Protein AF-0000000080279858 (afdb_homodimer)

Solvent-accessible surface area (backbone atoms only — not comparable to full-atom values): 20993 Å² total; per-residue (Å²): 129,67,36,33,36,35,30,11,32,47,47,53,96,85,42,90,61,29,52,22,29,54,13,39,49,57,41,34,73,74,34,90,43,37,45,67,48,78,31,58,52,27,81,92,45,26,54,57,52,50,52,51,50,46,70,70,64,62,38,53,35,37,45,38,30,30,64,27,77,61,36,68,33,39,23,38,36,46,36,22,44,45,38,26,16,20,66,58,59,33,78,78,61,55,50,58,57,78,39,53,66,50,84,92,52,68,51,32,42,66,44,63,50,24,44,57,46,25,29,51,50,25,40,74,73,75,40,63,45,42,66,28,69,48,35,40,14,24,61,55,7,38,45,40,28,47,47,47,51,41,28,71,72,75,37,70,84,38,40,32,37,32,31,32,32,26,23,31,55,78,61,19,71,79,50,92,38,38,46,41,52,48,70,56,50,19,50,41,50,49,40,34,52,55,38,46,76,72,35,84,71,54,59,94,60,63,62,35,37,67,72,128,68,36,32,38,33,30,12,32,48,48,54,95,85,42,91,62,30,50,22,28,53,13,39,48,56,40,34,72,75,34,90,44,36,46,68,47,78,31,56,51,27,78,92,46,25,54,57,52,50,51,50,50,46,69,70,63,62,39,52,34,38,43,38,31,29,62,27,75,62,36,66,33,39,23,39,36,46,36,21,45,44,38,27,17,22,65,57,58,34,78,78,63,55,53,59,58,78,37,52,66,50,84,94,51,68,51,32,42,65,44,62,49,25,44,59,45,24,29,52,51,26,41,75,71,75,40,63,45,42,66,30,69,47,35,40,13,25,60,55,7,39,44,39,30,47,48,46,49,41,27,69,71,74,36,71,86,38,40,33,39,33,33,32,32,25,24,31,55,78,61,18,71,80,52,91,39,37,45,41,52,47,71,58,52,17,51,41,49,48,42,35,52,55,38,44,77,73,36,85,72,52,60,94,60,61,62,34,37,68,71

InterPro domains:
  IPR000816 Peptidase C15, pyroglutamyl peptidase I [PIRSF015592] (1-202)
  IPR000816 Peptidase C15, pyroglutamyl peptidase I [PR00706] (4-27)
  IPR000816 Peptidase C15, pyroglutamyl peptidase I [PR00706] (59-71)
  IPR000816 Peptidase C15, pyroglutamyl peptidase I [PR00706] (77-97)
  IPR000816 Peptidase C15, pyroglutamyl peptidase I [PR00706] (129-145)
  IPR000816 Peptidase C15, pyroglutamyl peptidase I [PR00706] (159-171)
  IPR000816 Peptidase C15, pyroglutamyl peptidase I [cd00501] (4-191)
  IPR016125 Peptidase C15, pyroglutamyl peptidase I-like [PF01470] (3-197)
  IPR016125 Peptidase C15, pyroglutamyl peptidase I-like [PTHR23402] (3-172)
  IPR029762 Pyroglutamyl peptidase I, bacterial-type [MF_00417] (2-197)
  IPR029762 Pyroglutamyl peptidase I, bacterial-type [TIGR00504] (4-211)
  IPR033693 Pyroglutamyl peptidase I, Glu active site [PS01333] (66-82)
  IPR033694 Pyroglutamyl peptidase I, Cys active site [PS01334] (127-141)
  IPR036440 Peptidase C15, pyroglutamyl peptidase I-like superfamily [G3DSA:3.40.630.20] (2-211)
  IPR036440 Peptidase C15, pyroglutamyl peptidase I-like superfamily [SSF53182] (1-209)

Foldseek 3Di:
DQAEEEEEEADWPPDNGWLSQLLLVVLCVVPPRYDYDYAYQALVGRLVSVVVVCVVRVHQEYEYEGADEQDQAKEFEFKFFQFAQAPAAGPVRDGDHGHGLDPPDDGMDTAQFLRQLLQVLLVVVVGGYAYHHYLDRGVQSSNQRSVRVCCVPPNDNRGYGYIYAYADPVVCVVDVGHHDHSNSVSVSVVSSVVRRVVDRDHDPDDRDDPD/DQAEEEEEEADWPPDNGWLSQLLLVVLCVVPPRYDYDYAYQALVGRLVSVVVVCVVRVHQEYEYEGADEQDQAKEFEFKFFQFAQAPAAGPVRDGDHGHGLDPPDDGMDTAQFLRQQLQVLLVVVVGHYAYHHYLDRGVQSSNQRSVRVCQVPPNDNRGYGYMYAYADPVVCVVDVGHHDHSNSVSVSVVSSVVRRVVDRDHDPDDRDDPD

Organism: Amycolatopsis orientalis (NCBI:txid31958)

Radius of gyration: 21.37 Å; Cα contacts (8 Å, |Δi|>4): 1012; chains: 2; bounding box: 42×67×50 Å

Sequence (422 aa):
MTSVLLTGFEPFGGERVNPSWQAVSLLTGRRRDAVAVELPCVFSRSLITLRDAIDEYRPELVVCVGQAGGRPDVTPERVAINLIDARIPDNAGSQPVDVPVIPGGPNAYFTTLPVKACVEGIKAAGLPASVSHTAGTYVCNQVFYGLMHLLDNDFPGVRGGFVHVPYTPEQAARTTAPSLAVHRAAEALEIIVDTALSVTEDLSTPAGTLHMTSVLLTGFEPFGGERVNPSWQAVSLLTGRRRDAVAVELPCVFSRSLITLRDAIDEYRPELVVCVGQAGGRPDVTPERVAINLIDARIPDNAGSQPVDVPVIPGGPNAYFTTLPVKACVEGIKAAGLPASVSHTAGTYVCNQVFYGLMHLLDNDFPGVRGGFVHVPYTPEQAARTTAPSLAVHRAAEALEIIVDTALSVTEDLSTPAGTLH

Nearest PDB structures (foldseek):
  3rnz-assembly1_C  TM=9.800E-01  e=1.733E-31  Bacillus amyloliquefaciens
  1aug-assembly1_D  TM=9.690E-01  e=5.089E-31  Bacillus amyloliquefaciens
  3lac-assembly1_A  TM=9.719E-01  e=2.587E-29  Bacillus anthracis
  1iu8-assembly1_A  TM=9.756E-01  e=1.371E-26  Pyrococcus horikoshii
  3giu-assembly1_A  TM=9.455E-01  e=3.402E-27  Staphylococcus aureus subsp. aureus COL

Secondary structure (DSSP, 8-state):
---EEEEEE---TT-S--HHHHHHHHHHTT-TTEEEEEEPS-HHHHHHHHHHHHHHH--SEEEEEEE-TT--SBEEB-EEES-EE-SS--TTS---EEE-SSTT--SEEE--S-HHHHHHHHHHTT--B--BS---SSHHHHHHHHHHHHHHHTSTT-EEEEEEEPBPHHHHTTSS--B--HHHHHHHHHHHHHHHHH-SS---S------/---EEEEEE---TT-S--HHHHHHHHHHTT-TTEEEEEEPS-HHHHHHHHHHHHHHH--SEEEEEEE-TT--SBEEB-EEES-EE-SS--TTS---EEE-SSTT--SEEE--S-HHHHHHHHHHTT--B--BS---SSHHHHHHHHHHHHHHHTSTT-EEEEEEEPBPHHHHTTSS--B--HHHHHHHHHHHHHHHHH-SS---S------

Structure (mmCIF, N/CA/C/O backbone):
data_AF-0000000080279858-model_v1
#
loop_
_entity.id
_entity.type
_entity.pdbx_description
1 polymer 'Pyrrolidone-carboxylate peptidase'
#
loop_
_atom_site.group_PDB
_atom_site.id
_atom_site.type_symbol
_atom_site.label_atom_id
_atom_site.label_alt_id
_atom_site.label_comp_id
_atom_site.label_asym_id
_atom_site.label_entity_id
_atom_site.label_seq_id
_atom_site.pdbx_PDB_ins_code
_atom_site.Cartn_x
_atom_site.Cartn_y
_atom_site.Cartn_z
_atom_site.occupancy
_atom_site.B_iso_or_equiv
_atom_site.auth_seq_id
_atom_site.auth_comp_id
_atom_site.auth_asym_id
_atom_site.auth_atom_id
_atom_site.pdbx_PDB_model_num
ATOM 1 N N . MET A 1 1 ? -0.749 35.75 3.254 1 51.41 1 MET A N 1
ATOM 2 C CA . MET A 1 1 ? -2.115 35.344 2.926 1 51.41 1 MET A CA 1
ATOM 3 C C . MET A 1 1 ? -2.162 33.906 2.463 1 51.41 1 MET A C 1
ATOM 5 O O . MET A 1 1 ? -3.16 33.438 1.892 1 51.41 1 MET A O 1
ATOM 9 N N . THR A 1 2 ? -1.181 33.062 2.16 1 63.69 2 THR A N 1
ATOM 10 C CA . THR A 1 2 ? -1.401 31.734 1.587 1 63.69 2 THR A CA 1
ATOM 11 C C . THR A 1 2 ? -1.872 30.75 2.656 1 63.69 2 THR A C 1
ATOM 13 O O . THR A 1 2 ? -1.325 30.719 3.762 1 63.69 2 THR A O 1
ATOM 16 N N . SER A 1 3 ? -3.242 30.344 2.57 1 89.62 3 SER A N 1
ATOM 17 C CA . SER A 1 3 ? -3.854 29.625 3.682 1 89.62 3 SER A CA 1
ATOM 18 C C . SER A 1 3 ? -3.609 28.125 3.568 1 89.62 3 SER A C 1
ATOM 20 O O . SER A 1 3 ? -3.832 27.531 2.51 1 89.62 3 SER A O 1
ATOM 22 N N . VAL A 1 4 ? -2.816 27.641 4.5 1 97.62 4 VAL A N 1
ATOM 23 C CA . VAL A 1 4 ? -2.559 26.219 4.648 1 97.62 4 VAL A CA 1
ATOM 24 C C . VAL A 1 4 ? -3.451 25.641 5.746 1 97.62 4 VAL A C 1
ATOM 26 O O . VAL A 1 4 ? -3.549 26.203 6.836 1 97.62 4 VAL A O 1
ATOM 29 N N . LEU A 1 5 ? -4.207 24.609 5.43 1 98.62 5 LEU A N 1
ATOM 30 C CA . LEU A 1 5 ? -4.953 23.844 6.422 1 98.62 5 LEU A CA 1
ATOM 31 C C . LEU A 1 5 ? -4.215 22.562 6.789 1 98.62 5 LEU A C 1
ATOM 33 O O . LEU A 1 5 ? -3.885 21.766 5.914 1 98.62 5 LEU A O 1
ATOM 37 N N . LEU A 1 6 ? -3.855 22.438 8.031 1 98.69 6 LEU A N 1
ATOM 38 C CA . LEU A 1 6 ? -3.314 21.188 8.547 1 98.69 6 LEU A CA 1
ATOM 39 C C . LEU A 1 6 ? -4.312 20.5 9.484 1 98.69 6 LEU A C 1
ATOM 41 O O . LEU A 1 6 ? -4.965 21.172 10.289 1 98.69 6 LEU A O 1
ATOM 45 N N . THR A 1 7 ? -4.414 19.188 9.359 1 98.81 7 THR A N 1
ATOM 46 C CA . THR A 1 7 ? -5.262 18.469 10.297 1 98.81 7 THR A CA 1
ATOM 47 C C . THR A 1 7 ? -4.465 17.375 11.016 1 98.81 7 THR A C 1
ATOM 49 O O . THR A 1 7 ? -3.471 16.875 10.484 1 98.81 7 THR A O 1
ATOM 52 N N . GLY A 1 8 ? -4.766 17.109 12.25 1 98.31 8 GLY A N 1
ATOM 53 C CA . GLY A 1 8 ? -4.383 15.945 13.031 1 98.31 8 GLY A CA 1
ATOM 54 C C . GLY A 1 8 ? -5.566 15.195 13.609 1 98.31 8 GLY A C 1
ATOM 55 O O . GLY A 1 8 ? -6.719 15.578 13.383 1 98.31 8 GLY A O 1
ATOM 56 N N . PHE A 1 9 ? -5.273 14.078 14.336 1 98.38 9 PHE A N 1
ATOM 57 C CA . PHE A 1 9 ? -6.371 13.266 14.859 1 98.38 9 PHE A CA 1
ATOM 58 C C . PHE A 1 9 ? -6.414 13.336 16.375 1 98.38 9 PHE A C 1
ATOM 60 O O . PHE A 1 9 ? -5.379 13.484 17.031 1 98.38 9 PHE A O 1
ATOM 67 N N . GLU A 1 10 ? -7.578 13.25 16.859 1 98.19 10 GLU A N 1
ATOM 68 C CA . GLU A 1 10 ? -7.738 12.977 18.297 1 98.19 10 GLU A CA 1
ATOM 69 C C . GLU A 1 10 ? -7.121 11.641 18.672 1 98.19 10 GLU A C 1
ATOM 71 O O . GLU A 1 10 ? -6.891 10.789 17.812 1 98.19 10 GLU A O 1
ATOM 76 N N . PRO A 1 11 ? -6.84 11.492 19.984 1 93.94 11 PRO A N 1
ATOM 77 C CA . PRO A 1 11 ? -6.312 10.203 20.422 1 93.94 11 PRO A CA 1
ATOM 78 C C . PRO A 1 11 ? -7.266 9.047 20.125 1 93.94 11 PRO A C 1
ATOM 80 O O . PRO A 1 11 ? -8.484 9.242 20.062 1 93.94 11 PRO A O 1
ATOM 83 N N . PHE A 1 12 ? -6.773 7.867 19.938 1 92.44 12 PHE A N 1
ATOM 84 C CA . PHE A 1 12 ? -7.562 6.668 19.688 1 92.44 12 PHE A CA 1
ATOM 85 C C . PHE A 1 12 ? -6.836 5.426 20.188 1 92.44 12 PHE A C 1
ATOM 87 O O . PHE A 1 12 ? -5.688 5.512 20.625 1 92.44 12 PHE A O 1
ATOM 94 N N . GLY A 1 13 ? -7.48 4.32 20.188 1 87.12 13 GLY A N 1
ATOM 95 C CA . GLY A 1 13 ? -6.867 3.049 20.531 1 87.12 13 GLY A CA 1
ATOM 96 C C . GLY A 1 13 ? -6.367 3.002 21.969 1 87.12 13 GLY A C 1
ATOM 97 O O . GLY A 1 13 ? -5.34 2.381 22.25 1 87.12 13 GLY A O 1
ATOM 98 N N . GLY A 1 14 ? -6.973 3.824 22.75 1 85.81 14 GLY A N 1
ATOM 99 C CA . GLY A 1 14 ? -6.598 3.797 24.156 1 85.81 14 GLY A CA 1
ATOM 100 C C . GLY A 1 14 ? -5.48 4.766 24.5 1 85.81 14 GLY A C 1
ATOM 101 O O . GLY A 1 14 ? -5.09 4.895 25.656 1 85.81 14 GLY A O 1
ATOM 102 N N . GLU A 1 15 ? -5 5.43 23.469 1 85.38 15 GLU A N 1
ATOM 103 C CA . GLU A 1 15 ? -3.939 6.398 23.719 1 85.38 15 GLU A CA 1
ATOM 104 C C . GLU A 1 15 ? -4.504 7.711 24.25 1 85.38 15 GLU A C 1
ATOM 106 O O . GLU A 1 15 ? -5.648 8.062 23.969 1 85.38 15 GLU A O 1
ATOM 111 N N . ARG A 1 16 ? -3.609 8.406 24.984 1 86.06 16 ARG A N 1
ATOM 112 C CA . ARG A 1 16 ? -4.02 9.68 25.578 1 86.06 16 ARG A CA 1
ATOM 113 C C . ARG A 1 16 ? -3.668 10.844 24.641 1 86.06 16 ARG A C 1
ATOM 115 O O . ARG A 1 16 ? -4.262 11.914 24.734 1 86.06 16 ARG A O 1
ATOM 122 N N . VAL A 1 17 ? -2.76 10.555 23.75 1 86.75 17 VAL A N 1
ATOM 123 C CA . VAL A 1 17 ? -2.301 11.602 22.859 1 86.75 17 VAL A CA 1
ATOM 124 C C . VAL A 1 17 ? -2.211 11.055 21.422 1 86.75 17 VAL A C 1
ATOM 126 O O . VAL A 1 17 ? -2.246 9.844 21.219 1 86.75 17 VAL A O 1
ATOM 129 N N . ASN A 1 18 ? -2.195 11.938 20.547 1 93 18 ASN A N 1
ATOM 130 C CA . ASN A 1 18 ? -1.919 11.641 19.141 1 93 18 ASN A CA 1
ATOM 131 C C . ASN A 1 18 ? -0.84 12.555 18.578 1 93 18 ASN A C 1
ATOM 133 O O . ASN A 1 18 ? -1.043 13.766 18.453 1 93 18 ASN A O 1
ATOM 137 N N . PRO A 1 19 ? 0.318 12 18.25 1 90.94 19 PRO A N 1
ATOM 138 C CA . PRO A 1 19 ? 1.432 12.836 17.797 1 90.94 19 PRO A CA 1
ATOM 139 C C . PRO A 1 19 ? 1.073 13.68 16.578 1 90.94 19 PRO A C 1
ATOM 141 O O . PRO A 1 19 ? 1.63 14.766 16.375 1 90.94 19 PRO A O 1
ATOM 144 N N . SER A 1 20 ? 0.119 13.18 15.734 1 95 20 SER A N 1
ATOM 145 C CA . SER A 1 20 ? -0.282 13.977 14.586 1 95 20 SER A CA 1
ATOM 146 C C . SER A 1 20 ? -0.856 15.328 15.016 1 95 20 SER A C 1
ATOM 148 O O . SER A 1 20 ? -0.441 16.375 14.516 1 95 20 SER A O 1
ATOM 150 N N . TRP A 1 21 ? -1.772 15.281 15.992 1 96.75 21 TRP A N 1
ATOM 151 C CA . TRP A 1 21 ? -2.371 16.516 16.484 1 96.75 21 TRP A CA 1
ATOM 152 C C . TRP A 1 21 ? -1.34 17.359 17.219 1 96.75 21 TRP A C 1
ATOM 154 O O . TRP A 1 21 ? -1.29 18.594 17.047 1 96.75 21 TRP A O 1
ATOM 164 N N . GLN A 1 22 ? -0.52 16.734 18.016 1 93.31 22 GLN A N 1
ATOM 165 C CA . GLN A 1 22 ? 0.499 17.453 18.766 1 93.31 22 GLN A CA 1
ATOM 166 C C . GLN A 1 22 ? 1.436 18.219 17.828 1 93.31 22 GLN A C 1
ATOM 168 O O . GLN A 1 22 ? 1.733 19.391 18.047 1 93.31 22 GLN A O 1
ATOM 173 N N . ALA A 1 23 ? 1.873 17.547 16.766 1 94.25 23 ALA A N 1
ATOM 174 C CA . ALA A 1 23 ? 2.812 18.141 15.828 1 94.25 23 ALA A CA 1
ATOM 175 C C . ALA A 1 23 ? 2.156 19.281 15.047 1 94.25 23 ALA A C 1
ATOM 177 O O . ALA A 1 23 ? 2.748 20.344 14.883 1 94.25 23 ALA A O 1
ATOM 178 N N . VAL A 1 24 ? 0.929 19.062 14.586 1 97.62 24 VAL A N 1
ATOM 179 C CA . VAL A 1 24 ? 0.191 20.031 13.797 1 97.62 24 VAL A CA 1
ATOM 180 C C . VAL A 1 24 ? -0.072 21.281 14.633 1 97.62 24 VAL A C 1
ATOM 182 O O . VAL A 1 24 ? 0.102 22.406 14.164 1 97.62 24 VAL A O 1
ATOM 185 N N . SER A 1 25 ? -0.47 21.031 15.875 1 95.62 25 SER A N 1
ATOM 186 C CA . SER A 1 25 ? -0.749 22.156 16.766 1 95.62 25 SER A CA 1
ATOM 187 C C . SER A 1 25 ? 0.508 22.969 17.031 1 95.62 25 SER A C 1
ATOM 189 O O . SER A 1 25 ? 0.463 24.203 17.047 1 95.62 25 SER A O 1
ATOM 191 N N . LEU A 1 26 ? 1.552 22.266 17.281 1 91.5 26 LEU A N 1
ATOM 192 C CA . LEU A 1 26 ? 2.82 22.938 17.531 1 91.5 26 LEU A CA 1
ATOM 193 C C . LEU A 1 26 ? 3.229 23.781 16.328 1 91.5 26 LEU A C 1
ATOM 195 O O . LEU A 1 26 ? 3.631 24.938 16.484 1 91.5 26 LEU A O 1
ATOM 199 N N . LEU A 1 27 ? 3.162 23.25 15.117 1 93.69 27 LEU A N 1
ATOM 200 C CA . LEU A 1 27 ? 3.553 23.906 13.883 1 93.69 27 LEU A CA 1
ATOM 201 C C . LEU A 1 27 ? 2.695 25.156 13.641 1 93.69 27 LEU A C 1
ATOM 203 O O . LEU A 1 27 ? 3.221 26.234 13.352 1 93.69 27 LEU A O 1
ATOM 207 N N . THR A 1 28 ? 1.378 25.031 13.781 1 94.5 28 THR A N 1
ATOM 208 C CA . THR A 1 28 ? 0.478 26.125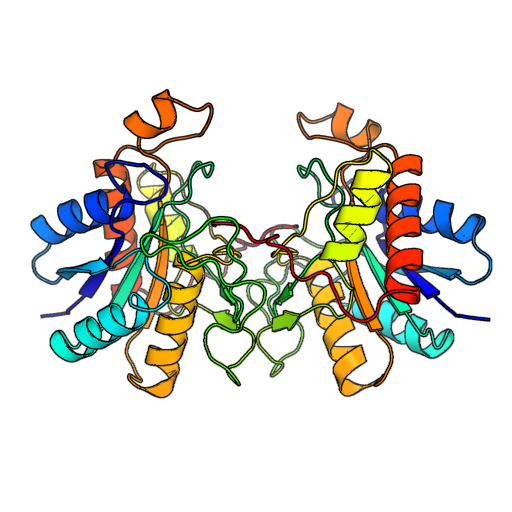 13.414 1 94.5 28 THR A CA 1
ATOM 209 C C . THR A 1 28 ? 0.499 27.219 14.477 1 94.5 28 THR A C 1
ATOM 211 O O . THR A 1 28 ? 0.068 28.344 14.219 1 94.5 28 THR A O 1
ATOM 214 N N . GLY A 1 29 ? 0.969 26.844 15.656 1 91.31 29 GLY A N 1
ATOM 215 C CA . GLY A 1 29 ? 1.164 27.875 16.672 1 91.31 29 GLY A CA 1
ATOM 216 C C . GLY A 1 29 ? 2.236 28.875 16.312 1 91.31 29 GLY A C 1
ATOM 217 O O . GLY A 1 29 ? 2.244 30 16.828 1 91.31 29 GLY A O 1
ATOM 218 N N . ARG A 1 30 ? 3.111 28.484 15.391 1 89.88 30 ARG A N 1
ATOM 219 C CA . ARG A 1 30 ? 4.23 29.375 15.07 1 89.88 30 ARG A CA 1
ATOM 220 C C . ARG A 1 30 ? 4.152 29.859 13.625 1 89.88 30 ARG A C 1
ATOM 222 O O . ARG A 1 30 ? 4.969 30.672 13.195 1 89.88 30 ARG A O 1
ATOM 229 N N . ARG A 1 31 ? 3.264 29.312 12.875 1 91.69 31 ARG A N 1
ATOM 230 C CA . ARG A 1 31 ? 3.117 29.672 11.469 1 91.69 31 ARG A CA 1
ATOM 231 C C . ARG A 1 31 ? 1.852 30.484 11.242 1 91.69 31 ARG A C 1
ATOM 233 O O . ARG A 1 31 ? 0.742 30 11.469 1 91.69 31 ARG A O 1
ATOM 240 N N . ARG A 1 32 ? 1.905 31.672 10.68 1 91.06 32 ARG A N 1
ATOM 241 C CA . ARG A 1 32 ? 0.804 32.625 10.617 1 91.06 32 ARG A CA 1
ATOM 242 C C . ARG A 1 32 ? -0.125 32.312 9.453 1 91.06 32 ARG A C 1
ATOM 244 O O . ARG A 1 32 ? -1.292 32.719 9.461 1 91.06 32 ARG A O 1
ATOM 251 N N . ASP A 1 33 ? 0.344 31.641 8.477 1 95.12 33 ASP A N 1
ATOM 252 C CA . ASP A 1 33 ? -0.479 31.406 7.297 1 95.12 33 ASP A CA 1
ATOM 253 C C . ASP A 1 33 ? -1.124 30.031 7.34 1 95.12 33 ASP A C 1
ATOM 255 O O . ASP A 1 33 ? -1.572 29.516 6.312 1 95.12 33 ASP A O 1
ATOM 259 N N . ALA A 1 34 ? -1.083 29.391 8.531 1 96.62 34 ALA A N 1
ATOM 260 C CA . ALA A 1 34 ? -1.614 28.031 8.633 1 96.62 34 ALA A CA 1
ATOM 261 C C . ALA A 1 34 ? -2.629 27.922 9.773 1 96.62 34 ALA A C 1
ATOM 263 O O . ALA A 1 34 ? -2.49 28.594 10.797 1 96.62 34 ALA A O 1
ATOM 264 N N . VAL A 1 35 ? -3.625 27.109 9.562 1 97.31 35 VAL A N 1
ATOM 265 C CA . VAL A 1 35 ? -4.613 26.812 10.594 1 97.31 35 VAL A CA 1
ATOM 266 C C . VAL A 1 35 ? -4.656 25.312 10.844 1 97.31 35 VAL A C 1
ATOM 268 O O . VAL A 1 35 ? -4.363 24.516 9.945 1 97.31 35 VAL A O 1
ATOM 271 N N . ALA A 1 36 ? -4.965 24.938 12.102 1 97.44 36 ALA A N 1
ATOM 272 C CA . ALA A 1 36 ? -5.039 23.531 12.492 1 97.44 36 ALA A CA 1
ATOM 273 C C . ALA A 1 36 ? -6.469 23.141 12.859 1 97.44 36 ALA A C 1
ATOM 275 O O . ALA A 1 36 ? -7.188 23.906 13.5 1 97.44 36 ALA A O 1
ATOM 276 N N . VAL A 1 37 ? -6.906 21.969 12.414 1 98.5 37 VAL A N 1
ATOM 277 C CA . VAL A 1 37 ? -8.188 21.391 12.812 1 98.5 37 VAL A CA 1
ATOM 278 C C . VAL A 1 37 ? -7.973 19.953 13.281 1 98.5 37 VAL A C 1
ATOM 280 O O . VAL A 1 37 ? -7.324 19.156 12.594 1 98.5 37 VAL A O 1
ATOM 283 N N . GLU A 1 38 ? -8.461 19.625 14.484 1 98.75 38 GLU A N 1
ATOM 284 C CA . GLU A 1 38 ? -8.414 18.25 15 1 98.75 38 GLU A CA 1
ATOM 285 C C . GLU A 1 38 ? -9.578 17.422 14.461 1 98.75 38 GLU A C 1
ATOM 287 O O . GLU A 1 38 ? -10.734 17.797 14.602 1 98.75 38 GLU A O 1
ATOM 292 N N . LEU A 1 39 ? -9.281 16.344 13.789 1 98.81 39 LEU A N 1
ATOM 293 C CA . LEU A 1 39 ? -10.305 15.461 13.25 1 98.81 39 LEU A CA 1
ATOM 294 C C . LEU A 1 39 ? -10.664 14.375 14.258 1 98.81 39 LEU A C 1
ATOM 296 O O . LEU A 1 39 ? -9.789 13.852 14.961 1 98.81 39 LEU A O 1
ATOM 300 N N . PRO A 1 40 ? -11.961 14.016 14.32 1 98.62 40 PRO A N 1
ATOM 301 C CA . PRO A 1 40 ? -12.312 12.812 15.086 1 98.62 40 PRO A CA 1
ATOM 302 C C . PRO A 1 40 ? -11.805 11.531 14.43 1 98.62 40 PRO A C 1
ATOM 304 O O . PRO A 1 40 ? -11.773 11.43 13.195 1 98.62 40 PRO A O 1
ATOM 307 N N . CYS A 1 41 ? -11.344 10.648 15.289 1 98.12 41 CYS A N 1
ATOM 308 C CA . CYS A 1 41 ? -11.031 9.312 14.781 1 98.12 41 CYS A CA 1
ATOM 309 C C . CYS A 1 41 ? -12.289 8.453 14.711 1 98.12 41 CYS A C 1
ATOM 311 O O . CYS A 1 41 ? -12.414 7.48 15.453 1 98.12 41 CYS A O 1
ATOM 313 N N . VAL A 1 42 ? -13.203 8.906 13.914 1 98.31 42 VAL A N 1
ATOM 314 C CA . VAL A 1 42 ? -14.539 8.344 13.75 1 98.31 42 VAL A CA 1
ATOM 315 C C . VAL A 1 42 ? -14.898 8.312 12.266 1 98.31 42 VAL A C 1
ATOM 317 O O . VAL A 1 42 ? -14.93 9.359 11.609 1 98.31 42 VAL A O 1
ATOM 320 N N . PHE A 1 43 ? -15.18 7.094 11.719 1 97.88 43 PHE A N 1
ATOM 321 C CA . PHE A 1 43 ? -15.438 6.918 10.297 1 97.88 43 PHE A CA 1
ATOM 322 C C . PHE A 1 43 ? -16.562 7.832 9.828 1 97.88 43 PHE A C 1
ATOM 324 O O . PHE A 1 43 ? -16.438 8.5 8.797 1 97.88 43 PHE A O 1
ATOM 331 N N . SER A 1 44 ? -17.609 7.977 10.586 1 97.5 44 SER A N 1
ATOM 332 C CA . SER A 1 44 ? -18.812 8.672 10.141 1 97.5 44 SER A CA 1
ATOM 333 C C . SER A 1 44 ? -18.641 10.188 10.242 1 97.5 44 SER A C 1
ATOM 335 O O . SER A 1 44 ? -19.438 10.945 9.695 1 97.5 44 SER A O 1
ATOM 337 N N . ARG A 1 45 ? -17.531 10.664 10.875 1 98.31 45 ARG A N 1
ATOM 338 C CA . ARG A 1 45 ? -17.484 12.094 11.188 1 98.31 45 ARG A CA 1
ATOM 339 C C . ARG A 1 45 ? -16.234 12.734 10.617 1 98.31 45 ARG A C 1
ATOM 341 O O . ARG A 1 45 ? -16.188 13.953 10.398 1 98.31 45 ARG A O 1
ATOM 348 N N . SER A 1 46 ? -15.219 12.008 10.422 1 98.44 46 SER A N 1
ATOM 349 C CA . SER A 1 46 ? -13.914 12.562 10.047 1 98.44 46 SER A CA 1
ATOM 350 C C . SER A 1 46 ? -14.008 13.359 8.75 1 98.44 46 SER A C 1
ATOM 352 O O . SER A 1 46 ? -13.539 14.492 8.68 1 98.44 46 SER A O 1
ATOM 354 N N . LEU A 1 47 ? -14.703 12.805 7.719 1 98.31 47 LEU A N 1
ATOM 355 C CA . LEU A 1 47 ? -14.758 13.461 6.418 1 98.31 47 LEU A CA 1
ATOM 356 C C . LEU A 1 47 ? -15.672 14.68 6.461 1 98.31 47 LEU A C 1
ATOM 358 O O . LEU A 1 47 ? -15.422 15.68 5.781 1 98.31 47 LEU A O 1
ATOM 362 N N . ILE A 1 48 ? -16.703 14.625 7.238 1 98.5 48 ILE A N 1
ATOM 363 C CA . ILE A 1 48 ? -17.594 15.766 7.406 1 98.5 48 ILE A CA 1
ATOM 364 C C . ILE A 1 48 ? -16.828 16.938 8.023 1 98.5 48 ILE A C 1
ATOM 366 O O . ILE A 1 48 ? -16.906 18.062 7.543 1 98.5 48 ILE A O 1
ATOM 370 N N . THR A 1 49 ? -16.078 16.609 9.062 1 98.75 49 THR A N 1
ATOM 371 C CA . THR A 1 49 ? -15.281 17.625 9.742 1 98.75 49 THR A CA 1
ATOM 372 C C . THR A 1 49 ? -14.25 18.234 8.789 1 98.75 49 THR A C 1
ATOM 374 O O . THR A 1 49 ? -14.047 19.453 8.773 1 98.75 49 THR A O 1
ATOM 377 N N . LEU A 1 50 ? -13.617 17.391 8 1 98.75 50 LEU A N 1
ATOM 378 C CA . LEU A 1 50 ? -12.633 17.859 7.035 1 98.75 50 LEU A CA 1
ATOM 379 C C . LEU A 1 50 ? -13.273 18.781 6.008 1 98.75 50 LEU A C 1
ATOM 381 O O . LEU A 1 50 ? -12.742 19.859 5.723 1 98.75 50 LEU A O 1
ATOM 385 N N . ARG A 1 51 ? -14.406 18.359 5.43 1 98.62 51 ARG A N 1
ATOM 386 C CA . ARG A 1 51 ? -15.094 19.188 4.441 1 98.62 51 ARG A CA 1
ATOM 387 C C . ARG A 1 51 ? -15.469 20.547 5.023 1 98.62 51 ARG A C 1
ATOM 389 O O . ARG A 1 51 ? -15.281 21.578 4.379 1 98.62 51 ARG A O 1
ATOM 396 N N . ASP A 1 52 ? -16.016 20.5 6.234 1 98.62 52 ASP A N 1
ATOM 397 C CA . ASP A 1 52 ? -16.406 21.75 6.898 1 98.62 52 ASP A CA 1
ATOM 398 C C . ASP A 1 52 ? -15.211 22.688 7.043 1 98.62 52 ASP A C 1
ATOM 400 O O . ASP A 1 52 ? -15.344 23.906 6.852 1 98.62 52 ASP A O 1
ATOM 404 N N . ALA A 1 53 ? -14.07 22.125 7.449 1 98.38 53 ALA A N 1
ATOM 405 C CA . ALA A 1 53 ? -12.859 22.922 7.617 1 98.38 53 ALA A CA 1
ATOM 406 C C . ALA A 1 53 ? -12.43 23.547 6.293 1 98.38 53 ALA A C 1
ATOM 408 O O . ALA A 1 53 ? -12.07 24.734 6.25 1 98.38 53 ALA A O 1
ATOM 409 N N . ILE A 1 54 ? -12.461 22.781 5.176 1 98.06 54 ILE A N 1
ATOM 410 C CA . ILE A 1 54 ? -12.062 23.297 3.867 1 98.06 54 ILE A CA 1
ATOM 411 C C . ILE A 1 54 ? -13.023 24.406 3.432 1 98.06 54 ILE A C 1
ATOM 413 O O . ILE A 1 54 ? -12.602 25.438 2.9 1 98.06 54 ILE A O 1
ATOM 417 N N . ASP A 1 55 ? -14.344 24.203 3.713 1 97.44 55 ASP A N 1
ATOM 418 C CA . ASP A 1 55 ? -15.352 25.203 3.371 1 97.44 55 ASP A CA 1
ATOM 419 C C . ASP A 1 55 ? -15.133 26.5 4.152 1 97.44 55 ASP A C 1
ATOM 421 O O . ASP A 1 55 ? -15.312 27.594 3.619 1 97.44 55 ASP A O 1
ATOM 425 N N . GLU A 1 56 ? -14.789 26.281 5.355 1 97.06 56 GLU A N 1
ATOM 426 C CA . GLU A 1 56 ? -14.641 27.422 6.254 1 97.06 56 GLU A CA 1
ATOM 427 C C . GLU A 1 56 ? -13.398 28.234 5.914 1 97.06 56 GLU A C 1
ATOM 429 O O . GLU A 1 56 ? -13.453 29.469 5.805 1 97.06 56 GLU A O 1
ATOM 434 N N . TYR A 1 57 ? -12.25 27.594 5.715 1 96.94 57 TYR A N 1
ATOM 435 C CA . TYR A 1 57 ? -10.977 28.297 5.676 1 96.94 57 TYR A CA 1
ATOM 436 C C . TYR A 1 57 ? -10.523 28.531 4.238 1 96.94 57 TYR A C 1
ATOM 438 O O . TYR A 1 57 ? -9.625 29.344 3.984 1 96.94 57 TYR A O 1
ATOM 446 N N . ARG A 1 58 ? -11.07 27.812 3.281 1 95.81 58 ARG A N 1
ATOM 447 C CA . ARG A 1 58 ? -10.789 27.969 1.856 1 95.81 58 ARG A CA 1
ATOM 448 C C . ARG A 1 58 ? -9.289 27.984 1.596 1 95.81 58 ARG A C 1
ATOM 450 O O . ARG A 1 58 ? -8.766 28.891 0.959 1 95.81 58 ARG A O 1
ATOM 457 N N . PRO A 1 59 ? -8.586 26.922 2.049 1 97.69 59 PRO A N 1
ATOM 458 C CA . PRO A 1 59 ? -7.129 26.859 1.914 1 97.69 59 PRO A CA 1
ATOM 459 C C . PRO A 1 59 ? -6.68 26.625 0.476 1 97.69 59 PRO A C 1
ATOM 461 O O . PRO A 1 59 ? -7.473 26.172 -0.356 1 97.69 59 PRO A O 1
ATOM 464 N N . GLU A 1 60 ? -5.449 26.953 0.167 1 96.19 60 GLU A N 1
ATOM 465 C CA . GLU A 1 60 ? -4.832 26.578 -1.102 1 96.19 60 GLU A CA 1
ATOM 466 C C . GLU A 1 60 ? -4.164 25.219 -1.007 1 96.19 60 GLU A C 1
ATOM 468 O O . GLU A 1 60 ? -3.984 24.531 -2.02 1 96.19 60 GLU A O 1
ATOM 473 N N . LEU A 1 61 ? -3.746 24.844 0.198 1 97.75 61 LEU A N 1
ATOM 474 C CA . LEU A 1 61 ? -3.059 23.578 0.472 1 97.75 61 LEU A CA 1
ATOM 475 C C . LEU A 1 61 ? -3.623 22.906 1.722 1 97.75 61 LEU A C 1
ATOM 477 O O . LEU A 1 61 ? -3.834 23.578 2.742 1 97.75 61 LEU A O 1
ATOM 481 N N . VAL A 1 62 ? -3.967 21.656 1.609 1 98.75 62 VAL A N 1
ATOM 482 C CA . VAL A 1 62 ? -4.434 20.875 2.748 1 98.75 62 VAL A CA 1
ATOM 483 C C . VAL A 1 62 ? -3.475 19.719 3.004 1 98.75 62 VAL A C 1
ATOM 485 O O . VAL A 1 62 ? -3.201 18.922 2.104 1 98.75 62 VAL A O 1
ATOM 488 N N . VAL A 1 63 ? -2.898 19.641 4.172 1 98.75 63 VAL A N 1
ATOM 489 C CA . VAL A 1 63 ? -2.062 18.516 4.59 1 98.75 63 VAL A CA 1
ATOM 490 C C . VAL A 1 63 ? -2.686 17.828 5.801 1 98.75 63 VAL A C 1
ATOM 492 O O . VAL A 1 63 ? -2.678 18.375 6.906 1 98.75 63 VAL A O 1
ATOM 495 N N . CYS A 1 64 ? -3.244 16.656 5.594 1 98.88 64 CYS A N 1
ATOM 496 C CA . CYS A 1 64 ? -3.746 15.844 6.703 1 98.88 64 CYS A CA 1
ATOM 497 C C . CYS A 1 64 ? -2.643 14.961 7.281 1 98.88 64 CYS A C 1
ATOM 499 O O . CYS A 1 64 ? -1.818 14.43 6.539 1 98.88 64 CYS A O 1
ATOM 501 N N . VAL A 1 65 ? -2.637 14.898 8.578 1 98.56 65 VAL A N 1
ATOM 502 C CA . VAL A 1 65 ? -1.555 14.188 9.258 1 98.56 65 VAL A CA 1
ATOM 503 C C . VAL A 1 65 ? -2.133 13.109 10.172 1 98.56 65 VAL A C 1
ATOM 505 O O . VAL A 1 65 ? -3.121 13.344 10.867 1 98.56 65 VAL A O 1
ATOM 508 N N . GLY A 1 66 ? -1.622 11.93 10.125 1 97.62 66 GLY A N 1
ATOM 509 C CA . GLY A 1 66 ? -1.984 10.82 10.992 1 97.62 66 GLY A CA 1
ATOM 510 C C . GLY A 1 66 ? -0.784 10.133 11.617 1 97.62 66 GLY A C 1
ATOM 511 O O . GLY A 1 66 ? 0.358 10.406 11.234 1 97.62 66 GLY A O 1
ATOM 512 N N . GLN A 1 67 ? -1.092 9.305 12.586 1 93.12 67 GLN A N 1
ATOM 513 C CA . GLN A 1 67 ? -0.059 8.547 13.281 1 93.12 67 GLN A CA 1
ATOM 514 C C . GLN A 1 67 ? 0.11 7.16 12.664 1 93.12 67 GLN A C 1
ATOM 516 O O . GLN A 1 67 ? -0.876 6.492 12.344 1 93.12 67 GLN A O 1
ATOM 521 N N . ALA A 1 68 ? 1.349 6.77 12.383 1 93.06 68 ALA A N 1
ATOM 522 C CA . ALA A 1 68 ? 1.675 5.398 12 1 93.06 68 ALA A CA 1
ATOM 523 C C . ALA A 1 68 ? 2.68 4.781 12.969 1 93.06 68 ALA A C 1
ATOM 525 O O . ALA A 1 68 ? 3.889 4.832 12.734 1 93.06 68 ALA A O 1
ATOM 526 N N . GLY A 1 69 ? 2.086 4.188 14.023 1 86.06 69 GLY A N 1
ATOM 527 C CA . GLY A 1 69 ? 2.945 3.451 14.938 1 86.06 69 GLY A CA 1
ATOM 528 C C . GLY A 1 69 ? 3.697 2.316 14.266 1 86.06 69 GLY A C 1
ATOM 529 O O . GLY A 1 69 ? 3.127 1.577 13.461 1 86.06 69 GLY A O 1
ATOM 530 N N . GLY A 1 70 ? 5.055 2.146 14.555 1 86.06 70 GLY A N 1
ATOM 531 C CA . GLY A 1 70 ? 5.875 1.107 13.953 1 86.06 70 GLY A CA 1
ATOM 532 C C . GLY A 1 70 ? 6.754 1.618 12.828 1 86.06 70 GLY A C 1
ATOM 533 O O . GLY A 1 70 ? 7.75 0.984 12.477 1 86.06 70 GLY A O 1
ATOM 534 N N . ARG A 1 71 ? 6.34 2.721 12.18 1 88.81 71 ARG A N 1
ATOM 535 C CA . ARG A 1 71 ? 7.199 3.328 11.164 1 88.81 71 ARG A CA 1
ATOM 536 C C . ARG A 1 71 ? 8.273 4.199 11.812 1 88.81 71 ARG A C 1
ATOM 538 O O . ARG A 1 71 ? 7.996 4.914 12.781 1 88.81 71 ARG A O 1
ATOM 545 N N . PRO A 1 72 ? 9.469 4.141 11.289 1 85.81 72 PRO A N 1
ATOM 546 C CA . PRO A 1 72 ? 10.562 4.914 11.883 1 85.81 72 PRO A CA 1
ATOM 547 C C . PRO A 1 72 ? 10.641 6.336 11.336 1 85.81 72 PRO A C 1
ATOM 549 O O . PRO A 1 72 ? 11.359 7.176 11.891 1 85.81 72 PRO A O 1
ATOM 552 N N . ASP A 1 73 ? 9.914 6.645 10.219 1 90.38 73 ASP A N 1
ATOM 553 C CA . ASP A 1 73 ? 10.125 7.895 9.492 1 90.38 73 ASP A CA 1
ATOM 554 C C . ASP A 1 73 ? 8.797 8.602 9.227 1 90.38 73 ASP A C 1
ATOM 556 O O . ASP A 1 73 ? 7.73 8.008 9.383 1 90.38 73 ASP A O 1
ATOM 560 N N . VAL A 1 74 ? 8.891 9.961 9.023 1 92.19 74 VAL A N 1
ATOM 561 C CA . VAL A 1 74 ? 7.793 10.734 8.453 1 92.19 74 VAL A CA 1
ATOM 562 C C . VAL A 1 74 ? 7.531 10.289 7.016 1 92.19 74 VAL A C 1
ATOM 564 O O . VAL A 1 74 ? 8.453 10.227 6.203 1 92.19 74 VAL A O 1
ATOM 567 N N . THR A 1 75 ? 6.293 9.961 6.766 1 96.62 75 THR A N 1
ATOM 568 C CA . THR A 1 75 ? 6.043 9.359 5.461 1 96.62 75 THR A CA 1
ATOM 569 C C . THR A 1 75 ? 4.914 10.086 4.734 1 96.62 75 THR A C 1
ATOM 571 O O . THR A 1 75 ? 3.736 9.836 4.996 1 96.62 75 THR A O 1
ATOM 574 N N . PRO A 1 76 ? 5.277 11 3.777 1 96.75 76 PRO A N 1
ATOM 575 C CA . PRO A 1 76 ? 4.246 11.445 2.838 1 96.75 76 PRO A CA 1
ATOM 576 C C . PRO A 1 76 ? 3.654 10.305 2.021 1 96.75 76 PRO A C 1
ATOM 578 O O . PRO A 1 76 ? 4.395 9.469 1.495 1 96.75 76 PRO A O 1
ATOM 581 N N . GLU A 1 77 ? 2.328 10.203 2.02 1 98.06 77 GLU A N 1
ATOM 582 C CA . GLU A 1 77 ? 1.625 9.102 1.362 1 98.06 77 GLU A CA 1
ATOM 583 C C . GLU A 1 77 ? 1.396 9.398 -0.117 1 98.06 77 GLU A C 1
ATOM 585 O O . GLU A 1 77 ? 0.988 10.508 -0.477 1 98.06 77 GLU A O 1
ATOM 590 N N . ARG A 1 78 ? 1.608 8.445 -0.948 1 97.06 78 ARG A N 1
ATOM 591 C CA . ARG A 1 78 ? 1.516 8.609 -2.395 1 97.06 78 ARG A CA 1
ATOM 592 C C . ARG A 1 78 ? 0.104 8.312 -2.891 1 97.06 78 ARG A C 1
ATOM 594 O O . ARG A 1 78 ? -0.347 8.898 -3.881 1 97.06 78 ARG A O 1
ATOM 601 N N . VAL A 1 79 ? -0.584 7.359 -2.145 1 98.31 79 VAL A N 1
ATOM 602 C CA . VAL A 1 79 ? -1.819 6.852 -2.73 1 98.31 79 VAL A CA 1
ATOM 603 C C . VAL A 1 79 ? -2.805 6.48 -1.623 1 98.31 79 VAL A C 1
ATOM 605 O O . VAL A 1 79 ? -2.408 5.949 -0.583 1 98.31 79 VAL A O 1
ATOM 608 N N . ALA A 1 80 ? -4.02 6.809 -1.764 1 98.44 80 ALA A N 1
ATOM 609 C CA . ALA A 1 80 ? -5.145 6.359 -0.946 1 98.44 80 ALA A CA 1
ATOM 610 C C . ALA A 1 80 ? -6.059 5.43 -1.737 1 98.44 80 ALA A C 1
ATOM 612 O O . ALA A 1 80 ? -6.25 5.613 -2.941 1 98.44 80 ALA A O 1
ATOM 613 N N . ILE A 1 81 ? -6.672 4.473 -1.068 1 98.56 81 ILE A N 1
ATOM 614 C CA . ILE A 1 81 ? -7.512 3.51 -1.777 1 98.56 81 ILE A CA 1
ATOM 615 C C . ILE A 1 81 ? -8.953 3.611 -1.278 1 98.56 81 ILE A C 1
ATOM 617 O O . ILE A 1 81 ? -9.188 3.988 -0.128 1 98.56 81 ILE A O 1
ATOM 621 N N . ASN A 1 82 ? -9.883 3.236 -2.129 1 98.69 82 ASN A N 1
ATOM 622 C CA . ASN A 1 82 ? -11.312 3.275 -1.826 1 98.69 82 ASN A CA 1
ATOM 623 C C . ASN A 1 82 ? -11.758 2.025 -1.077 1 98.69 82 ASN A C 1
ATOM 625 O O . ASN A 1 82 ? -12.594 1.269 -1.569 1 98.69 82 ASN A O 1
ATOM 629 N N . LEU A 1 83 ? -11.188 1.944 0.134 1 98 83 LEU A N 1
ATOM 630 C CA . LEU A 1 83 ? -11.461 0.771 0.954 1 98 83 LEU A CA 1
ATOM 631 C C . LEU A 1 83 ? -11.344 1.104 2.438 1 98 83 LEU A C 1
ATOM 633 O O . LEU A 1 83 ? -10.398 1.773 2.854 1 98 83 LEU A O 1
ATOM 637 N N . ILE A 1 84 ? -12.398 0.717 3.15 1 97.5 84 ILE A N 1
ATOM 638 C CA . ILE A 1 84 ? -12.305 0.666 4.605 1 97.5 84 ILE A CA 1
ATOM 639 C C . ILE A 1 84 ? -12.344 -0.787 5.074 1 97.5 84 ILE A C 1
ATOM 641 O O . ILE A 1 84 ? -13.281 -1.522 4.762 1 97.5 84 ILE A O 1
ATOM 645 N N . ASP A 1 85 ? -11.375 -1.208 5.652 1 96.56 85 ASP A N 1
ATOM 646 C CA . ASP A 1 85 ? -11.273 -2.469 6.379 1 96.56 85 ASP A CA 1
ATOM 647 C C . ASP A 1 85 ? -10.602 -2.27 7.734 1 96.56 85 ASP A C 1
ATOM 649 O O . ASP A 1 85 ? -9.375 -2.311 7.84 1 96.56 85 ASP A O 1
ATOM 653 N N . ALA A 1 86 ? -11.438 -2.027 8.742 1 94.75 86 ALA A N 1
ATOM 654 C CA . ALA A 1 86 ? -10.953 -1.572 10.039 1 94.75 86 ALA A CA 1
ATOM 655 C C . ALA A 1 86 ? -10.555 -2.754 10.922 1 94.75 86 ALA A C 1
ATOM 657 O O . ALA A 1 86 ? -11.398 -3.586 11.273 1 94.75 86 ALA A O 1
ATOM 658 N N . ARG A 1 87 ? -9.305 -2.809 11.258 1 92.5 87 ARG A N 1
ATOM 659 C CA . ARG A 1 87 ? -8.797 -3.854 12.141 1 92.5 87 ARG A CA 1
ATOM 660 C C . ARG A 1 87 ? -9.391 -3.727 13.539 1 92.5 87 ARG A C 1
ATOM 662 O O . ARG A 1 87 ? -9.609 -4.73 14.219 1 92.5 87 ARG A O 1
ATOM 669 N N . ILE A 1 88 ? -9.617 -2.457 14.047 1 92.88 88 ILE A N 1
ATOM 670 C CA . ILE A 1 88 ? -10.172 -2.131 15.359 1 92.88 88 ILE A CA 1
ATOM 671 C C . ILE A 1 88 ? -11.352 -1.169 15.195 1 92.88 88 ILE A C 1
ATOM 673 O O . ILE A 1 88 ? -11.5 -0.541 14.141 1 92.88 88 ILE A O 1
ATOM 677 N N . PRO A 1 89 ? -12.156 -1.09 16.234 1 95.75 89 PRO A N 1
ATOM 678 C CA . PRO A 1 89 ? -13.219 -0.078 16.172 1 95.75 89 PRO A CA 1
ATOM 679 C C . PRO A 1 89 ? -12.672 1.348 16.234 1 95.75 89 PRO A C 1
ATOM 681 O O . PRO A 1 89 ? -11.602 1.578 16.812 1 95.75 89 PRO A O 1
ATOM 684 N N . ASP A 1 90 ? -13.445 2.248 15.617 1 96.69 90 ASP A N 1
ATOM 685 C CA . ASP A 1 90 ? -13.109 3.656 15.805 1 96.69 90 ASP A CA 1
ATOM 686 C C . ASP A 1 90 ? -13.594 4.152 17.172 1 96.69 90 ASP A C 1
ATOM 688 O O . ASP A 1 90 ? -14.07 3.367 17.984 1 96.69 90 ASP A O 1
ATOM 692 N N . ASN A 1 91 ? -13.383 5.457 17.453 1 97.62 91 ASN A N 1
ATOM 693 C CA . ASN A 1 91 ? -13.688 6.012 18.766 1 97.62 91 ASN A CA 1
ATOM 694 C C . ASN A 1 91 ? -15.188 5.984 19.047 1 97.62 91 ASN A C 1
ATOM 696 O O . ASN A 1 91 ? -15.609 6.125 20.203 1 97.62 91 ASN A O 1
ATOM 700 N N . ALA A 1 92 ? -15.992 5.777 18 1 97.75 92 ALA A N 1
ATOM 701 C CA . ALA A 1 92 ? -17.438 5.691 18.188 1 97.75 92 ALA A CA 1
ATOM 702 C C . ALA A 1 92 ? -17.906 4.238 18.172 1 97.75 92 ALA A C 1
ATOM 704 O O . ALA A 1 92 ? -19.109 3.971 18.188 1 97.75 92 ALA A O 1
ATOM 705 N N . GLY A 1 93 ? -16.969 3.336 18 1 97.06 93 GLY A N 1
ATOM 706 C CA . GLY A 1 93 ? -17.297 1.924 18.125 1 97.06 93 GLY A CA 1
ATOM 707 C C . GLY A 1 93 ? -17.562 1.258 16.797 1 97.06 93 GLY A C 1
ATOM 708 O O . GLY A 1 93 ? -17.812 0.052 16.734 1 97.06 93 GLY A O 1
ATOM 709 N N . SER A 1 94 ? -17.531 2.006 15.719 1 96.75 94 SER A N 1
ATOM 710 C CA . SER A 1 94 ? -17.766 1.441 14.391 1 96.75 94 SER A CA 1
ATOM 711 C C . SER A 1 94 ? -16.516 0.722 13.875 1 96.75 94 SER A C 1
ATOM 713 O O . SER A 1 94 ? -15.398 1.202 14.062 1 96.75 94 SER A O 1
ATOM 715 N N . GLN A 1 95 ? -16.703 -0.426 13.219 1 96.38 95 GLN A N 1
ATOM 716 C CA . GLN A 1 95 ? -15.609 -1.205 12.648 1 96.38 95 GLN A CA 1
ATOM 717 C C . GLN A 1 95 ? -15.984 -1.76 11.281 1 96.38 95 GLN A C 1
ATOM 719 O O . GLN A 1 95 ? -16.094 -2.975 11.102 1 96.38 95 GLN A O 1
ATOM 724 N N . PRO A 1 96 ? -16.203 -0.833 10.289 1 95.88 96 PRO A N 1
ATOM 725 C CA . PRO A 1 96 ? -16.594 -1.297 8.953 1 95.88 96 PRO A CA 1
ATOM 726 C C . PRO A 1 96 ? -15.562 -2.25 8.344 1 95.88 96 PRO A C 1
ATOM 728 O O . PRO A 1 96 ? -14.359 -2.084 8.547 1 95.88 96 PRO A O 1
ATOM 731 N N . VAL A 1 97 ? -16.031 -3.246 7.598 1 95.56 97 VAL A N 1
ATOM 732 C CA . VAL A 1 97 ? -15.211 -4.262 6.953 1 95.56 97 VAL A CA 1
ATOM 733 C C . VAL A 1 97 ? -15.523 -4.309 5.461 1 95.56 97 VAL A C 1
ATOM 735 O O . VAL A 1 97 ? -16.656 -4.602 5.066 1 95.56 97 VAL A O 1
ATOM 738 N N . ASP A 1 98 ? -14.531 -4 4.664 1 95.25 98 ASP A N 1
ATOM 739 C CA . ASP A 1 98 ? -14.617 -4.133 3.213 1 95.25 98 ASP A CA 1
ATOM 740 C C . ASP A 1 98 ? -15.727 -3.244 2.65 1 95.25 98 ASP A C 1
ATOM 742 O O . ASP A 1 98 ? -16.578 -3.709 1.891 1 95.25 98 ASP A O 1
ATOM 746 N N . VAL A 1 99 ? -15.711 -1.975 2.99 1 96.56 99 VAL A N 1
ATOM 747 C CA . VAL A 1 99 ? -16.656 -1.004 2.439 1 96.56 99 VAL A CA 1
ATOM 748 C C . VAL A 1 99 ? -15.891 0.13 1.762 1 96.56 99 VAL A C 1
ATOM 750 O O . VAL A 1 99 ? -14.805 0.518 2.217 1 96.56 99 VAL A O 1
ATOM 753 N N . PRO A 1 100 ? -16.422 0.582 0.617 1 98.19 100 PRO A N 1
ATOM 754 C CA . PRO A 1 100 ? -15.75 1.724 -0.01 1 98.19 100 PRO A CA 1
ATOM 755 C C . PRO A 1 100 ? -15.828 2.992 0.836 1 98.19 100 PRO A C 1
ATOM 757 O O . PRO A 1 100 ? -16.797 3.189 1.57 1 98.19 100 PRO A O 1
ATOM 760 N N . VAL A 1 101 ? -14.805 3.818 0.787 1 98.5 101 VAL A N 1
ATOM 761 C CA . VAL A 1 101 ? -14.867 5.148 1.382 1 98.5 101 VAL A CA 1
ATOM 762 C C . VAL A 1 101 ? -15.992 5.953 0.731 1 98.5 101 VAL A C 1
ATOM 764 O O . VAL A 1 101 ? -16.828 6.527 1.425 1 98.5 101 VAL A O 1
ATOM 767 N N . ILE A 1 102 ? -15.953 6.004 -0.582 1 98.25 102 ILE A N 1
ATOM 768 C CA . ILE A 1 102 ? -17 6.637 -1.389 1 98.25 102 ILE A CA 1
ATOM 769 C C . ILE A 1 102 ? -17.562 5.629 -2.385 1 98.25 102 ILE A C 1
ATOM 771 O O . ILE A 1 102 ? -16.875 5.234 -3.336 1 98.25 102 ILE A O 1
ATOM 775 N N . PRO A 1 103 ? -18.844 5.199 -2.133 1 97.69 103 PRO A N 1
ATOM 776 C CA . PRO A 1 103 ? -19.438 4.285 -3.102 1 97.69 103 PRO A CA 1
ATOM 777 C C . PRO A 1 103 ? -19.406 4.828 -4.531 1 97.69 103 PRO A C 1
ATOM 779 O O . PRO A 1 103 ? -19.766 5.984 -4.766 1 97.69 103 PRO A O 1
ATOM 782 N N . GLY A 1 104 ? -18.891 4.016 -5.48 1 96.56 104 GLY A N 1
ATOM 783 C CA . GLY A 1 104 ? -18.875 4.398 -6.887 1 96.56 104 GLY A CA 1
ATOM 784 C C . GLY A 1 104 ? -17.672 5.25 -7.254 1 96.56 104 GLY A C 1
ATOM 785 O O . GLY A 1 104 ? -17.484 5.602 -8.422 1 96.56 104 GLY A O 1
ATOM 786 N N . GLY A 1 105 ? -16.844 5.602 -6.258 1 97.81 105 GLY A N 1
ATOM 787 C CA . GLY A 1 105 ? -15.633 6.359 -6.547 1 97.81 105 GLY A CA 1
ATOM 788 C C . GLY A 1 105 ? -14.531 5.52 -7.156 1 97.81 105 GLY A C 1
ATOM 789 O O . GLY A 1 105 ? -14.609 4.289 -7.16 1 97.81 105 GLY A O 1
ATOM 790 N N . PRO A 1 106 ? -13.555 6.258 -7.773 1 98.25 106 PRO A N 1
ATOM 791 C CA . PRO A 1 106 ? -12.422 5.496 -8.297 1 98.25 106 PRO A CA 1
ATOM 792 C C . PRO A 1 106 ? -11.727 4.648 -7.234 1 98.25 106 PRO A C 1
ATOM 794 O O . PRO A 1 106 ? -11.836 4.945 -6.039 1 98.25 106 PRO A O 1
ATOM 797 N N . ASN A 1 107 ? -11.008 3.633 -7.613 1 98.56 107 ASN A N 1
ATOM 798 C CA . ASN A 1 107 ? -10.391 2.697 -6.676 1 98.56 107 ASN A CA 1
ATOM 799 C C . ASN A 1 107 ? -9.297 3.365 -5.855 1 98.56 107 ASN A C 1
ATOM 801 O O . ASN A 1 107 ? -8.938 2.883 -4.781 1 98.56 107 ASN A O 1
ATOM 805 N N . ALA A 1 108 ? -8.734 4.426 -6.391 1 98.81 108 ALA A N 1
ATOM 806 C CA . ALA A 1 108 ? -7.641 5.082 -5.68 1 98.81 108 ALA A CA 1
ATOM 807 C C . ALA A 1 108 ? -7.465 6.523 -6.156 1 98.81 108 ALA A C 1
ATOM 809 O O . ALA A 1 108 ? -7.914 6.883 -7.246 1 98.81 108 ALA A O 1
ATOM 810 N N . TYR A 1 109 ? -6.93 7.34 -5.324 1 98.69 109 TYR A N 1
ATOM 811 C CA . TYR A 1 109 ? -6.422 8.664 -5.676 1 98.69 109 TYR A CA 1
ATOM 812 C C . TYR A 1 109 ? -4.941 8.789 -5.34 1 98.69 109 TYR A C 1
ATOM 814 O O . TYR A 1 109 ? -4.484 8.281 -4.312 1 98.69 109 TYR A O 1
ATOM 822 N N . PHE A 1 110 ? -4.238 9.492 -6.215 1 98.25 110 PHE A N 1
ATOM 823 C CA . PHE A 1 110 ? -2.865 9.859 -5.887 1 98.25 110 PHE A CA 1
ATOM 824 C C . PHE A 1 110 ? -2.811 11.25 -5.266 1 98.25 110 PHE A C 1
ATOM 826 O O . PHE A 1 110 ? -3.635 12.109 -5.582 1 98.25 110 PHE A O 1
ATOM 833 N N . THR A 1 111 ? -1.853 11.484 -4.41 1 98 111 THR A N 1
ATOM 834 C CA . THR A 1 111 ? -1.623 12.766 -3.75 1 98 111 THR A CA 1
ATOM 835 C C . THR A 1 111 ? -1.26 13.844 -4.77 1 98 111 THR A C 1
ATOM 837 O O . THR A 1 111 ? -0.759 13.539 -5.852 1 98 111 THR A O 1
ATOM 840 N N . THR A 1 112 ? -1.525 15.07 -4.434 1 97.12 112 THR A N 1
ATOM 841 C CA . THR A 1 112 ? -1.027 16.172 -5.238 1 97.12 112 THR A CA 1
ATOM 842 C C . THR A 1 112 ? 0.169 16.844 -4.562 1 97.12 112 THR A C 1
ATOM 844 O O . THR A 1 112 ? 0.696 17.844 -5.062 1 97.12 112 THR A O 1
ATOM 847 N N . LEU A 1 113 ? 0.615 16.297 -3.391 1 96.56 113 LEU A N 1
ATOM 848 C CA . LEU A 1 113 ? 1.846 16.766 -2.764 1 96.56 113 LEU A CA 1
ATOM 849 C C . LEU A 1 113 ? 3.066 16.312 -3.561 1 96.56 113 LEU A C 1
ATOM 851 O O . LEU A 1 113 ? 3.102 15.195 -4.066 1 96.56 113 LEU A O 1
ATOM 855 N N . PRO A 1 114 ? 4.043 17.156 -3.682 1 96.88 114 PRO A N 1
ATOM 856 C CA . PRO A 1 114 ? 5.332 16.703 -4.203 1 96.88 114 PRO A CA 1
ATOM 857 C C . PRO A 1 114 ? 6.113 15.859 -3.195 1 96.88 114 PRO A C 1
ATOM 859 O O . PRO A 1 114 ? 7.082 16.344 -2.6 1 96.88 114 PRO A O 1
ATOM 862 N N . VAL A 1 115 ? 5.73 14.602 -3.057 1 96.56 115 VAL A N 1
ATOM 863 C CA . VAL A 1 115 ? 6.141 13.758 -1.937 1 96.56 115 VAL A CA 1
ATOM 864 C C . VAL A 1 115 ? 7.648 13.539 -1.982 1 96.56 115 VAL A C 1
ATOM 866 O O . VAL A 1 115 ? 8.305 13.477 -0.941 1 96.56 115 VAL A O 1
ATOM 869 N N . LYS A 1 116 ? 8.242 13.383 -3.127 1 95.75 116 LYS A N 1
ATOM 870 C CA . LYS A 1 116 ? 9.68 13.133 -3.213 1 95.75 116 LYS A CA 1
ATOM 871 C C . LYS A 1 116 ? 10.477 14.375 -2.83 1 95.75 116 LYS A C 1
ATOM 873 O O . LYS A 1 116 ? 11.484 14.281 -2.127 1 95.75 116 LYS A O 1
ATOM 878 N N . ALA A 1 117 ? 10.023 15.5 -3.289 1 95.44 117 ALA A N 1
ATOM 879 C CA . ALA A 1 117 ? 10.664 16.75 -2.885 1 95.44 117 ALA A CA 1
ATOM 880 C C . ALA A 1 117 ? 10.555 16.953 -1.377 1 95.44 117 ALA A C 1
ATOM 882 O O . ALA A 1 117 ? 11.5 17.406 -0.736 1 95.44 117 ALA A O 1
ATOM 883 N N . CYS A 1 118 ? 9.398 16.672 -0.834 1 95.44 118 CYS A N 1
ATOM 884 C CA . CYS A 1 118 ? 9.188 16.781 0.605 1 95.44 118 CYS A CA 1
ATOM 885 C C . CYS A 1 118 ? 10.156 15.883 1.367 1 95.44 118 CYS A C 1
ATOM 887 O O . CYS A 1 118 ? 10.805 16.328 2.318 1 95.44 118 CYS A O 1
ATOM 889 N N . VAL A 1 119 ? 10.281 14.602 0.935 1 94.62 119 VAL A N 1
ATOM 890 C CA . VAL A 1 119 ? 11.141 13.633 1.595 1 94.62 119 VAL A CA 1
ATOM 891 C C . VAL A 1 119 ? 12.594 14.102 1.538 1 94.62 119 VAL A C 1
ATOM 893 O O . VAL A 1 119 ? 13.305 14.062 2.543 1 94.62 119 VAL A O 1
ATOM 896 N N . GLU A 1 120 ? 13.008 14.562 0.398 1 92.62 120 GLU A N 1
ATOM 897 C CA . GLU A 1 120 ? 14.375 15.055 0.257 1 92.62 120 GLU A CA 1
ATOM 898 C C . GLU A 1 120 ? 14.625 16.25 1.169 1 92.62 120 GLU A C 1
ATOM 900 O O . GLU A 1 120 ? 15.703 16.375 1.756 1 92.62 120 GLU A O 1
ATOM 905 N N . GLY A 1 121 ? 13.641 17.156 1.247 1 91.75 121 GLY A N 1
ATOM 906 C CA . GLY A 1 121 ? 13.766 18.297 2.154 1 91.75 121 GLY A CA 1
ATOM 907 C C . GLY A 1 121 ? 13.891 17.875 3.609 1 91.75 121 GLY A C 1
ATOM 908 O O . GLY A 1 121 ? 14.719 18.422 4.344 1 91.75 121 GLY A O 1
ATOM 909 N N . ILE A 1 122 ? 13.086 16.906 4.031 1 92 122 ILE A N 1
ATOM 910 C CA . ILE A 1 122 ? 13.109 16.406 5.406 1 92 122 ILE A CA 1
ATOM 911 C C . ILE A 1 122 ? 14.469 15.766 5.695 1 92 122 ILE A C 1
ATOM 913 O O . ILE A 1 122 ? 15.078 16.031 6.734 1 92 122 ILE A O 1
ATOM 917 N N . LYS A 1 123 ? 14.93 14.961 4.758 1 89.5 123 LYS A N 1
ATOM 918 C CA . LYS A 1 123 ? 16.219 14.281 4.926 1 89.5 123 LYS A CA 1
ATOM 919 C C . LYS A 1 123 ? 17.359 15.289 4.992 1 89.5 123 LYS A C 1
ATOM 921 O O . LYS A 1 123 ? 18.312 15.109 5.762 1 89.5 123 LYS A O 1
ATOM 926 N N . ALA A 1 124 ? 17.312 16.328 4.188 1 89.12 124 ALA A N 1
ATOM 927 C CA . ALA A 1 124 ? 18.344 17.375 4.18 1 89.12 124 ALA A CA 1
ATOM 928 C C . ALA A 1 124 ? 18.422 18.062 5.535 1 89.12 124 ALA A C 1
ATOM 930 O O . ALA A 1 124 ? 19.484 18.562 5.922 1 89.12 124 ALA A O 1
ATOM 931 N N . ALA A 1 125 ? 17.328 18.047 6.273 1 87.31 125 ALA A N 1
ATOM 932 C CA . ALA A 1 125 ? 17.281 18.641 7.602 1 87.31 125 ALA A CA 1
ATOM 933 C C . ALA A 1 125 ? 17.734 17.656 8.672 1 87.31 125 ALA A C 1
ATOM 935 O O . ALA A 1 125 ? 17.688 17.953 9.867 1 87.31 125 ALA A O 1
ATOM 936 N N . GLY A 1 126 ? 18.141 16.422 8.312 1 86.38 126 GLY A N 1
ATOM 937 C CA . GLY A 1 126 ? 18.641 15.43 9.242 1 86.38 126 GLY A CA 1
ATOM 938 C C . GLY A 1 126 ? 17.547 14.594 9.875 1 86.38 126 GLY A C 1
ATOM 939 O O . GLY A 1 126 ? 17.766 13.961 10.914 1 86.38 126 GLY A O 1
ATOM 940 N N . LEU A 1 127 ? 16.328 14.633 9.328 1 88.75 127 LEU A N 1
ATOM 941 C CA . LEU A 1 127 ? 15.195 13.875 9.859 1 88.75 127 LEU A CA 1
ATOM 942 C C . LEU A 1 127 ? 14.875 12.688 8.969 1 88.75 127 LEU A C 1
ATOM 944 O O . LEU A 1 127 ? 15.055 12.75 7.746 1 88.75 127 LEU A O 1
ATOM 948 N N . PRO A 1 128 ? 14.445 11.547 9.523 1 90.38 128 PRO A N 1
ATOM 949 C CA . PRO A 1 128 ? 14.094 10.375 8.719 1 90.38 128 PRO A CA 1
ATOM 950 C C . PRO A 1 128 ? 12.781 10.547 7.961 1 90.38 128 PRO A C 1
ATOM 952 O O . PRO A 1 128 ? 11.781 10.977 8.547 1 90.38 128 PRO A O 1
ATOM 955 N N . ALA A 1 129 ? 12.781 10.242 6.695 1 92.12 129 ALA A N 1
ATOM 956 C CA . ALA A 1 129 ? 11.586 10.352 5.867 1 92.12 129 ALA A CA 1
ATOM 957 C C . ALA A 1 129 ? 11.648 9.398 4.68 1 92.12 129 ALA A C 1
ATOM 959 O O . ALA A 1 129 ? 12.742 9.07 4.195 1 92.12 129 ALA A O 1
ATOM 960 N N . SER A 1 130 ? 10.57 8.891 4.25 1 93.88 130 SER A N 1
ATOM 961 C CA . SER A 1 130 ? 10.445 8.07 3.047 1 93.88 130 SER A CA 1
ATOM 962 C C . SER A 1 130 ? 9.055 8.188 2.436 1 93.88 130 SER A C 1
ATOM 964 O O . SER A 1 130 ? 8.094 8.547 3.123 1 93.88 130 SER A O 1
ATOM 966 N N . VAL A 1 131 ? 8.953 7.961 1.135 1 94.75 131 VAL A N 1
ATOM 967 C CA . VAL A 1 131 ? 7.66 7.941 0.468 1 94.75 131 VAL A CA 1
ATOM 968 C C . VAL A 1 131 ? 6.914 6.656 0.824 1 94.75 131 VAL A C 1
ATOM 970 O O . VAL A 1 131 ? 7.504 5.57 0.824 1 94.75 131 VAL A O 1
ATOM 973 N N . SER A 1 132 ? 5.695 6.793 1.229 1 95.44 132 SER A N 1
ATOM 974 C CA . SER A 1 132 ? 4.871 5.633 1.538 1 95.44 132 SER A CA 1
ATOM 975 C C . SER A 1 132 ? 3.836 5.379 0.445 1 95.44 132 SER A C 1
ATOM 977 O O . SER A 1 132 ? 3.252 6.324 -0.091 1 95.44 132 SER A O 1
ATOM 979 N N . HIS A 1 133 ? 3.58 4.121 0.13 1 94.38 133 HIS A N 1
ATOM 980 C CA . HIS A 1 133 ? 2.635 3.76 -0.92 1 94.38 133 HIS A CA 1
ATOM 981 C C . HIS A 1 133 ? 1.42 3.039 -0.344 1 94.38 133 HIS A C 1
ATOM 983 O O . HIS A 1 133 ? 0.727 2.312 -1.06 1 94.38 133 HIS A O 1
ATOM 989 N N . THR A 1 134 ? 1.211 3.197 0.997 1 95 134 THR A N 1
ATOM 990 C CA . THR A 1 134 ? -0.008 2.689 1.615 1 95 134 THR A CA 1
ATOM 991 C C . THR A 1 134 ? -0.345 3.48 2.877 1 95 134 THR A C 1
ATOM 993 O O . THR A 1 134 ? 0.492 3.621 3.77 1 95 134 THR A O 1
ATOM 996 N N . ALA A 1 135 ? -1.547 3.936 2.945 1 95.62 135 ALA A N 1
ATOM 997 C CA . ALA A 1 135 ? -2.037 4.648 4.121 1 95.62 135 ALA A CA 1
ATOM 998 C C . ALA A 1 135 ? -2.875 3.73 5.008 1 95.62 135 ALA A C 1
ATOM 1000 O O . ALA A 1 135 ? -3.576 4.199 5.906 1 95.62 135 ALA A O 1
ATOM 1001 N N . GLY A 1 136 ? -2.82 2.383 4.688 1 95.56 136 GLY A N 1
ATOM 1002 C CA . GLY A 1 136 ? -3.664 1.438 5.406 1 95.56 136 GLY A CA 1
ATOM 1003 C C . GLY A 1 136 ? -5.105 1.444 4.93 1 95.56 136 GLY A C 1
ATOM 1004 O O . GLY A 1 136 ? -5.371 1.653 3.742 1 95.56 136 GLY A O 1
ATOM 1005 N N . THR A 1 137 ? -6.012 1.044 5.816 1 97.19 137 THR A N 1
ATOM 1006 C CA . THR A 1 137 ? -7.418 0.952 5.441 1 97.19 137 THR A CA 1
ATOM 1007 C C . THR A 1 137 ? -8.312 1.44 6.578 1 97.19 137 THR A C 1
ATOM 1009 O O . THR A 1 137 ? -9.477 1.051 6.668 1 97.19 137 THR A O 1
ATOM 1012 N N . TYR A 1 138 ? -7.734 2.197 7.523 1 97.38 138 TYR A N 1
ATOM 1013 C CA . TYR A 1 138 ? -8.445 2.752 8.672 1 97.38 138 TYR A CA 1
ATOM 1014 C C . TYR A 1 138 ? -8.844 4.203 8.414 1 97.38 138 TYR A C 1
ATOM 1016 O O . TYR A 1 138 ? -9.109 4.59 7.277 1 97.38 138 TYR A O 1
ATOM 1024 N N . VAL A 1 139 ? -8.992 4.977 9.438 1 98.31 139 VAL A N 1
ATOM 1025 C CA . VAL A 1 139 ? -9.516 6.332 9.312 1 98.31 139 VAL A CA 1
ATOM 1026 C C . VAL A 1 139 ? -8.523 7.199 8.539 1 98.31 139 VAL A C 1
ATOM 1028 O O . VAL A 1 139 ? -8.922 8.078 7.773 1 98.31 139 VAL A O 1
ATOM 1031 N N . CYS A 1 140 ? -7.23 6.965 8.68 1 98.44 140 CYS A N 1
ATOM 1032 C CA . CYS A 1 140 ? -6.238 7.75 7.961 1 98.44 140 CYS A CA 1
ATOM 1033 C C . CYS A 1 140 ? -6.422 7.605 6.453 1 98.44 140 CYS A C 1
ATOM 1035 O O . CYS A 1 140 ? -6.438 8.602 5.7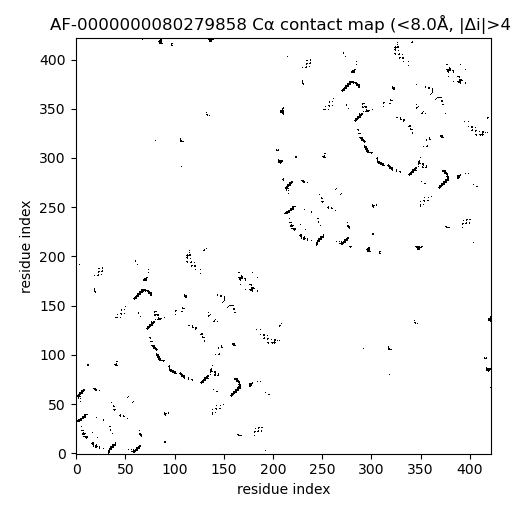3 1 98.44 140 CYS A O 1
ATOM 1037 N N . ASN A 1 141 ? -6.586 6.363 6.004 1 98.62 141 ASN A N 1
ATOM 1038 C CA . ASN A 1 141 ? -6.84 6.145 4.582 1 98.62 141 ASN A CA 1
ATOM 1039 C C . ASN A 1 141 ? -8.148 6.797 4.141 1 98.62 141 ASN A C 1
ATOM 1041 O O . ASN A 1 141 ? -8.211 7.402 3.07 1 98.62 141 ASN A O 1
ATOM 1045 N N . GLN A 1 142 ? -9.18 6.672 4.98 1 98.56 142 GLN A N 1
ATOM 1046 C CA . GLN A 1 142 ? -10.453 7.285 4.633 1 98.56 142 GLN A CA 1
ATOM 1047 C C . GLN A 1 142 ? -10.312 8.789 4.453 1 98.56 142 GLN A C 1
ATOM 1049 O O . GLN A 1 142 ? -10.844 9.367 3.504 1 98.56 142 GLN A O 1
ATOM 1054 N N . VAL A 1 143 ? -9.617 9.375 5.352 1 98.88 143 VAL A N 1
ATOM 1055 C CA . VAL A 1 143 ? -9.469 10.828 5.309 1 98.88 143 VAL A CA 1
ATOM 1056 C C . VAL A 1 143 ? -8.625 11.227 4.094 1 98.88 143 VAL A C 1
ATOM 1058 O O . VAL A 1 143 ? -8.953 12.18 3.389 1 98.88 143 VAL A O 1
ATOM 1061 N N . PHE A 1 144 ? -7.531 10.484 3.836 1 98.88 144 PHE A N 1
ATOM 1062 C CA . PHE A 1 144 ? -6.695 10.758 2.672 1 98.88 144 PHE A CA 1
ATOM 1063 C C . PHE A 1 144 ? -7.5 10.617 1.384 1 98.88 144 PHE A C 1
ATOM 1065 O O . PHE A 1 144 ? -7.531 11.539 0.564 1 98.88 144 PHE A O 1
ATOM 1072 N N . TYR A 1 145 ? -8.234 9.508 1.247 1 98.88 145 TYR A N 1
ATOM 1073 C CA . TYR A 1 145 ? -9.062 9.273 0.073 1 98.88 145 TYR A CA 1
ATOM 1074 C C . TYR A 1 145 ? -10.141 10.336 -0.06 1 98.88 145 TYR A C 1
ATOM 1076 O O . TYR A 1 145 ? -10.344 10.898 -1.141 1 98.88 145 TYR A O 1
ATOM 1084 N N . GLY A 1 146 ? -10.836 10.594 1.017 1 98.81 146 GLY A N 1
ATOM 1085 C CA . GLY A 1 146 ? -11.883 11.602 1.021 1 98.81 146 GLY A CA 1
ATOM 1086 C C . GLY A 1 146 ? -11.375 12.984 0.652 1 98.81 146 GLY A C 1
ATOM 1087 O O . GLY A 1 146 ? -12.039 13.727 -0.078 1 98.81 146 GLY A O 1
ATOM 1088 N N . LEU A 1 147 ? -10.18 13.328 1.198 1 98.88 147 LEU A N 1
ATOM 1089 C CA . LEU A 1 147 ? -9.57 14.602 0.836 1 98.88 147 LEU A CA 1
ATOM 1090 C C . LEU A 1 147 ? -9.383 14.711 -0.673 1 98.88 147 LEU A C 1
ATOM 1092 O O . LEU A 1 147 ? -9.812 15.688 -1.291 1 98.88 147 LEU A O 1
ATOM 1096 N N . MET A 1 148 ? -8.75 13.672 -1.257 1 98.75 148 MET A N 1
ATOM 1097 C CA . MET A 1 148 ? -8.477 13.711 -2.691 1 98.75 148 MET A CA 1
ATOM 1098 C C . MET A 1 148 ? -9.773 13.773 -3.492 1 98.75 148 MET A C 1
ATOM 1100 O O . MET A 1 148 ? -9.844 14.469 -4.512 1 98.75 148 MET A O 1
ATOM 1104 N N . HIS A 1 149 ? -10.766 13.039 -3.016 1 98.69 149 HIS A N 1
ATOM 1105 C CA . HIS A 1 149 ? -12.062 13.078 -3.682 1 98.69 149 HIS A CA 1
ATOM 1106 C C . HIS A 1 149 ? -12.656 14.484 -3.648 1 98.69 149 HIS A C 1
ATOM 1108 O O . HIS A 1 149 ? -13.125 14.992 -4.672 1 98.69 149 HIS A O 1
ATOM 1114 N N . LEU A 1 150 ? -12.633 15.117 -2.459 1 98.44 150 LEU A N 1
ATOM 1115 C CA . LEU A 1 150 ? -13.148 16.469 -2.293 1 98.44 150 LEU A CA 1
ATOM 1116 C C . LEU A 1 150 ? -12.406 17.453 -3.199 1 98.44 150 LEU A C 1
ATOM 1118 O O . LEU A 1 150 ? -13.031 18.266 -3.871 1 98.44 150 LEU A O 1
ATOM 1122 N N . LEU A 1 151 ? -11.07 17.312 -3.246 1 98 151 LEU A N 1
ATOM 1123 C CA . LEU A 1 151 ? -10.266 18.266 -4.016 1 98 151 LEU A CA 1
ATOM 1124 C C . LEU A 1 151 ? -10.508 18.078 -5.512 1 98 151 LEU A C 1
ATOM 1126 O O . LEU A 1 151 ? -10.5 19.062 -6.266 1 98 151 LEU A O 1
ATOM 1130 N N . ASP A 1 152 ? -10.695 16.875 -5.922 1 97 152 ASP A N 1
ATOM 1131 C CA . ASP A 1 152 ? -10.891 16.547 -7.336 1 97 152 ASP A CA 1
ATOM 1132 C C . ASP A 1 152 ? -12.266 17 -7.812 1 97 152 ASP A C 1
ATOM 1134 O O . ASP A 1 152 ? -12.43 17.422 -8.961 1 97 152 ASP A O 1
ATOM 1138 N N . ASN A 1 153 ? -13.273 17 -6.906 1 97.12 153 ASN A N 1
ATOM 1139 C CA . ASN A 1 153 ? -14.648 17.172 -7.367 1 97.12 153 ASN A CA 1
ATOM 1140 C C . ASN A 1 153 ? -15.242 18.484 -6.891 1 97.12 153 ASN A C 1
ATOM 1142 O O . ASN A 1 153 ? -15.969 19.156 -7.629 1 97.12 153 ASN A O 1
ATOM 1146 N N . ASP A 1 154 ? -14.914 18.875 -5.672 1 96.94 154 ASP A N 1
ATOM 1147 C CA . ASP A 1 154 ? -15.648 19.969 -5.059 1 96.94 154 ASP A CA 1
ATOM 1148 C C . ASP A 1 154 ? -14.781 21.219 -4.945 1 96.94 154 ASP A C 1
ATOM 1150 O O . ASP A 1 154 ? -15.297 22.344 -4.941 1 96.94 154 ASP A O 1
ATOM 1154 N N . PHE A 1 155 ? -13.492 21 -4.848 1 96.31 155 PHE A N 1
ATOM 1155 C CA . PHE A 1 155 ? -12.602 22.141 -4.617 1 96.31 155 PHE A CA 1
ATOM 1156 C C . PHE A 1 155 ? -11.453 22.141 -5.621 1 96.31 155 PHE A C 1
ATOM 1158 O O . PHE A 1 155 ? -10.289 22.141 -5.23 1 96.31 155 PHE A O 1
ATOM 1165 N N . PRO A 1 156 ? -11.82 22.266 -6.902 1 92.69 156 PRO A N 1
ATOM 1166 C CA . PRO A 1 156 ? -10.766 22.25 -7.918 1 92.69 156 PRO A CA 1
ATOM 1167 C C . PRO A 1 156 ? -9.711 23.328 -7.699 1 92.69 156 PRO A C 1
ATOM 1169 O O . PRO A 1 156 ? -10.047 24.453 -7.305 1 92.69 156 PRO A O 1
ATOM 1172 N N . GLY A 1 157 ? -8.484 23 -7.855 1 93.12 157 GLY A N 1
ATOM 1173 C CA . GLY A 1 157 ? -7.398 23.953 -7.695 1 93.12 157 GLY A CA 1
ATOM 1174 C C . GLY A 1 157 ? -6.676 23.828 -6.367 1 93.12 157 GLY A C 1
ATOM 1175 O O . GLY A 1 157 ? -5.516 24.219 -6.242 1 93.12 157 GLY A O 1
ATOM 1176 N N . VAL A 1 158 ? -7.398 23.391 -5.348 1 96.06 158 VAL A N 1
ATOM 1177 C CA . VAL A 1 158 ? -6.773 23.141 -4.055 1 96.06 158 VAL A CA 1
ATOM 1178 C C . VAL A 1 158 ? -5.926 21.875 -4.121 1 96.06 158 VAL A C 1
ATOM 1180 O O . VAL A 1 158 ? -6.348 20.875 -4.691 1 96.06 158 VAL A O 1
ATOM 1183 N N . ARG A 1 159 ? -4.688 21.922 -3.605 1 97.44 159 ARG A N 1
ATOM 1184 C CA . ARG A 1 159 ? -3.803 20.766 -3.557 1 97.44 159 ARG A CA 1
ATOM 1185 C C . ARG A 1 159 ? -3.771 20.156 -2.16 1 97.44 159 ARG A C 1
ATOM 1187 O O . ARG A 1 159 ? -4.191 20.797 -1.19 1 97.44 159 ARG A O 1
ATOM 1194 N N . GLY A 1 160 ? -3.398 18.953 -2.051 1 97.81 160 GLY A N 1
ATOM 1195 C CA . GLY A 1 160 ? -3.34 18.359 -0.725 1 97.81 160 GLY A CA 1
ATOM 1196 C C . GLY A 1 160 ? -2.812 16.938 -0.731 1 97.81 160 GLY A C 1
ATOM 1197 O O . GLY A 1 160 ? -2.42 16.422 -1.779 1 97.81 160 GLY A O 1
ATOM 1198 N N . GLY A 1 161 ? -2.703 16.438 0.448 1 98.5 161 GLY A N 1
ATOM 1199 C CA . GLY A 1 161 ? -2.254 15.078 0.669 1 98.5 161 GLY A CA 1
ATOM 1200 C C . GLY A 1 161 ? -2.236 14.68 2.135 1 98.5 161 GLY A C 1
ATOM 1201 O O . GLY A 1 161 ? -2.895 15.32 2.961 1 98.5 161 GLY A O 1
ATOM 1202 N N . PHE A 1 162 ? -1.628 13.555 2.4 1 98.81 162 PHE A N 1
ATOM 1203 C CA . PHE A 1 162 ? -1.62 12.938 3.723 1 98.81 162 PHE A CA 1
ATOM 1204 C C . PHE A 1 162 ? -0.204 12.562 4.137 1 98.81 162 PHE A C 1
ATOM 1206 O O . PHE A 1 162 ? 0.587 12.102 3.307 1 98.81 162 PHE A O 1
ATOM 1213 N N . VAL A 1 163 ? 0.095 12.781 5.395 1 98.56 163 VAL A N 1
ATOM 1214 C CA . VAL A 1 163 ? 1.409 12.469 5.945 1 98.56 163 VAL A CA 1
ATOM 1215 C C . VAL A 1 163 ? 1.252 11.664 7.23 1 98.56 163 VAL A C 1
ATOM 1217 O O . VAL A 1 163 ? 0.435 12 8.086 1 98.56 163 VAL A O 1
ATOM 1220 N N . HIS A 1 164 ? 1.995 10.57 7.371 1 98.31 164 HIS A N 1
ATOM 1221 C CA . HIS A 1 164 ? 2.055 9.844 8.633 1 98.31 164 HIS A CA 1
ATOM 1222 C C . HIS A 1 164 ? 3.303 10.219 9.422 1 98.31 164 HIS A C 1
ATOM 1224 O O . HIS A 1 164 ? 4.391 10.344 8.859 1 98.31 164 HIS A O 1
ATOM 1230 N N . VAL A 1 165 ? 3.148 10.367 10.711 1 94.19 165 VAL A N 1
ATOM 1231 C CA . VAL A 1 165 ? 4.262 10.594 11.633 1 94.19 165 VAL A CA 1
ATOM 1232 C C . VAL A 1 165 ? 4.395 9.406 12.586 1 94.19 165 VAL A C 1
ATOM 1234 O O . VAL A 1 165 ? 3.406 8.734 12.883 1 94.19 165 VAL A O 1
ATOM 1237 N N . PRO A 1 166 ? 5.633 9.141 13.086 1 90.69 166 PRO A N 1
ATOM 1238 C CA . PRO A 1 166 ? 5.871 8.023 14 1 90.69 166 PRO A CA 1
ATOM 1239 C C . PRO A 1 166 ? 5.262 8.258 15.383 1 90.69 166 PRO A C 1
ATOM 1241 O O . PRO A 1 166 ? 4.734 9.344 15.656 1 90.69 166 PRO A O 1
ATOM 1244 N N . TYR A 1 167 ? 5.336 7.219 16.203 1 86.44 167 TYR A N 1
ATOM 1245 C CA . TYR A 1 167 ? 5.062 7.348 17.625 1 86.44 167 TYR A CA 1
ATOM 1246 C C . TYR A 1 167 ? 5.965 8.391 18.266 1 86.44 167 TYR A C 1
ATOM 1248 O O . TYR A 1 167 ? 7.078 8.633 17.797 1 86.44 167 TYR A O 1
ATOM 1256 N N . THR A 1 168 ? 5.395 8.93 19.312 1 87.38 168 THR A N 1
ATOM 1257 C CA . THR A 1 168 ? 6.281 9.703 20.172 1 87.38 168 THR A CA 1
ATOM 1258 C C . THR A 1 168 ? 7.176 8.773 21 1 87.38 168 THR A C 1
ATOM 1260 O O . THR A 1 168 ? 6.883 7.586 21.141 1 87.38 168 THR A O 1
ATOM 1263 N N . PRO A 1 169 ? 8.281 9.383 21.547 1 75.12 169 PRO A N 1
ATOM 1264 C CA . PRO A 1 169 ? 9.094 8.578 22.469 1 75.12 169 PRO A CA 1
ATOM 1265 C C . PRO A 1 169 ? 8.289 8.016 23.641 1 75.12 169 PRO A C 1
ATOM 1267 O O . PRO A 1 169 ? 8.523 6.887 24.062 1 75.12 169 PRO A O 1
ATOM 1270 N N . GLU A 1 170 ? 7.309 8.781 24.094 1 80.56 170 GLU A N 1
ATOM 1271 C CA . GLU A 1 170 ? 6.473 8.344 25.219 1 80.56 170 GLU A CA 1
ATOM 1272 C C . GLU A 1 170 ? 5.637 7.125 24.828 1 80.56 170 GLU A C 1
ATOM 1274 O O . GLU A 1 170 ? 5.488 6.191 25.625 1 80.56 170 GLU A O 1
ATOM 1279 N N . GLN A 1 171 ? 5.133 7.102 23.672 1 78.19 171 GLN A N 1
ATOM 1280 C CA . GLN A 1 171 ? 4.352 5.973 23.188 1 78.19 171 GLN A CA 1
ATOM 1281 C C . GLN A 1 171 ? 5.23 4.746 22.953 1 78.19 171 GLN A C 1
ATOM 1283 O O . GLN A 1 171 ? 4.828 3.621 23.266 1 78.19 171 GLN A O 1
ATOM 1288 N N . ALA A 1 172 ? 6.363 5.055 22.406 1 73 172 ALA A N 1
ATOM 1289 C CA . ALA A 1 172 ? 7.277 3.971 22.047 1 73 172 ALA A CA 1
ATOM 1290 C C . ALA A 1 172 ? 7.848 3.301 23.297 1 73 172 ALA A C 1
ATOM 1292 O O . ALA A 1 172 ? 8.297 2.152 23.234 1 73 172 ALA A O 1
ATOM 1293 N N . ALA A 1 173 ? 7.914 4.051 24.359 1 69 173 ALA A N 1
ATOM 1294 C CA . ALA A 1 173 ? 8.469 3.496 25.594 1 69 173 ALA A CA 1
ATOM 1295 C C . ALA A 1 173 ? 7.719 2.238 26.016 1 69 173 ALA A C 1
ATOM 1297 O O . ALA A 1 173 ? 8.266 1.387 26.719 1 69 173 ALA A O 1
ATOM 1298 N N . ARG A 1 174 ? 6.594 1.968 25.484 1 68.44 174 ARG A N 1
ATOM 1299 C CA . ARG A 1 174 ? 5.773 0.825 25.875 1 68.44 174 ARG A CA 1
ATOM 1300 C C . ARG A 1 174 ? 5.84 -0.274 24.812 1 68.44 174 ARG A C 1
ATOM 1302 O O . ARG A 1 174 ? 5.129 -1.275 24.906 1 68.44 174 ARG A O 1
ATOM 1309 N N . THR A 1 175 ? 6.613 0.022 23.797 1 69.19 175 THR A N 1
ATOM 1310 C CA . THR A 1 175 ? 6.707 -0.904 22.672 1 69.19 175 THR A CA 1
ATOM 1311 C C . THR A 1 175 ? 8.148 -1.004 22.172 1 69.19 175 THR A C 1
ATOM 1313 O O . THR A 1 175 ? 9.07 -0.485 22.812 1 69.19 175 THR A O 1
ATOM 1316 N N . THR A 1 176 ? 8.445 -1.828 21.266 1 71.19 176 THR A N 1
ATOM 1317 C CA . THR A 1 176 ? 9.727 -1.903 20.578 1 71.19 176 THR A CA 1
ATOM 1318 C C . THR A 1 176 ? 9.68 -1.163 19.25 1 71.19 176 THR A C 1
ATOM 1320 O O . THR A 1 176 ? 10.539 -1.359 18.391 1 71.19 176 THR A O 1
ATOM 1323 N N . ALA A 1 177 ? 8.703 -0.23 19.219 1 73.56 177 ALA A N 1
ATOM 1324 C CA . ALA A 1 177 ? 8.508 0.477 17.969 1 73.56 177 ALA A CA 1
ATOM 1325 C C . ALA A 1 177 ? 9.414 1.703 17.875 1 73.56 177 ALA A C 1
ATOM 1327 O O . ALA A 1 177 ? 9.805 2.268 18.891 1 73.56 177 ALA A O 1
ATOM 1328 N N . PRO A 1 178 ? 9.805 2.121 16.688 1 74.94 178 PRO A N 1
ATOM 1329 C CA . PRO A 1 178 ? 10.539 3.377 16.531 1 74.94 178 PRO A CA 1
ATOM 1330 C C . PRO A 1 178 ? 9.703 4.602 16.891 1 74.94 178 PRO A C 1
ATOM 1332 O O . PRO A 1 178 ? 8.477 4.504 17.016 1 74.94 178 PRO A O 1
ATOM 1335 N N . SER A 1 179 ? 10.414 5.688 17.219 1 74.12 179 SER A N 1
ATOM 1336 C CA . SER A 1 179 ? 9.734 6.918 17.609 1 74.12 179 SER A CA 1
ATOM 1337 C C . SER A 1 179 ? 10.453 8.148 17.062 1 74.12 179 SER A C 1
ATOM 1339 O O . SER A 1 179 ? 11.578 8.047 16.578 1 74.12 179 SER A O 1
ATOM 1341 N N . LEU A 1 180 ? 9.773 9.242 17 1 78.06 180 LEU A N 1
ATOM 1342 C CA . LEU A 1 180 ? 10.25 10.578 16.641 1 78.06 180 LEU A CA 1
ATOM 1343 C C . LEU A 1 180 ? 9.641 11.633 17.562 1 78.06 180 LEU A C 1
ATOM 1345 O O . LEU A 1 180 ? 8.43 11.633 17.797 1 78.06 180 LEU A O 1
ATOM 1349 N N . ALA A 1 181 ? 10.516 12.5 18.094 1 76.81 181 ALA A N 1
ATOM 1350 C CA . ALA A 1 181 ? 10.031 13.555 18.984 1 76.81 181 ALA A CA 1
ATOM 1351 C C . ALA A 1 181 ? 9.016 14.445 18.266 1 76.81 181 ALA A C 1
ATOM 1353 O O . ALA A 1 181 ? 9.172 14.742 17.078 1 76.81 181 ALA A O 1
ATOM 1354 N N . VAL A 1 182 ? 8.039 14.977 19.016 1 86.94 182 VAL A N 1
ATOM 1355 C CA . VAL A 1 182 ? 6.941 15.766 18.469 1 86.94 182 VAL A CA 1
ATOM 1356 C C . VAL A 1 182 ? 7.492 17 17.766 1 86.94 182 VAL A C 1
ATOM 1358 O O . VAL A 1 182 ? 7.035 17.359 16.672 1 86.94 182 VAL A O 1
ATOM 1361 N N . HIS A 1 183 ? 8.422 17.688 18.344 1 87.75 183 HIS A N 1
ATOM 1362 C CA . HIS A 1 183 ? 8.945 18.906 17.75 1 87.75 183 HIS A CA 1
ATOM 1363 C C . HIS A 1 183 ? 9.672 18.625 16.438 1 87.75 183 HIS A C 1
ATOM 1365 O O . HIS A 1 183 ? 9.648 19.438 15.516 1 87.75 183 HIS A O 1
ATOM 1371 N N . ARG A 1 184 ? 10.289 17.406 16.359 1 88.56 184 ARG A N 1
ATOM 1372 C CA . ARG A 1 184 ? 10.938 17 15.109 1 88.56 184 ARG A CA 1
ATOM 1373 C C . ARG A 1 184 ? 9.906 16.641 14.047 1 88.56 184 ARG A C 1
ATOM 1375 O O . ARG A 1 184 ? 10.094 16.953 12.867 1 88.56 184 ARG A O 1
ATOM 1382 N N . ALA A 1 185 ? 8.867 15.984 14.453 1 92.56 185 ALA A N 1
ATOM 1383 C CA . ALA A 1 185 ? 7.754 15.75 13.539 1 92.56 185 ALA A CA 1
ATOM 1384 C C . ALA A 1 185 ? 7.18 17.062 13.023 1 92.56 185 ALA A C 1
ATOM 1386 O O . ALA A 1 185 ? 6.875 17.188 11.836 1 92.56 185 ALA A O 1
ATOM 1387 N N . ALA A 1 186 ? 6.98 18.047 13.883 1 93.56 186 ALA A N 1
ATOM 1388 C CA . ALA A 1 186 ? 6.492 19.359 13.492 1 93.56 186 ALA A CA 1
ATOM 1389 C C . ALA A 1 186 ? 7.434 20.016 12.484 1 93.56 186 ALA A C 1
ATOM 1391 O O . ALA A 1 186 ? 6.984 20.656 11.531 1 93.56 186 ALA A O 1
ATOM 1392 N N . GLU A 1 187 ? 8.734 19.891 12.742 1 90.38 187 GLU A N 1
ATOM 1393 C CA . GLU A 1 187 ? 9.734 20.422 11.812 1 90.38 187 GLU A CA 1
ATOM 1394 C C . GLU A 1 187 ? 9.586 19.781 10.438 1 90.38 187 GLU A C 1
ATOM 1396 O O . GLU A 1 187 ? 9.625 20.484 9.414 1 90.38 187 GLU A O 1
ATOM 1401 N N . ALA A 1 188 ? 9.445 18.484 10.398 1 95.81 188 ALA A N 1
ATOM 1402 C CA . ALA A 1 188 ? 9.25 17.781 9.141 1 95.81 188 ALA A CA 1
ATOM 1403 C C . ALA A 1 188 ? 7.996 18.281 8.422 1 95.81 188 ALA A C 1
ATOM 1405 O O . ALA A 1 188 ? 8.008 18.484 7.207 1 95.81 188 ALA A O 1
ATOM 1406 N N . LEU A 1 189 ? 6.914 18.438 9.133 1 96.62 189 LEU A N 1
ATOM 1407 C CA . LEU A 1 189 ? 5.668 18.938 8.555 1 96.62 189 LEU A CA 1
ATOM 1408 C C . LEU A 1 189 ? 5.852 20.344 7.992 1 96.62 189 LEU A C 1
ATOM 1410 O O . LEU A 1 189 ? 5.273 20.688 6.957 1 96.62 189 LEU A O 1
ATOM 1414 N N . GLU A 1 190 ? 6.598 21.141 8.695 1 94.75 190 GLU A N 1
ATOM 1415 C CA . GLU A 1 190 ? 6.895 22.484 8.188 1 94.75 190 GLU A CA 1
ATOM 1416 C C . GLU A 1 190 ? 7.621 22.422 6.844 1 94.75 190 GLU A C 1
ATOM 1418 O O . GLU A 1 190 ? 7.305 23.172 5.926 1 94.75 190 GLU A O 1
ATOM 1423 N N . ILE A 1 191 ? 8.578 21.562 6.742 1 93.69 191 ILE A N 1
ATOM 1424 C CA . ILE A 1 191 ? 9.328 21.391 5.504 1 93.69 191 ILE A CA 1
ATOM 1425 C C . ILE A 1 191 ? 8.391 20.938 4.391 1 93.69 191 ILE A C 1
ATOM 1427 O O . ILE A 1 191 ? 8.492 21.406 3.254 1 93.69 191 ILE A O 1
ATOM 1431 N N . ILE A 1 192 ? 7.469 20.031 4.723 1 96.12 192 ILE A N 1
ATOM 1432 C CA . ILE A 1 192 ? 6.5 19.562 3.746 1 96.12 192 ILE A CA 1
ATOM 1433 C C . ILE A 1 192 ? 5.648 20.719 3.244 1 96.12 192 ILE A C 1
ATOM 1435 O O . ILE A 1 192 ? 5.457 20.891 2.037 1 96.12 192 ILE A O 1
ATOM 1439 N N . VAL A 1 193 ? 5.129 21.531 4.137 1 95.69 193 VAL A N 1
ATOM 1440 C CA . VAL A 1 193 ? 4.293 22.672 3.785 1 95.69 193 VAL A CA 1
ATOM 1441 C C . VAL A 1 193 ? 5.082 23.641 2.91 1 95.69 193 VAL A C 1
ATOM 1443 O O . VAL A 1 193 ? 4.613 24.047 1.842 1 95.69 193 VAL A O 1
ATOM 1446 N N . ASP A 1 194 ? 6.305 23.969 3.35 1 94.88 194 ASP A N 1
ATOM 1447 C CA . ASP A 1 194 ? 7.137 24.906 2.596 1 94.88 194 ASP A CA 1
ATOM 1448 C C . ASP A 1 194 ? 7.449 24.359 1.203 1 94.88 194 ASP A C 1
ATOM 1450 O O . ASP A 1 194 ? 7.387 25.094 0.215 1 94.88 194 ASP A O 1
ATOM 1454 N N . THR A 1 195 ? 7.801 23.109 1.175 1 94.81 195 THR A N 1
ATOM 1455 C CA . THR A 1 195 ? 8.133 22.469 -0.093 1 94.81 195 THR A CA 1
ATOM 1456 C C . THR A 1 195 ? 6.918 22.453 -1.021 1 94.81 195 THR A C 1
ATOM 1458 O O . THR A 1 195 ? 7.027 22.797 -2.197 1 94.81 195 THR A O 1
ATOM 1461 N N . ALA A 1 196 ? 5.75 22.094 -0.492 1 94.12 196 ALA A N 1
ATOM 1462 C CA . ALA A 1 196 ? 4.535 21.984 -1.297 1 94.12 196 ALA A CA 1
ATOM 1463 C C . ALA A 1 196 ? 4.094 23.344 -1.817 1 94.12 196 ALA A C 1
ATOM 1465 O O . ALA A 1 196 ? 3.514 23.453 -2.9 1 94.12 196 ALA A O 1
ATOM 1466 N N . LEU A 1 197 ? 4.344 24.406 -1.096 1 93.44 197 LEU A N 1
ATOM 1467 C CA . LEU A 1 197 ? 3.982 25.75 -1.52 1 93.44 197 LEU A CA 1
ATOM 1468 C C . LEU A 1 197 ? 4.93 26.25 -2.605 1 93.44 197 LEU A C 1
ATOM 1470 O O . LEU A 1 197 ? 4.559 27.109 -3.408 1 93.44 197 LEU A O 1
ATOM 1474 N N . SER A 1 198 ? 6.102 25.641 -2.66 1 91.62 198 SER A N 1
ATOM 1475 C CA . SER A 1 198 ? 7.125 26.172 -3.559 1 91.62 198 SER A CA 1
ATOM 1476 C C . SER A 1 198 ? 7.285 25.281 -4.789 1 91.62 198 SER A C 1
ATOM 1478 O O . SER A 1 198 ? 7.742 25.75 -5.836 1 91.62 198 SER A O 1
ATOM 1480 N N . VAL A 1 199 ? 6.98 24.016 -4.613 1 86.06 199 VAL A N 1
ATOM 1481 C CA . VAL A 1 199 ? 7.242 23.031 -5.648 1 86.06 199 VAL A CA 1
ATOM 1482 C C . VAL A 1 199 ? 5.93 22.391 -6.09 1 86.06 199 VAL A C 1
ATOM 1484 O O . VAL A 1 199 ? 5.246 21.734 -5.293 1 86.06 199 VAL A O 1
ATOM 1487 N N . THR A 1 200 ? 5.617 22.625 -7.387 1 82.94 200 THR A N 1
ATOM 1488 C CA . THR A 1 200 ? 4.371 22.031 -7.867 1 82.94 200 THR A CA 1
ATOM 1489 C C . THR A 1 200 ? 4.648 20.797 -8.719 1 82.94 200 THR A C 1
ATOM 1491 O O . THR A 1 200 ? 3.77 19.953 -8.906 1 82.94 200 THR A O 1
ATOM 1494 N N . GLU A 1 201 ? 5.891 20.766 -9.219 1 83.94 201 GLU A N 1
ATOM 1495 C CA . GLU A 1 201 ? 6.324 19.578 -9.938 1 83.94 201 GLU A CA 1
ATOM 1496 C C . GLU A 1 201 ? 7.309 18.75 -9.109 1 83.94 201 GLU A C 1
ATOM 1498 O O . GLU A 1 201 ? 8.367 19.25 -8.719 1 83.94 201 GLU A O 1
ATOM 1503 N N . ASP A 1 202 ? 7.035 17.547 -8.859 1 89.5 202 ASP A N 1
ATOM 1504 C CA . ASP A 1 202 ? 7.824 16.703 -7.953 1 89.5 202 ASP A CA 1
ATOM 1505 C C . ASP A 1 202 ? 9.164 16.328 -8.586 1 89.5 202 ASP A C 1
ATOM 1507 O O . ASP A 1 202 ? 9.359 16.5 -9.789 1 89.5 202 ASP A O 1
ATOM 1511 N N . LEU A 1 203 ? 10.094 15.844 -7.742 1 84.31 203 LEU A N 1
ATOM 1512 C CA . LEU A 1 203 ? 11.383 15.359 -8.219 1 84.31 203 LEU A CA 1
ATOM 1513 C C . LEU A 1 203 ? 11.219 14.07 -9.023 1 84.31 203 LEU A C 1
ATOM 1515 O O . LEU A 1 203 ? 10.359 13.242 -8.703 1 84.31 203 LEU A O 1
ATOM 1519 N N . SER A 1 204 ? 12 13.977 -10.094 1 80.25 204 SER A N 1
ATOM 1520 C CA . SER A 1 204 ? 11.992 12.766 -10.906 1 80.25 204 SER A CA 1
ATOM 1521 C C . SER A 1 204 ? 13.102 11.805 -10.484 1 80.25 204 SER A C 1
ATOM 1523 O O . SER A 1 204 ? 14 11.508 -11.273 1 80.25 204 SER A O 1
ATOM 1525 N N . THR A 1 205 ? 13.109 11.414 -9.172 1 83.88 205 THR A N 1
ATOM 1526 C CA . THR A 1 205 ? 14.07 10.469 -8.617 1 83.88 205 THR A CA 1
ATOM 1527 C C . THR A 1 205 ? 13.359 9.219 -8.102 1 83.88 205 THR A C 1
ATOM 1529 O O . THR A 1 205 ? 12.203 9.273 -7.691 1 83.88 205 THR A O 1
ATOM 1532 N N . PRO A 1 206 ? 14.055 8.086 -8.266 1 81.94 206 PRO A N 1
ATOM 1533 C CA . PRO A 1 206 ? 13.43 6.863 -7.746 1 81.94 206 PRO A CA 1
ATOM 1534 C C . PRO A 1 206 ? 13.102 6.949 -6.258 1 81.94 206 PRO A C 1
ATOM 1536 O O . PRO A 1 206 ? 13.93 7.41 -5.469 1 81.94 206 PRO A O 1
ATOM 1539 N N . ALA A 1 207 ? 11.859 6.664 -5.863 1 72.94 207 ALA A N 1
ATOM 1540 C CA . ALA A 1 207 ? 11.438 6.594 -4.465 1 72.94 207 ALA A CA 1
ATOM 1541 C C . ALA A 1 207 ? 10.453 5.449 -4.25 1 72.94 207 ALA A C 1
ATOM 1543 O O . ALA A 1 207 ? 9.711 5.438 -3.264 1 72.94 207 ALA A O 1
ATOM 1544 N N . GLY A 1 208 ? 10.445 4.488 -5.203 1 80.19 208 GLY A N 1
ATOM 1545 C CA . GLY A 1 208 ? 9.523 3.367 -5.129 1 80.19 208 GLY A CA 1
ATOM 1546 C C . GLY A 1 208 ? 10 2.264 -4.203 1 80.19 208 GLY A C 1
ATOM 1547 O O . GLY A 1 208 ? 11.016 2.416 -3.523 1 80.19 208 GLY A O 1
ATOM 1548 N N . THR A 1 209 ? 9.086 1.353 -3.945 1 77.62 209 THR A N 1
ATOM 1549 C CA . THR A 1 209 ? 9.406 0.157 -3.174 1 77.62 209 THR A CA 1
ATOM 1550 C C . THR A 1 209 ? 9.312 -1.092 -4.047 1 77.62 209 THR A C 1
ATOM 1552 O O . THR A 1 209 ? 8.578 -1.106 -5.039 1 77.62 209 THR A O 1
ATOM 1555 N N . LEU A 1 210 ? 10.055 -2.141 -3.699 1 59.81 210 LEU A N 1
ATOM 1556 C CA . LEU A 1 210 ? 10.023 -3.395 -4.441 1 59.81 210 LEU A CA 1
ATOM 1557 C C . LEU A 1 210 ? 8.75 -4.176 -4.129 1 59.81 210 LEU A C 1
ATOM 1559 O O . LEU A 1 210 ? 8.273 -4.961 -4.957 1 59.81 210 LEU A O 1
ATOM 1563 N N . HIS A 1 211 ? 8.305 -4.066 -2.947 1 62.97 211 HIS A N 1
ATOM 1564 C CA . HIS A 1 211 ? 7.113 -4.77 -2.492 1 62.97 211 HIS A CA 1
ATOM 1565 C C . HIS A 1 211 ? 6.473 -4.059 -1.307 1 62.97 211 HIS A C 1
ATOM 1567 O O . HIS A 1 211 ? 7.105 -3.213 -0.669 1 62.97 211 HIS A O 1
ATOM 1573 N N . MET B 1 1 ? -10.289 -30.766 -15.141 1 51.28 1 MET B N 1
ATOM 1574 C CA . MET B 1 1 ? -9.859 -29.844 -16.188 1 51.28 1 MET B CA 1
ATOM 1575 C C . MET B 1 1 ? -9.742 -28.422 -15.641 1 51.28 1 MET B C 1
ATOM 1577 O O . MET B 1 1 ? -9.773 -27.453 -16.406 1 51.28 1 MET B O 1
ATOM 1581 N N . THR B 1 2 ? -9.883 -27.984 -14.398 1 63.22 2 THR B N 1
ATOM 1582 C CA . THR B 1 2 ? -9.906 -26.562 -14.047 1 63.22 2 THR B CA 1
ATOM 1583 C C . THR B 1 2 ? -8.508 -25.969 -14.117 1 63.22 2 THR B C 1
ATOM 1585 O O . THR B 1 2 ? -7.539 -26.578 -13.656 1 63.22 2 THR B O 1
ATOM 1588 N N . SER B 1 3 ? -8.25 -25.109 -15.211 1 89.56 3 SER B N 1
ATOM 1589 C CA . SER B 1 3 ? -6.891 -24.688 -15.539 1 89.56 3 SER B CA 1
ATOM 1590 C C . SER B 1 3 ? -6.469 -23.484 -14.711 1 89.56 3 SER B C 1
ATOM 1592 O O . SER B 1 3 ? -7.191 -22.484 -14.648 1 89.56 3 SER B O 1
ATOM 1594 N N . VAL B 1 4 ? -5.543 -23.75 -13.805 1 97.56 4 VAL B N 1
ATOM 1595 C CA . VAL B 1 4 ? -4.914 -22.703 -13 1 97.56 4 VAL B CA 1
ATOM 1596 C C . VAL B 1 4 ? -3.566 -22.328 -13.609 1 97.56 4 VAL B C 1
ATOM 1598 O O . VAL B 1 4 ? -2.762 -23.203 -13.945 1 97.56 4 VAL B O 1
ATOM 1601 N N . LEU B 1 5 ? -3.373 -21.062 -13.891 1 98.62 5 LEU B N 1
ATOM 1602 C CA . LEU B 1 5 ? -2.072 -20.531 -14.289 1 98.62 5 LEU B CA 1
ATOM 1603 C C . LEU B 1 5 ? -1.362 -19.875 -13.109 1 98.62 5 LEU B C 1
ATOM 1605 O O . LEU B 1 5 ? -1.915 -18.984 -12.469 1 98.62 5 LEU B O 1
ATOM 1609 N N . LEU B 1 6 ? -0.219 -20.391 -12.75 1 98.69 6 LEU B N 1
ATOM 1610 C CA . LEU B 1 6 ? 0.647 -19.75 -11.766 1 98.69 6 LEU B CA 1
ATOM 1611 C C . LEU B 1 6 ? 1.895 -19.188 -12.43 1 98.69 6 LEU B C 1
ATOM 1613 O O . LEU B 1 6 ? 2.479 -19.812 -13.312 1 98.69 6 LEU B O 1
ATOM 1617 N N . THR B 1 7 ? 2.275 -17.984 -12 1 98.81 7 THR B N 1
ATOM 1618 C CA . THR B 1 7 ? 3.527 -17.438 -12.508 1 98.81 7 THR B CA 1
ATOM 1619 C C . THR B 1 7 ? 4.477 -17.109 -11.359 1 98.81 7 THR B C 1
ATOM 1621 O O . THR B 1 7 ? 4.035 -16.859 -10.234 1 98.81 7 THR B O 1
ATOM 1624 N N . GLY B 1 8 ? 5.754 -17.266 -11.562 1 98.25 8 GLY B N 1
ATOM 1625 C CA . GLY B 1 8 ? 6.848 -16.734 -10.758 1 98.25 8 GLY B CA 1
ATOM 1626 C C . GLY B 1 8 ? 7.828 -15.898 -11.562 1 98.25 8 GLY B C 1
ATOM 1627 O O . GLY B 1 8 ? 7.641 -15.695 -12.758 1 98.25 8 GLY B O 1
ATOM 1628 N N . PHE B 1 9 ? 8.859 -15.352 -10.859 1 98.31 9 PHE B N 1
ATOM 1629 C CA . PHE B 1 9 ? 9.797 -14.477 -11.555 1 98.31 9 PHE B CA 1
AT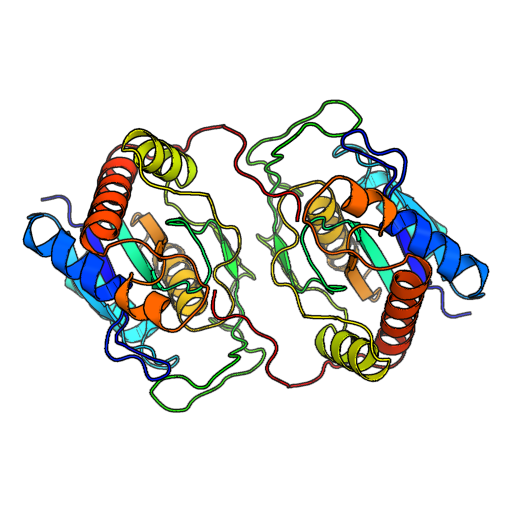OM 1630 C C . PHE B 1 9 ? 11.172 -15.125 -11.656 1 98.31 9 PHE B C 1
ATOM 1632 O O . PHE B 1 9 ? 11.57 -15.891 -10.773 1 98.31 9 PHE B O 1
ATOM 1639 N N . GLU B 1 10 ? 11.812 -14.797 -12.695 1 98.06 10 GLU B N 1
ATOM 1640 C CA . GLU B 1 10 ? 13.25 -15.078 -12.758 1 98.06 10 GLU B CA 1
ATOM 1641 C C . GLU B 1 10 ? 14.008 -14.336 -11.664 1 98.06 10 GLU B C 1
ATOM 1643 O O . GLU B 1 10 ? 13.5 -13.359 -11.102 1 98.06 10 GLU B O 1
ATOM 1648 N N . PRO B 1 11 ? 15.211 -14.844 -11.375 1 93.75 11 PRO B N 1
ATOM 1649 C CA . PRO B 1 11 ? 16.016 -14.133 -10.383 1 93.75 11 PRO B CA 1
ATOM 1650 C C . PRO B 1 11 ? 16.312 -12.695 -10.797 1 93.75 11 PRO B C 1
ATOM 1652 O O . PRO B 1 11 ? 16.375 -12.383 -11.984 1 93.75 11 PRO B O 1
ATOM 1655 N N . PHE B 1 12 ? 16.516 -11.805 -9.883 1 92.31 12 PHE B N 1
ATOM 1656 C CA . PHE B 1 12 ? 16.844 -10.406 -10.125 1 92.31 12 PHE B CA 1
ATOM 1657 C C . PHE B 1 12 ? 17.672 -9.836 -8.984 1 92.31 12 PHE B C 1
ATOM 1659 O O . PHE B 1 12 ? 17.891 -10.5 -7.969 1 92.31 12 PHE B O 1
ATOM 1666 N N . GLY B 1 13 ? 18.172 -8.672 -9.133 1 86.81 13 GLY B N 1
ATOM 1667 C CA . GLY B 1 13 ? 18.875 -7.969 -8.07 1 86.81 13 GLY B CA 1
ATOM 1668 C C . GLY B 1 13 ? 20.141 -8.688 -7.625 1 86.81 13 GLY B C 1
ATOM 1669 O O . GLY B 1 13 ? 20.484 -8.656 -6.441 1 86.81 13 GLY B O 1
ATOM 1670 N N . GLY B 1 14 ? 20.641 -9.461 -8.523 1 85.25 14 GLY B N 1
ATOM 1671 C CA . GLY B 1 14 ? 21.891 -10.141 -8.195 1 85.25 14 GLY B CA 1
ATOM 1672 C C . GLY B 1 14 ? 21.672 -11.5 -7.562 1 85.25 14 GLY B C 1
ATOM 1673 O O . GLY B 1 14 ? 22.641 -12.219 -7.281 1 85.25 14 GLY B O 1
ATOM 1674 N N . GLU B 1 15 ? 20.422 -11.836 -7.371 1 85.06 15 GLU B N 1
ATOM 1675 C CA . GLU B 1 15 ? 20.141 -13.141 -6.785 1 85.06 15 GLU B CA 1
ATOM 1676 C C . GLU B 1 15 ? 20.219 -14.25 -7.836 1 85.06 15 GLU B C 1
ATOM 1678 O O . GLU B 1 15 ? 19.984 -14.008 -9.023 1 85.06 15 GLU B O 1
ATOM 1683 N N . ARG B 1 16 ? 20.531 -15.453 -7.301 1 86.94 16 ARG B N 1
ATOM 1684 C CA . ARG B 1 16 ? 20.656 -16.609 -8.188 1 86.94 16 ARG B CA 1
ATOM 1685 C C . ARG B 1 16 ? 19.328 -17.344 -8.312 1 86.94 16 ARG B C 1
ATOM 1687 O O . ARG B 1 16 ? 19.078 -18.047 -9.289 1 86.94 16 ARG B O 1
ATOM 1694 N N . VAL B 1 17 ? 18.453 -17.078 -7.359 1 86.56 17 VAL B N 1
ATOM 1695 C CA . VAL B 1 17 ? 17.172 -17.766 -7.336 1 86.56 17 VAL B CA 1
ATOM 1696 C C . VAL B 1 17 ? 16.062 -16.766 -7.004 1 86.56 17 VAL B C 1
ATOM 1698 O O . VAL B 1 17 ? 16.328 -15.656 -6.555 1 86.56 17 VAL B O 1
ATOM 1701 N N . ASN B 1 18 ? 14.914 -17.188 -7.316 1 92.88 18 ASN B N 1
ATOM 1702 C CA . ASN B 1 18 ? 13.703 -16.469 -6.91 1 92.88 18 ASN B CA 1
ATOM 1703 C C . ASN B 1 18 ? 12.688 -17.406 -6.27 1 92.88 18 ASN B C 1
ATOM 1705 O O . ASN B 1 18 ? 12.156 -18.312 -6.934 1 92.88 18 ASN B O 1
ATOM 1709 N N . PRO B 1 19 ? 12.445 -17.234 -4.992 1 90.81 19 PRO B N 1
ATOM 1710 C CA . PRO B 1 19 ? 11.555 -18.172 -4.289 1 90.81 19 PRO B CA 1
ATOM 1711 C C . PRO B 1 19 ? 10.172 -18.266 -4.93 1 90.81 19 PRO B C 1
ATOM 1713 O O . PRO B 1 19 ? 9.523 -19.312 -4.848 1 90.81 19 PRO B O 1
ATOM 1716 N N . SER B 1 20 ? 9.719 -17.172 -5.586 1 95 20 SER B N 1
ATOM 1717 C CA . SER B 1 20 ? 8.422 -17.234 -6.246 1 95 20 SER B CA 1
ATOM 1718 C C . SER B 1 20 ? 8.398 -18.328 -7.316 1 95 20 SER B C 1
ATOM 1720 O O . SER B 1 20 ? 7.492 -19.156 -7.344 1 95 20 SER B O 1
ATOM 1722 N N . TRP B 1 21 ? 9.43 -18.328 -8.156 1 96.69 21 TRP B N 1
ATOM 1723 C CA . TRP B 1 21 ? 9.508 -19.344 -9.211 1 96.69 21 TRP B CA 1
ATOM 1724 C C . TRP B 1 21 ? 9.734 -20.734 -8.617 1 96.69 21 TRP B C 1
ATOM 1726 O O . TRP B 1 21 ? 9.109 -21.703 -9.055 1 96.69 21 TRP B O 1
ATOM 1736 N N . GLN B 1 22 ? 10.586 -20.812 -7.633 1 93.19 22 GLN B N 1
ATOM 1737 C CA . GLN B 1 22 ? 10.859 -22.094 -7.008 1 93.19 22 GLN B CA 1
ATOM 1738 C C . GLN B 1 22 ? 9.586 -22.703 -6.426 1 93.19 22 GLN B C 1
ATOM 1740 O O . GLN B 1 22 ? 9.312 -23.891 -6.629 1 93.19 22 GLN B O 1
ATOM 1745 N N . ALA B 1 23 ? 8.805 -21.891 -5.734 1 94.06 23 ALA B N 1
ATOM 1746 C CA . ALA B 1 23 ? 7.586 -22.375 -5.094 1 94.06 23 ALA B CA 1
ATOM 1747 C C . ALA B 1 23 ? 6.543 -22.766 -6.133 1 94.06 23 ALA B C 1
ATOM 1749 O O . ALA B 1 23 ? 5.91 -23.828 -6.012 1 94.06 23 ALA B O 1
ATOM 1750 N N . VAL B 1 24 ? 6.371 -21.953 -7.16 1 97.62 24 VAL B N 1
ATOM 1751 C CA . VAL B 1 24 ? 5.387 -22.188 -8.211 1 97.62 24 VAL B CA 1
ATOM 1752 C C . VAL B 1 24 ? 5.73 -23.469 -8.969 1 97.62 24 VAL B C 1
ATOM 1754 O O . VAL B 1 24 ? 4.852 -24.281 -9.242 1 97.62 24 VAL B O 1
ATOM 1757 N N . SER B 1 25 ? 7.02 -23.594 -9.25 1 95.69 25 SER B N 1
ATOM 1758 C CA . SER B 1 25 ? 7.465 -24.781 -9.969 1 95.69 25 SER B CA 1
ATOM 1759 C C . SER B 1 25 ? 7.227 -26.047 -9.148 1 95.69 25 SER B C 1
ATOM 1761 O O . SER B 1 25 ? 6.773 -27.062 -9.688 1 95.69 25 SER B O 1
ATOM 1763 N N . LEU B 1 26 ? 7.57 -25.938 -7.914 1 91.38 26 LEU B N 1
ATOM 1764 C CA . LEU B 1 26 ? 7.363 -27.078 -7.027 1 91.38 26 LEU B CA 1
ATOM 1765 C C . LEU B 1 26 ? 5.891 -27.453 -6.961 1 91.38 26 LEU B C 1
ATOM 1767 O O . LEU B 1 26 ? 5.543 -28.641 -7.059 1 91.38 26 LEU B O 1
ATOM 1771 N N . LEU B 1 27 ? 4.992 -26.5 -6.785 1 93.75 27 LEU B N 1
ATOM 1772 C CA . LEU B 1 27 ? 3.555 -26.719 -6.672 1 93.75 27 LEU B CA 1
ATOM 1773 C C . LEU B 1 27 ? 2.996 -27.344 -7.945 1 93.75 27 LEU B C 1
ATOM 1775 O O . LEU B 1 27 ?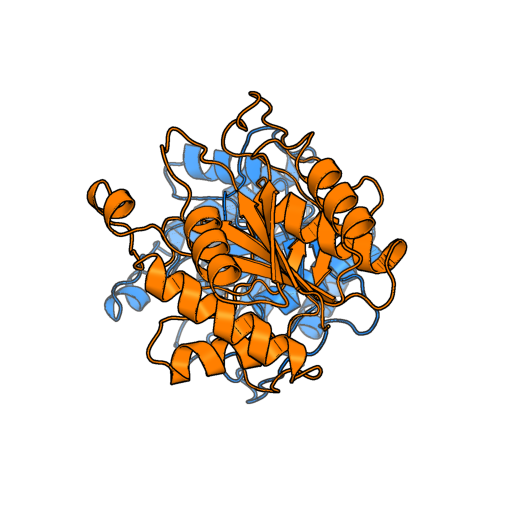 2.256 -28.328 -7.891 1 93.75 27 LEU B O 1
ATOM 1779 N N . THR B 1 28 ? 3.352 -26.797 -9.109 1 94.56 28 THR B N 1
ATOM 1780 C CA . THR B 1 28 ? 2.74 -27.234 -10.359 1 94.56 28 THR B CA 1
ATOM 1781 C C . THR B 1 28 ? 3.301 -28.578 -10.805 1 94.56 28 THR B C 1
ATOM 1783 O O . THR B 1 28 ? 2.711 -29.266 -11.648 1 94.56 28 THR B O 1
ATOM 1786 N N . GLY B 1 29 ? 4.449 -28.922 -10.25 1 91.38 29 GLY B N 1
ATOM 1787 C CA . GLY B 1 29 ? 4.977 -30.25 -10.492 1 91.38 29 GLY B CA 1
ATOM 1788 C C . GLY B 1 29 ? 4.117 -31.359 -9.906 1 91.38 29 GLY B C 1
ATOM 1789 O O . GLY B 1 29 ? 4.176 -32.5 -10.359 1 91.38 29 GLY B O 1
ATOM 1790 N N . ARG B 1 30 ? 3.295 -31 -8.93 1 90 30 ARG B N 1
ATOM 1791 C CA . ARG B 1 30 ? 2.516 -32.031 -8.25 1 90 30 ARG B CA 1
ATOM 1792 C C . ARG B 1 30 ? 1.022 -31.812 -8.477 1 90 30 ARG B C 1
ATOM 1794 O O . ARG B 1 30 ? 0.206 -32.625 -8.047 1 90 30 ARG B O 1
ATOM 1801 N N . ARG B 1 31 ? 0.658 -30.734 -9.055 1 91.88 31 ARG B N 1
ATOM 1802 C CA . ARG B 1 31 ? -0.745 -30.422 -9.305 1 91.88 31 ARG B CA 1
ATOM 1803 C C . ARG B 1 31 ? -1.079 -30.547 -10.781 1 91.88 31 ARG B C 1
ATOM 1805 O O . ARG B 1 31 ? -0.535 -29.812 -11.617 1 91.88 31 ARG B O 1
ATOM 1812 N N . ARG B 1 32 ? -2.025 -31.328 -11.195 1 91 32 ARG B N 1
ATOM 1813 C CA . ARG B 1 32 ? -2.279 -31.703 -12.586 1 91 32 ARG B CA 1
ATOM 1814 C C . ARG B 1 32 ? -3.109 -30.625 -13.289 1 91 32 ARG B C 1
ATOM 1816 O O . ARG B 1 32 ? -3.084 -30.531 -14.516 1 91 32 ARG B O 1
ATOM 1823 N N . ASP B 1 33 ? -3.822 -29.859 -12.57 1 95.12 33 ASP B N 1
ATOM 1824 C CA . ASP B 1 33 ? -4.707 -28.891 -13.211 1 95.12 33 ASP B CA 1
ATOM 1825 C C . ASP B 1 33 ? -4.062 -27.5 -13.25 1 95.12 33 ASP B C 1
ATOM 1827 O O . ASP B 1 33 ? -4.754 -26.5 -13.438 1 95.12 33 ASP B O 1
ATOM 1831 N N . ALA B 1 34 ? -2.738 -27.453 -12.992 1 96.62 34 ALA B N 1
ATOM 1832 C CA . ALA B 1 34 ? -2.064 -26.156 -12.938 1 96.62 34 ALA B CA 1
ATOM 1833 C C . ALA B 1 34 ? -0.84 -26.141 -13.852 1 96.62 34 ALA B C 1
ATOM 1835 O O . ALA B 1 34 ? -0.158 -27.156 -14 1 96.62 34 ALA B O 1
ATOM 1836 N N . VAL B 1 35 ? -0.585 -25.016 -14.438 1 97.31 35 VAL B N 1
ATOM 1837 C CA . VAL B 1 35 ? 0.609 -24.797 -15.25 1 97.31 35 VAL B CA 1
ATOM 1838 C C . VAL B 1 35 ? 1.405 -23.625 -14.688 1 97.31 35 VAL B C 1
ATOM 1840 O O . VAL B 1 35 ? 0.836 -22.703 -14.086 1 97.31 35 VAL B O 1
ATOM 1843 N N . ALA B 1 36 ? 2.732 -23.688 -14.852 1 97.44 36 ALA B N 1
ATOM 1844 C CA . ALA B 1 36 ? 3.629 -22.641 -14.367 1 97.44 36 ALA B CA 1
ATOM 1845 C C . ALA B 1 36 ? 4.309 -21.922 -15.531 1 97.44 36 ALA B C 1
ATOM 1847 O O . ALA B 1 36 ? 4.707 -22.562 -16.516 1 97.44 36 ALA B O 1
ATOM 1848 N N . VAL B 1 37 ? 4.395 -20.609 -15.453 1 98.5 37 VAL B N 1
ATOM 1849 C CA . VAL B 1 37 ? 5.156 -19.797 -16.406 1 98.5 37 VAL B CA 1
ATOM 1850 C C . VAL B 1 37 ? 6.09 -18.859 -15.641 1 98.5 37 VAL B C 1
ATOM 1852 O O . VAL B 1 37 ? 5.664 -18.156 -14.719 1 98.5 37 VAL B O 1
ATOM 1855 N N . GLU B 1 38 ? 7.375 -18.875 -15.992 1 98.69 38 GLU B N 1
ATOM 1856 C CA . GLU B 1 38 ? 8.344 -17.953 -15.414 1 98.69 38 GLU B CA 1
ATOM 1857 C C . GLU B 1 38 ? 8.328 -16.609 -16.141 1 98.69 38 GLU B C 1
ATOM 1859 O O . GLU B 1 38 ? 8.492 -16.562 -17.359 1 98.69 38 GLU B O 1
ATOM 1864 N N . LEU B 1 39 ? 8.078 -15.547 -15.43 1 98.81 39 LEU B N 1
ATOM 1865 C CA . LEU B 1 39 ? 8.062 -14.211 -16 1 98.81 39 LEU B CA 1
ATOM 1866 C C . LEU B 1 39 ? 9.445 -13.57 -15.93 1 98.81 39 LEU B C 1
ATOM 1868 O O . LEU B 1 39 ? 10.156 -13.734 -14.938 1 98.81 39 LEU B O 1
ATOM 1872 N N . PRO B 1 40 ? 9.82 -12.812 -16.969 1 98.56 40 PRO B N 1
ATOM 1873 C CA . PRO B 1 40 ? 11.008 -11.969 -16.828 1 98.56 40 PRO B CA 1
ATOM 1874 C C . PRO B 1 40 ? 10.812 -10.82 -15.844 1 98.56 40 PRO B C 1
ATOM 1876 O O . PRO B 1 40 ? 9.719 -10.266 -15.75 1 98.56 40 PRO B O 1
ATOM 1879 N N . CYS B 1 41 ? 11.867 -10.609 -15.086 1 98 41 CYS B N 1
ATOM 1880 C CA . CYS B 1 41 ? 11.852 -9.406 -14.258 1 98 41 CYS B CA 1
ATOM 1881 C C . CYS B 1 41 ? 12.289 -8.188 -15.062 1 98 41 CYS B C 1
ATOM 1883 O O . CYS B 1 41 ? 13.352 -7.617 -14.805 1 98 41 CYS B O 1
ATOM 1885 N N . VAL B 1 42 ? 11.516 -7.906 -16.062 1 98.25 42 VAL B N 1
ATOM 1886 C CA . VAL B 1 42 ? 11.758 -6.867 -17.047 1 98.25 42 VAL B CA 1
ATOM 1887 C C . VAL B 1 42 ? 10.461 -6.121 -17.344 1 98.25 42 VAL B C 1
ATOM 1889 O O . VAL B 1 42 ? 9.469 -6.723 -17.781 1 98.25 42 VAL B O 1
ATOM 1892 N N . PHE B 1 43 ? 10.453 -4.785 -17.109 1 97.75 43 PHE B N 1
ATOM 1893 C CA . PHE B 1 43 ? 9.25 -3.979 -17.234 1 97.75 43 PHE B CA 1
ATOM 1894 C C . PHE B 1 43 ? 8.641 -4.141 -18.625 1 97.75 43 PHE B C 1
ATOM 1896 O O . PHE B 1 43 ? 7.43 -4.34 -18.766 1 97.75 43 PHE B O 1
ATOM 1903 N N . SER B 1 44 ? 9.43 -4.172 -19.672 1 97.38 44 SER B N 1
ATOM 1904 C CA . SER B 1 44 ? 8.93 -4.133 -21.031 1 97.38 44 SER B CA 1
ATOM 1905 C C . SER B 1 44 ? 8.438 -5.508 -21.484 1 97.38 44 SER B C 1
ATOM 1907 O O . SER B 1 44 ? 7.762 -5.629 -22.5 1 97.38 44 SER B O 1
ATOM 1909 N N . ARG B 1 45 ? 8.688 -6.562 -20.672 1 98.31 45 ARG B N 1
ATOM 1910 C CA . ARG B 1 45 ? 8.438 -7.898 -21.203 1 98.31 45 ARG B CA 1
ATOM 1911 C C . ARG B 1 45 ? 7.496 -8.68 -20.297 1 98.31 45 ARG B C 1
ATOM 1913 O O . ARG B 1 45 ? 6.84 -9.625 -20.734 1 98.31 45 ARG B O 1
ATOM 1920 N N . SER B 1 46 ? 7.438 -8.375 -19.078 1 98.44 46 SER B N 1
ATOM 1921 C CA . SER B 1 46 ? 6.707 -9.172 -18.094 1 98.44 46 SER B CA 1
ATOM 1922 C C . SER B 1 46 ? 5.234 -9.289 -18.469 1 98.44 46 SER B C 1
ATOM 1924 O O . SER B 1 46 ? 4.676 -10.391 -18.484 1 98.44 46 SER B O 1
ATOM 1926 N N . LEU B 1 47 ? 4.598 -8.148 -18.859 1 98.31 47 LEU B N 1
ATOM 1927 C CA . LEU B 1 47 ? 3.168 -8.164 -19.141 1 98.31 47 LEU B CA 1
ATOM 1928 C C . LEU B 1 47 ? 2.885 -8.867 -20.469 1 98.31 47 LEU B C 1
ATOM 1930 O O . LEU B 1 47 ? 1.854 -9.523 -20.625 1 98.31 47 LEU B O 1
ATOM 1934 N N . ILE B 1 48 ? 3.76 -8.734 -21.406 1 98.44 48 ILE B N 1
ATOM 1935 C CA . ILE B 1 48 ? 3.613 -9.43 -22.688 1 98.44 48 ILE B CA 1
ATOM 1936 C C . ILE B 1 48 ? 3.641 -10.938 -22.453 1 98.44 48 ILE B C 1
ATOM 1938 O O . ILE B 1 48 ? 2.787 -11.672 -22.969 1 98.44 48 ILE B O 1
ATOM 1942 N N . THR B 1 49 ? 4.602 -11.359 -21.672 1 98.75 49 THR B N 1
ATOM 1943 C CA . THR B 1 49 ? 4.734 -12.781 -21.359 1 98.75 49 THR B CA 1
ATOM 1944 C C . THR B 1 49 ? 3.494 -13.289 -20.625 1 98.75 49 THR B C 1
ATOM 1946 O O . THR B 1 49 ? 3.002 -14.383 -20.922 1 98.75 49 THR B O 1
ATOM 1949 N N . LEU B 1 50 ? 2.994 -12.516 -19.703 1 98.75 50 LEU B N 1
ATOM 1950 C CA . LEU B 1 50 ? 1.795 -12.891 -18.953 1 98.75 50 LEU B CA 1
ATOM 1951 C C . LEU B 1 50 ? 0.597 -13.023 -19.891 1 98.75 50 LEU B C 1
ATOM 1953 O O . LEU B 1 50 ? -0.14 -14.008 -19.828 1 98.75 50 LEU B O 1
ATOM 1957 N N . ARG B 1 51 ? 0.383 -12.008 -20.75 1 98.62 51 ARG B N 1
ATOM 1958 C CA . ARG B 1 51 ? -0.734 -12.055 -21.688 1 98.62 51 ARG B CA 1
ATOM 1959 C C . ARG B 1 51 ? -0.651 -13.281 -22.578 1 98.62 51 ARG B C 1
ATOM 1961 O O . ARG B 1 51 ? -1.654 -13.961 -22.812 1 98.62 51 ARG B O 1
ATOM 1968 N N . ASP B 1 52 ? 0.55 -13.531 -23.094 1 98.62 52 ASP B N 1
ATOM 1969 C CA . ASP B 1 52 ? 0.75 -14.695 -23.953 1 98.62 52 ASP B CA 1
ATOM 1970 C C . ASP B 1 52 ? 0.365 -15.984 -23.234 1 98.62 52 ASP B C 1
ATOM 1972 O O . ASP B 1 52 ? -0.242 -16.875 -23.844 1 98.62 52 ASP B O 1
ATOM 1976 N N . ALA B 1 53 ? 0.789 -16.094 -21.969 1 98.38 53 ALA B N 1
ATOM 1977 C CA . ALA B 1 53 ? 0.474 -17.281 -21.188 1 98.38 53 ALA B CA 1
ATOM 1978 C C . ALA B 1 53 ? -1.033 -17.438 -21.016 1 98.38 53 ALA B C 1
ATOM 1980 O O . ALA B 1 53 ? -1.564 -18.547 -21.156 1 98.38 53 ALA B O 1
ATOM 1981 N N . ILE B 1 54 ? -1.778 -16.344 -20.719 1 98.06 54 ILE B N 1
ATOM 1982 C CA . ILE B 1 54 ? -3.225 -16.406 -20.547 1 98.06 54 ILE B CA 1
ATOM 1983 C C . ILE B 1 54 ? -3.898 -16.797 -21.844 1 98.06 54 ILE B C 1
ATOM 1985 O O . ILE B 1 54 ? -4.832 -17.609 -21.859 1 98.06 54 ILE B O 1
ATOM 1989 N N . ASP B 1 55 ? -3.377 -16.25 -22.984 1 97.44 55 ASP B N 1
ATOM 1990 C CA . ASP B 1 55 ? -3.918 -16.578 -24.297 1 97.44 55 ASP B CA 1
ATOM 1991 C C . ASP B 1 55 ? -3.713 -18.062 -24.625 1 97.44 55 ASP B C 1
ATOM 1993 O O . ASP B 1 55 ? -4.586 -18.703 -25.219 1 97.44 55 ASP B O 1
ATOM 1997 N N . GLU B 1 56 ? -2.582 -18.484 -24.25 1 97.06 56 GLU B N 1
ATOM 1998 C CA . GLU B 1 56 ? -2.205 -19.844 -24.578 1 97.06 56 GLU B CA 1
ATOM 1999 C C . GLU B 1 56 ? -2.996 -20.859 -23.75 1 97.06 56 GLU B C 1
ATOM 2001 O O . GLU B 1 56 ? -3.545 -21.828 -24.297 1 97.06 56 GLU B O 1
ATOM 2006 N N . TYR B 1 57 ? -3.098 -20.656 -22.453 1 96.94 57 TYR B N 1
ATOM 2007 C CA . TYR B 1 57 ? -3.576 -21.719 -21.562 1 96.94 57 TYR B CA 1
ATOM 2008 C C . TYR B 1 57 ? -5.043 -21.516 -21.203 1 96.94 57 TYR B C 1
ATOM 2010 O O . TYR B 1 57 ? -5.703 -22.422 -20.703 1 96.94 57 TYR B O 1
ATOM 2018 N N . ARG B 1 58 ? -5.586 -20.344 -21.422 1 95.75 58 ARG B N 1
ATOM 2019 C CA . ARG B 1 58 ? -6.988 -20.016 -21.188 1 95.75 58 ARG B CA 1
ATOM 2020 C C . ARG B 1 58 ? -7.441 -20.469 -19.812 1 95.75 58 ARG B C 1
ATOM 2022 O O . ARG B 1 58 ? -8.438 -21.188 -19.688 1 95.75 58 ARG B O 1
ATOM 2029 N N . PRO B 1 59 ? -6.723 -20.016 -18.75 1 97.69 59 PRO B N 1
ATOM 2030 C CA . PRO B 1 59 ? -7.027 -20.453 -17.391 1 97.69 59 PRO B CA 1
ATOM 2031 C C . PRO B 1 59 ? -8.32 -19.844 -16.844 1 97.69 59 PRO B C 1
ATOM 2033 O O . PRO B 1 59 ? -8.805 -18.844 -17.375 1 97.69 59 PRO B O 1
ATOM 2036 N N . GLU B 1 60 ? -8.906 -20.469 -15.844 1 96.25 60 GLU B N 1
ATOM 2037 C CA . GLU B 1 60 ? -10.016 -19.875 -15.094 1 96.25 60 GLU B CA 1
ATOM 2038 C C . GLU B 1 60 ? -9.516 -19.016 -13.945 1 96.25 60 GLU B C 1
ATOM 2040 O O . GLU B 1 60 ? -10.211 -18.109 -13.492 1 96.25 60 GLU B O 1
ATOM 2045 N N . LEU B 1 61 ? -8.328 -19.344 -13.438 1 97.75 61 LEU B N 1
ATOM 2046 C CA . LEU B 1 61 ? -7.707 -18.656 -12.312 1 97.75 61 LEU B CA 1
ATOM 2047 C C . LEU B 1 61 ? -6.23 -18.391 -12.594 1 97.75 61 LEU B C 1
ATOM 2049 O O . LEU B 1 61 ? -5.512 -19.266 -13.07 1 97.75 61 LEU B O 1
ATOM 2053 N N . VAL B 1 62 ? -5.824 -17.156 -12.414 1 98.75 62 VAL B N 1
ATOM 2054 C CA . VAL B 1 62 ? -4.422 -16.781 -12.555 1 98.75 62 VAL B CA 1
ATOM 2055 C C . VAL B 1 62 ? -3.889 -16.266 -11.219 1 98.75 62 VAL B C 1
ATOM 2057 O O . VAL B 1 62 ? -4.453 -15.336 -10.633 1 98.75 62 VAL B O 1
ATOM 2060 N N . VAL B 1 63 ? -2.865 -16.891 -10.68 1 98.75 63 VAL B N 1
ATOM 2061 C CA . VAL B 1 63 ? -2.184 -16.422 -9.477 1 98.75 63 VAL B CA 1
ATOM 2062 C C . VAL B 1 63 ? -0.728 -16.094 -9.797 1 98.75 63 VAL B C 1
ATOM 2064 O O . VAL B 1 63 ? 0.082 -17 -10.031 1 98.75 63 VAL B O 1
ATOM 2067 N N . CYS B 1 64 ? -0.402 -14.812 -9.836 1 98.88 64 CYS B N 1
ATOM 2068 C CA . CYS B 1 64 ? 0.983 -14.383 -10 1 98.88 64 CYS B CA 1
ATOM 2069 C C . CYS B 1 64 ? 1.687 -14.289 -8.656 1 98.88 64 CYS B C 1
ATOM 2071 O O . CYS B 1 64 ? 1.092 -13.852 -7.668 1 98.88 64 CYS B O 1
ATOM 2073 N N . VAL B 1 65 ? 2.904 -14.758 -8.648 1 98.56 65 VAL B N 1
ATOM 2074 C CA . VAL B 1 65 ? 3.637 -14.836 -7.387 1 98.56 65 VAL B CA 1
ATOM 2075 C C . VAL B 1 65 ? 4.957 -14.07 -7.512 1 98.56 65 VAL B C 1
ATOM 2077 O O . VAL B 1 65 ? 5.648 -14.18 -8.523 1 98.56 65 VAL B O 1
ATOM 2080 N N . GLY B 1 66 ? 5.285 -13.25 -6.574 1 97.56 66 GLY B N 1
ATOM 2081 C CA . GLY B 1 66 ? 6.547 -12.531 -6.484 1 97.56 66 GLY B CA 1
ATOM 2082 C C . GLY B 1 66 ? 7.203 -12.648 -5.121 1 97.56 66 GLY B C 1
ATOM 2083 O O . GLY B 1 66 ? 6.598 -13.156 -4.176 1 97.56 66 GLY B O 1
ATOM 2084 N N . GLN B 1 67 ? 8.438 -12.227 -5.098 1 93 67 GLN B N 1
ATOM 2085 C CA . GLN B 1 67 ? 9.211 -12.242 -3.861 1 93 67 GLN B CA 1
ATOM 2086 C C . GLN B 1 67 ? 9.125 -10.898 -3.141 1 93 67 GLN B C 1
ATOM 2088 O O . GLN B 1 67 ? 9.219 -9.844 -3.77 1 93 67 GLN B O 1
ATOM 2093 N N . ALA B 1 68 ? 8.852 -10.93 -1.838 1 92.81 68 ALA B N 1
ATOM 2094 C CA . ALA B 1 68 ? 8.961 -9.75 -0.982 1 92.81 68 ALA B CA 1
ATOM 2095 C C . ALA B 1 68 ? 9.945 -9.992 0.157 1 92.81 68 ALA B C 1
ATOM 2097 O O . ALA B 1 68 ? 9.555 -10.414 1.248 1 92.81 68 ALA B O 1
ATOM 2098 N N . GLY B 1 69 ? 11.219 -9.648 -0.182 1 85.75 69 GLY B N 1
ATOM 2099 C CA . GLY B 1 69 ? 12.219 -9.719 0.873 1 85.75 69 GLY B CA 1
ATOM 2100 C C . GLY B 1 69 ? 11.914 -8.797 2.037 1 85.75 69 GLY B C 1
ATOM 2101 O O . GLY B 1 69 ? 11.523 -7.641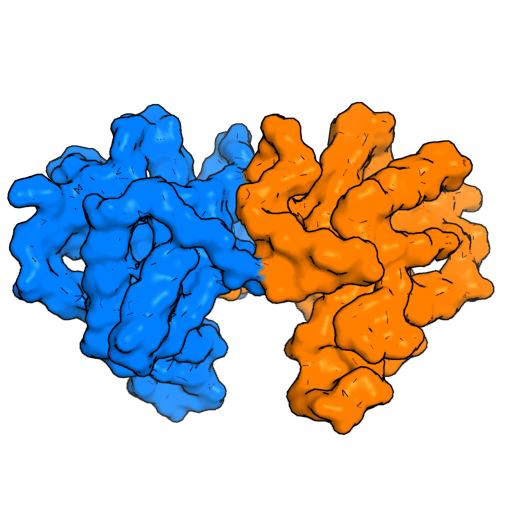 1.839 1 85.75 69 GLY B O 1
ATOM 2102 N N . GLY B 1 70 ? 12.039 -9.273 3.328 1 85.81 70 GLY B N 1
ATOM 2103 C CA . GLY B 1 70 ? 11.766 -8.484 4.516 1 85.81 70 GLY B CA 1
ATOM 2104 C C . GLY B 1 70 ? 10.422 -8.789 5.145 1 85.81 70 GLY B C 1
ATOM 2105 O O . GLY B 1 70 ? 10.195 -8.484 6.32 1 85.81 70 GLY B O 1
ATOM 2106 N N . ARG B 1 71 ? 9.477 -9.297 4.328 1 88.62 71 ARG B N 1
ATOM 2107 C CA . ARG B 1 71 ? 8.203 -9.727 4.902 1 88.62 71 ARG B CA 1
ATOM 2108 C C . ARG B 1 71 ? 8.32 -11.117 5.52 1 88.62 71 ARG B C 1
ATOM 2110 O O . ARG B 1 71 ? 8.977 -12 4.953 1 88.62 71 ARG B O 1
ATOM 2117 N N . PRO B 1 72 ? 7.711 -11.305 6.66 1 85.69 72 PRO B N 1
ATOM 2118 C CA . PRO B 1 72 ? 7.824 -12.594 7.34 1 85.69 72 PRO B CA 1
ATOM 2119 C C . PRO B 1 72 ? 6.785 -13.609 6.859 1 85.69 72 PRO B C 1
ATOM 2121 O O . PRO B 1 72 ? 6.891 -14.797 7.168 1 85.69 72 PRO B O 1
ATOM 2124 N N . ASP B 1 73 ? 5.746 -13.164 6.113 1 90.31 73 ASP B N 1
ATOM 2125 C CA . ASP B 1 73 ? 4.605 -14.023 5.824 1 90.31 73 ASP B CA 1
ATOM 2126 C C . ASP B 1 73 ? 4.25 -13.992 4.34 1 90.31 73 ASP B C 1
ATOM 2128 O O . ASP B 1 73 ? 4.742 -13.133 3.598 1 90.31 73 ASP B O 1
ATOM 2132 N N . VAL B 1 74 ? 3.541 -15.078 3.869 1 91.94 74 VAL B N 1
ATOM 2133 C CA . VAL B 1 74 ? 2.883 -15.094 2.568 1 91.94 74 VAL B CA 1
ATOM 2134 C C . VAL B 1 74 ? 1.768 -14.055 2.539 1 91.94 74 VAL B C 1
ATOM 2136 O O . VAL B 1 74 ? 0.916 -14.023 3.43 1 91.94 74 VAL B O 1
ATOM 2139 N N . THR B 1 75 ? 1.829 -13.219 1.54 1 96.69 75 THR B N 1
ATOM 2140 C CA . THR B 1 75 ? 0.89 -12.102 1.578 1 96.69 75 THR B CA 1
ATOM 2141 C C . THR B 1 75 ? 0.112 -12 0.27 1 96.69 75 THR B C 1
ATOM 2143 O O . THR B 1 75 ? 0.609 -11.453 -0.715 1 96.69 75 THR B O 1
ATOM 2146 N N . PRO B 1 76 ? -1.156 -12.523 0.252 1 96.69 76 PRO B N 1
ATOM 2147 C CA . PRO B 1 76 ? -2.039 -12.141 -0.854 1 96.69 76 PRO B CA 1
ATOM 2148 C C . PRO B 1 76 ? -2.281 -10.633 -0.923 1 96.69 76 PRO B C 1
ATOM 2150 O O . PRO B 1 76 ? -2.559 -10 0.099 1 96.69 76 PRO B O 1
ATOM 2153 N N . GLU B 1 77 ? -2.072 -10.062 -2.098 1 98 77 GLU B N 1
ATOM 2154 C CA . GLU B 1 77 ? -2.166 -8.617 -2.289 1 98 77 GLU B CA 1
ATOM 2155 C C . GLU B 1 77 ? -3.602 -8.188 -2.584 1 98 77 GLU B C 1
ATOM 2157 O O . GLU B 1 77 ? -4.289 -8.82 -3.393 1 98 77 GLU B O 1
ATOM 2162 N N . ARG B 1 78 ? -4.031 -7.137 -1.99 1 9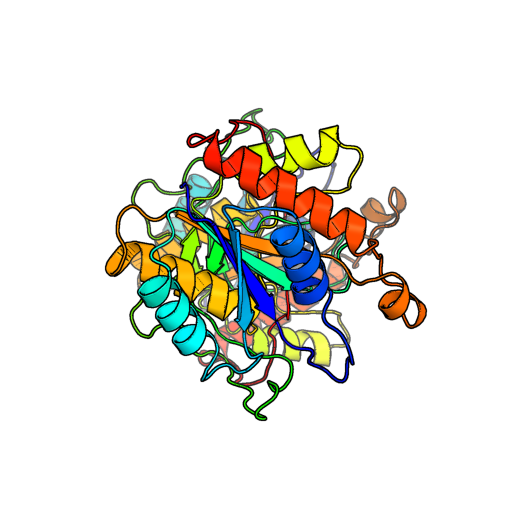7 78 ARG B N 1
ATOM 2163 C CA . ARG B 1 78 ? -5.406 -6.664 -2.113 1 97 78 ARG B CA 1
ATOM 2164 C C . ARG B 1 78 ? -5.547 -5.699 -3.287 1 97 78 ARG B C 1
ATOM 2166 O O . ARG B 1 78 ? -6.609 -5.629 -3.914 1 97 78 ARG B O 1
ATOM 2173 N N . VAL B 1 79 ? -4.418 -4.934 -3.555 1 98.25 79 VAL B N 1
ATOM 2174 C CA . VAL B 1 79 ? -4.594 -3.814 -4.477 1 98.25 79 VAL B CA 1
ATOM 2175 C C . VAL B 1 79 ? -3.299 -3.57 -5.246 1 98.25 79 VAL B C 1
ATOM 2177 O O . VAL B 1 79 ? -2.205 -3.684 -4.688 1 98.25 79 VAL B O 1
ATOM 2180 N N . ALA B 1 80 ? -3.375 -3.336 -6.488 1 98.44 80 ALA B N 1
ATOM 2181 C CA . ALA B 1 80 ? -2.295 -2.863 -7.352 1 98.44 80 ALA B CA 1
ATOM 2182 C C . ALA B 1 80 ? -2.545 -1.429 -7.809 1 98.44 80 ALA B C 1
ATOM 2184 O O . ALA B 1 80 ? -3.691 -1.035 -8.039 1 98.44 80 ALA B O 1
ATOM 2185 N N . ILE B 1 81 ? -1.486 -0.663 -7.996 1 98.5 81 ILE B N 1
ATOM 2186 C CA . ILE B 1 81 ? -1.661 0.737 -8.367 1 98.5 81 ILE B CA 1
ATOM 2187 C C . ILE B 1 81 ? -1.04 0.989 -9.742 1 98.5 81 ILE B C 1
ATOM 2189 O O . ILE B 1 81 ? -0.09 0.308 -10.133 1 98.5 81 ILE B O 1
ATOM 2193 N N . ASN B 1 82 ? -1.551 1.99 -10.43 1 98.69 82 ASN B N 1
ATOM 2194 C CA . ASN B 1 82 ? -1.088 2.369 -11.766 1 98.69 82 ASN B CA 1
ATOM 2195 C C . ASN B 1 82 ? 0.129 3.289 -11.695 1 98.69 82 ASN B C 1
ATOM 2197 O O . ASN B 1 82 ? 0.075 4.434 -12.148 1 98.69 82 ASN B O 1
ATOM 2201 N N . LEU B 1 83 ? 1.184 2.666 -11.164 1 97.94 83 LEU B N 1
ATOM 2202 C CA . LEU B 1 83 ? 2.41 3.428 -10.961 1 97.94 83 LEU B CA 1
ATOM 2203 C C . LEU B 1 83 ? 3.633 2.518 -11.016 1 97.94 83 LEU B C 1
ATOM 2205 O O . LEU B 1 83 ? 3.633 1.438 -10.422 1 97.94 83 LEU B O 1
ATOM 2209 N N . ILE B 1 84 ? 4.586 2.945 -11.844 1 97.44 84 ILE B N 1
ATOM 2210 C CA . ILE B 1 84 ? 5.926 2.375 -11.773 1 97.44 84 ILE B CA 1
ATOM 2211 C C . ILE B 1 84 ? 6.902 3.42 -11.234 1 97.44 84 ILE B C 1
ATOM 2213 O O . ILE B 1 84 ? 7.02 4.512 -11.789 1 97.44 84 ILE B O 1
ATOM 2217 N N . ASP B 1 85 ? 7.445 3.184 -10.203 1 96.56 85 ASP B N 1
ATOM 2218 C CA . ASP B 1 85 ? 8.57 3.916 -9.617 1 96.56 85 ASP B CA 1
ATOM 2219 C C . ASP B 1 85 ? 9.648 2.959 -9.117 1 96.56 85 ASP B C 1
ATOM 2221 O O . ASP B 1 85 ? 9.594 2.496 -7.977 1 96.56 85 ASP B O 1
ATOM 2225 N N . ALA B 1 86 ? 10.594 2.668 -10 1 94.62 86 ALA B N 1
ATOM 2226 C CA . ALA B 1 86 ? 11.555 1.592 -9.773 1 94.62 86 ALA B CA 1
ATOM 2227 C C . ALA B 1 86 ? 12.742 2.082 -8.961 1 94.62 86 ALA B C 1
ATOM 2229 O O . ALA B 1 86 ? 13.5 2.949 -9.406 1 94.62 86 ALA B O 1
ATOM 2230 N N . ARG B 1 87 ? 12.898 1.525 -7.793 1 92.38 87 ARG B N 1
ATOM 2231 C CA . ARG B 1 87 ? 14.023 1.863 -6.93 1 92.38 87 ARG B CA 1
ATOM 2232 C C . ARG B 1 87 ? 15.344 1.424 -7.555 1 92.38 87 ARG B C 1
ATOM 2234 O O . ARG B 1 87 ? 16.375 2.074 -7.367 1 92.38 87 ARG B O 1
ATOM 2241 N N . ILE B 1 88 ? 15.375 0.241 -8.273 1 92.81 88 ILE B N 1
ATOM 2242 C CA . ILE B 1 88 ? 16.531 -0.343 -8.938 1 92.81 88 ILE B CA 1
ATOM 2243 C C . ILE B 1 88 ? 16.188 -0.647 -10.398 1 92.81 88 ILE B C 1
ATOM 2245 O O . ILE B 1 88 ? 15.016 -0.696 -10.766 1 92.81 88 ILE B O 1
ATOM 2249 N N . PRO B 1 89 ? 17.234 -0.828 -11.188 1 95.56 89 PRO B N 1
ATOM 2250 C CA . PRO B 1 89 ? 16.953 -1.258 -12.562 1 95.56 89 PRO B CA 1
ATOM 2251 C C . PRO B 1 89 ? 16.406 -2.682 -12.625 1 95.56 89 PRO B C 1
ATOM 2253 O O . PRO B 1 89 ? 16.688 -3.502 -11.75 1 95.56 89 PRO B O 1
ATOM 2256 N N . ASP B 1 90 ? 15.602 -2.906 -13.68 1 96.56 90 ASP B N 1
ATOM 2257 C CA . ASP B 1 90 ? 15.203 -4.289 -13.938 1 96.56 90 ASP B CA 1
ATOM 2258 C C . ASP B 1 90 ? 16.328 -5.07 -14.602 1 96.56 90 ASP B C 1
ATOM 2260 O O . ASP B 1 90 ? 17.453 -4.559 -14.75 1 96.56 90 ASP B O 1
ATOM 2264 N N . ASN B 1 91 ? 16.078 -6.352 -14.93 1 97.5 91 ASN B N 1
ATOM 2265 C CA . ASN B 1 91 ? 17.109 -7.227 -15.469 1 97.5 91 ASN B CA 1
ATOM 2266 C C . ASN B 1 91 ? 17.594 -6.754 -16.828 1 97.5 91 ASN B C 1
ATOM 2268 O O . ASN B 1 91 ? 18.656 -7.172 -17.312 1 97.5 91 ASN B O 1
ATOM 2272 N N . ALA B 1 92 ? 16.828 -5.871 -17.453 1 97.69 92 ALA B N 1
ATOM 2273 C CA . ALA B 1 92 ? 17.234 -5.328 -18.75 1 97.69 92 ALA B CA 1
ATOM 2274 C C . ALA B 1 92 ? 17.828 -3.934 -18.609 1 97.69 92 ALA B C 1
ATOM 2276 O O . ALA B 1 92 ? 18.109 -3.266 -19.594 1 97.69 92 ALA B O 1
ATOM 2277 N N . GLY B 1 93 ? 17.891 -3.471 -17.375 1 96.94 93 GLY B N 1
ATOM 2278 C CA . GLY B 1 93 ? 18.562 -2.215 -17.125 1 96.94 93 GLY B CA 1
ATOM 2279 C C . GLY B 1 93 ? 17.625 -1.022 -17.078 1 96.94 93 GLY B C 1
ATOM 2280 O O . GLY B 1 93 ? 18.062 0.105 -16.828 1 96.94 93 GLY B O 1
ATOM 2281 N N . SER B 1 94 ? 16.359 -1.225 -17.328 1 96.62 94 SER B N 1
ATOM 2282 C CA . SER B 1 94 ? 15.383 -0.137 -17.281 1 96.62 94 SER B CA 1
ATOM 2283 C C . SER B 1 94 ? 15.008 0.21 -15.852 1 96.62 94 SER B C 1
ATOM 2285 O O . SER B 1 94 ? 14.836 -0.68 -15.016 1 96.62 94 SER B O 1
ATOM 2287 N N . GLN B 1 95 ? 14.852 1.508 -15.555 1 96.31 95 GLN B N 1
ATOM 2288 C CA . GLN B 1 95 ? 14.461 1.98 -14.234 1 96.31 95 GLN B CA 1
ATOM 2289 C C . GLN B 1 95 ? 13.461 3.133 -14.328 1 96.31 95 GLN B C 1
ATOM 2291 O O . GLN B 1 95 ? 13.773 4.262 -13.945 1 96.31 95 GLN B O 1
ATOM 2296 N N . PRO B 1 96 ? 12.242 2.832 -14.875 1 95.81 96 PRO B N 1
ATOM 2297 C CA . PRO B 1 96 ? 11.25 3.896 -15.016 1 95.81 96 PRO B CA 1
ATOM 2298 C C . PRO B 1 96 ? 10.898 4.559 -13.688 1 95.81 96 PRO B C 1
ATOM 2300 O O . PRO B 1 96 ? 10.859 3.887 -12.648 1 95.81 96 PRO B O 1
ATOM 2303 N N . VAL B 1 97 ? 10.641 5.863 -13.703 1 95.5 97 VAL B N 1
ATOM 2304 C CA . VAL B 1 97 ? 10.312 6.66 -12.531 1 95.5 97 VAL B CA 1
ATOM 2305 C C . VAL B 1 97 ? 9 7.41 -12.766 1 95.5 97 VAL B C 1
ATOM 2307 O O . VAL B 1 97 ? 8.906 8.227 -13.68 1 95.5 97 VAL B O 1
ATOM 2310 N N . ASP B 1 98 ? 8.023 7.098 -11.953 1 95.19 98 ASP B N 1
ATOM 2311 C CA . ASP B 1 98 ? 6.754 7.82 -11.953 1 95.19 98 ASP B CA 1
ATOM 2312 C C . ASP B 1 98 ? 6.059 7.715 -13.305 1 95.19 98 ASP B C 1
ATOM 2314 O O . ASP B 1 98 ? 5.656 8.727 -13.891 1 95.19 98 ASP B O 1
ATOM 2318 N N . VAL B 1 99 ? 5.898 6.512 -13.812 1 96.56 99 VAL B N 1
ATOM 2319 C CA . VAL B 1 99 ? 5.16 6.27 -15.047 1 96.56 99 VAL B CA 1
ATOM 2320 C C . VAL B 1 99 ? 4.012 5.301 -14.781 1 96.56 99 VAL B C 1
ATOM 2322 O O . VAL B 1 99 ? 4.133 4.391 -13.961 1 96.56 99 VAL B O 1
ATOM 2325 N N . PRO B 1 100 ? 2.863 5.57 -15.43 1 98.19 100 PRO B N 1
ATOM 2326 C CA . PRO B 1 100 ? 1.771 4.609 -15.258 1 98.19 100 PRO B CA 1
ATOM 2327 C C . PRO B 1 100 ? 2.088 3.242 -15.852 1 98.19 100 PRO B C 1
ATOM 2329 O O . PRO B 1 100 ? 2.822 3.152 -16.844 1 98.19 100 PRO B O 1
ATOM 2332 N N . VAL B 1 101 ? 1.592 2.189 -15.242 1 98.44 101 VAL B N 1
ATOM 2333 C CA . VAL B 1 101 ? 1.655 0.861 -15.844 1 98.44 101 VAL B CA 1
ATOM 2334 C C . VAL B 1 101 ? 0.917 0.866 -17.188 1 98.44 101 VAL B C 1
ATOM 2336 O O . VAL B 1 101 ? 1.458 0.424 -18.203 1 98.44 101 VAL B O 1
ATOM 2339 N N . ILE B 1 102 ? -0.316 1.333 -17.141 1 98.25 102 ILE B N 1
ATOM 2340 C CA . ILE B 1 102 ? -1.146 1.509 -18.328 1 98.25 102 ILE B CA 1
ATOM 2341 C C . ILE B 1 102 ? -1.605 2.961 -18.422 1 98.25 102 ILE B C 1
ATOM 2343 O O . ILE B 1 102 ? -2.428 3.414 -17.625 1 98.25 102 ILE B O 1
ATOM 2347 N N . PRO B 1 103 ? -1.033 3.693 -19.438 1 97.69 103 PRO B N 1
ATOM 2348 C CA . PRO B 1 103 ? -1.498 5.074 -19.609 1 97.69 103 PRO B CA 1
ATOM 2349 C C . PRO B 1 103 ? -3.016 5.172 -19.75 1 97.69 103 PRO B C 1
ATOM 2351 O O . PRO B 1 103 ? -3.613 4.43 -20.531 1 97.69 103 PRO B O 1
ATOM 2354 N N . GLY B 1 104 ? -3.658 6.039 -18.938 1 96.56 104 GLY B N 1
ATOM 2355 C CA . GLY B 1 104 ? -5.09 6.27 -19.031 1 96.56 104 GLY B CA 1
ATOM 2356 C C . GLY B 1 104 ? -5.91 5.25 -18.266 1 96.56 104 GLY B C 1
ATOM 2357 O O . GLY B 1 104 ? -7.141 5.352 -18.219 1 96.56 104 GLY B O 1
ATOM 2358 N N . GLY B 1 105 ? -5.25 4.25 -17.672 1 97.81 105 GLY B N 1
ATOM 2359 C CA . GLY B 1 105 ? -5.965 3.277 -16.859 1 97.81 105 GLY B CA 1
ATOM 2360 C C . GLY B 1 105 ? -6.367 3.812 -15.508 1 97.81 105 GLY B C 1
ATOM 2361 O O . GLY B 1 105 ? -5.906 4.879 -15.094 1 97.81 105 GLY B O 1
ATOM 2362 N N . PRO B 1 106 ? -7.336 3.078 -14.883 1 98.19 106 PRO B N 1
ATOM 2363 C CA . PRO B 1 106 ? -7.695 3.502 -13.531 1 98.19 106 PRO B CA 1
ATOM 2364 C C . PRO B 1 106 ? -6.496 3.531 -12.586 1 98.19 106 PRO B C 1
ATOM 2366 O O . PRO B 1 106 ? -5.496 2.852 -12.828 1 98.19 106 PRO B O 1
ATOM 2369 N N . ASN B 1 107 ? -6.57 4.262 -11.508 1 98.56 107 ASN B N 1
ATOM 2370 C CA . ASN B 1 107 ? -5.445 4.445 -10.594 1 98.56 107 ASN B CA 1
ATOM 2371 C C . ASN B 1 107 ? -5.098 3.15 -9.867 1 98.56 107 ASN B C 1
ATOM 2373 O O . ASN B 1 107 ? -3.984 2.996 -9.367 1 98.56 107 ASN B O 1
ATOM 2377 N N . ALA B 1 108 ? -6.062 2.266 -9.766 1 98.81 108 ALA B N 1
ATOM 2378 C CA . ALA B 1 108 ? -5.809 1.023 -9.039 1 98.81 108 ALA B CA 1
ATOM 2379 C C . ALA B 1 108 ? -6.805 -0.059 -9.445 1 98.81 108 ALA B C 1
ATOM 2381 O O . ALA B 1 108 ? -7.875 0.243 -9.977 1 98.81 108 ALA B O 1
ATOM 2382 N N . TYR B 1 109 ? -6.418 -1.277 -9.297 1 98.69 109 TYR B N 1
ATOM 2383 C CA . TYR B 1 109 ? -7.305 -2.434 -9.352 1 98.69 109 TYR B CA 1
ATOM 2384 C C . TYR B 1 109 ? -7.254 -3.227 -8.047 1 98.69 109 TYR B C 1
ATOM 2386 O O . TYR B 1 109 ? -6.188 -3.381 -7.449 1 98.69 109 TYR B O 1
ATOM 2394 N N . PHE B 1 110 ? -8.422 -3.727 -7.664 1 98.25 110 PHE B N 1
ATOM 2395 C CA . PHE B 1 110 ? -8.453 -4.676 -6.555 1 98.25 110 PHE B CA 1
ATOM 2396 C C . PHE B 1 110 ? -8.406 -6.109 -7.07 1 98.25 110 PHE B C 1
ATOM 2398 O O . PHE B 1 110 ? -8.906 -6.398 -8.164 1 98.25 110 PHE B O 1
ATOM 2405 N N . THR B 1 111 ? -7.852 -7.012 -6.305 1 98 111 THR B N 1
ATOM 2406 C CA . THR B 1 111 ? -7.754 -8.43 -6.613 1 98 111 THR B CA 1
ATOM 2407 C C . THR B 1 111 ? -9.141 -9.062 -6.684 1 98 111 THR B C 1
ATOM 2409 O O . THR B 1 111 ? -10.094 -8.562 -6.074 1 98 111 THR B O 1
ATOM 2412 N N . THR B 1 112 ? -9.258 -10.133 -7.414 1 97.06 112 THR B N 1
ATOM 2413 C CA . THR B 1 112 ? -10.484 -10.922 -7.379 1 97.06 112 THR B CA 1
ATOM 2414 C C . THR B 1 112 ? -10.281 -12.195 -6.555 1 97.06 112 THR B C 1
ATOM 2416 O O . THR B 1 112 ? -11.188 -13.023 -6.453 1 97.06 112 THR B O 1
ATOM 2419 N N . LEU B 1 113 ? -9.055 -12.367 -5.973 1 96.5 113 LEU B N 1
ATOM 2420 C CA . LEU B 1 113 ? -8.828 -13.469 -5.043 1 96.5 113 LEU B CA 1
ATOM 2421 C C . LEU B 1 113 ? -9.562 -13.234 -3.73 1 96.5 113 LEU B C 1
ATOM 2423 O O . LEU B 1 113 ? -9.617 -12.102 -3.238 1 96.5 113 LEU B O 1
ATOM 2427 N N . PRO B 1 114 ? -10.125 -14.25 -3.156 1 96.88 114 PRO B N 1
ATOM 2428 C CA . PRO B 1 114 ? -10.609 -14.148 -1.779 1 96.88 114 PRO B CA 1
ATOM 2429 C C . PRO B 1 114 ? -9.484 -14.133 -0.751 1 96.88 114 PRO B C 1
ATOM 2431 O O . PRO B 1 114 ? -9.25 -15.133 -0.069 1 96.88 114 PRO B O 1
ATOM 2434 N N . VAL B 1 115 ? -8.828 -13 -0.601 1 96.62 115 VAL B N 1
ATOM 2435 C CA . VAL B 1 115 ? -7.547 -12.891 0.084 1 96.62 115 VAL B CA 1
ATOM 2436 C C . VAL B 1 115 ? -7.715 -13.25 1.559 1 96.62 115 VAL B C 1
ATOM 2438 O O . VAL B 1 115 ? -6.832 -13.859 2.162 1 96.62 115 VAL B O 1
ATOM 2441 N N . LYS B 1 116 ? -8.797 -12.883 2.186 1 95.75 116 LYS B N 1
ATOM 2442 C CA . LYS B 1 116 ? -8.984 -13.18 3.604 1 95.75 116 LYS B CA 1
ATOM 2443 C C . LYS B 1 116 ? -9.211 -14.672 3.832 1 95.75 116 LYS B C 1
ATOM 2445 O O . LYS B 1 116 ? -8.672 -15.242 4.781 1 95.75 116 LYS B O 1
ATOM 2450 N N . ALA B 1 117 ? -9.977 -15.258 2.975 1 95.56 117 ALA B N 1
ATOM 2451 C CA . ALA B 1 117 ? -10.164 -16.703 3.057 1 95.56 117 ALA B CA 1
ATOM 2452 C C . ALA B 1 117 ? -8.844 -17.438 2.84 1 95.56 117 ALA B C 1
ATOM 2454 O O . ALA B 1 117 ? -8.555 -18.422 3.516 1 95.56 117 ALA B O 1
ATOM 2455 N N . CYS B 1 118 ? -8.07 -16.984 1.88 1 95.44 118 CYS B N 1
ATOM 2456 C CA . CYS B 1 118 ? -6.766 -17.578 1.614 1 95.44 118 CYS B CA 1
ATOM 2457 C C . CYS B 1 118 ? -5.867 -17.484 2.844 1 95.44 118 CYS B C 1
ATOM 2459 O O . CYS B 1 118 ? -5.25 -18.469 3.238 1 95.44 118 CYS B O 1
ATOM 2461 N N . VAL B 1 119 ? -5.809 -16.281 3.469 1 94.62 119 VAL B N 1
ATOM 2462 C CA . VAL B 1 119 ? -4.961 -16.047 4.633 1 94.62 119 VAL B CA 1
ATOM 2463 C C . VAL B 1 119 ? -5.395 -16.969 5.777 1 94.62 119 VAL B C 1
ATOM 2465 O O . VAL B 1 119 ? -4.559 -17.594 6.43 1 94.62 119 VAL B O 1
ATOM 2468 N N . GLU B 1 120 ? -6.668 -17.062 6.008 1 92.56 120 GLU B N 1
ATOM 2469 C CA . GLU B 1 120 ? -7.172 -17.922 7.066 1 92.56 120 GLU B CA 1
ATOM 2470 C C . GLU B 1 120 ? -6.816 -19.375 6.805 1 92.56 120 GLU B C 1
ATOM 2472 O O . GLU B 1 120 ? -6.473 -20.125 7.73 1 92.56 120 GLU B O 1
ATOM 2477 N N . GLY B 1 121 ? -6.941 -19.812 5.539 1 91.81 121 GLY B N 1
ATOM 2478 C CA . GLY B 1 121 ? -6.547 -21.156 5.184 1 91.81 121 GLY B CA 1
ATOM 2479 C C . GLY B 1 121 ? -5.078 -21.438 5.434 1 91.81 121 GLY B C 1
ATOM 2480 O O . GLY B 1 121 ? -4.719 -22.5 5.957 1 91.81 121 GLY B O 1
ATOM 2481 N N . ILE B 1 122 ? -4.219 -20.484 5.062 1 91.94 122 ILE B N 1
ATOM 2482 C CA . ILE B 1 122 ? -2.779 -20.625 5.254 1 91.94 122 ILE B CA 1
ATOM 2483 C C . ILE B 1 122 ? -2.461 -20.703 6.746 1 91.94 122 ILE B C 1
ATOM 2485 O O . ILE B 1 122 ? -1.691 -21.562 7.18 1 91.94 122 ILE B O 1
ATOM 2489 N N . LYS B 1 123 ? -3.092 -19.828 7.52 1 89.44 123 LYS B N 1
ATOM 2490 C CA . LYS B 1 123 ? -2.863 -19.797 8.961 1 89.44 123 LYS B CA 1
ATOM 2491 C C . LYS B 1 123 ? -3.34 -21.094 9.609 1 89.44 123 LYS B C 1
ATOM 2493 O O . LYS B 1 123 ? -2.699 -21.609 10.531 1 89.44 123 LYS B O 1
ATOM 2498 N N . ALA B 1 124 ? -4.457 -21.641 9.172 1 89.12 124 ALA B N 1
ATOM 2499 C CA . ALA B 1 124 ? -4.996 -22.891 9.695 1 89.12 124 ALA B CA 1
ATOM 2500 C C . ALA B 1 124 ? -4.02 -24.047 9.469 1 89.12 124 ALA B C 1
ATOM 2502 O O . ALA B 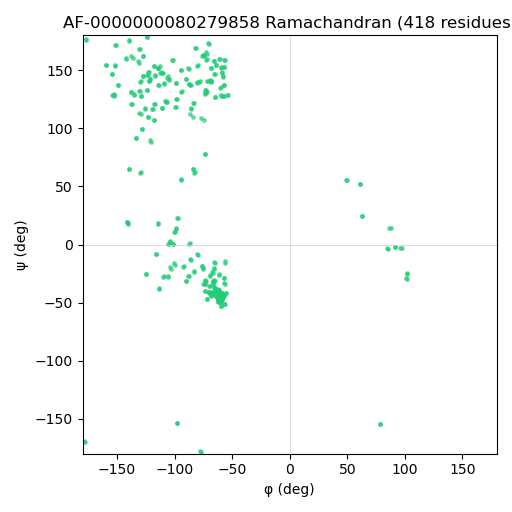1 124 ? -4.004 -25.016 10.242 1 89.12 124 ALA B O 1
ATOM 2503 N N . ALA B 1 125 ? -3.174 -23.906 8.453 1 87.25 125 ALA B N 1
ATOM 2504 C CA . ALA B 1 125 ? -2.176 -24.922 8.141 1 87.25 125 ALA B CA 1
ATOM 2505 C C . ALA B 1 125 ? -0.89 -24.688 8.93 1 87.25 125 ALA B C 1
ATOM 2507 O O . ALA B 1 125 ? 0.098 -25.406 8.75 1 87.25 125 ALA B O 1
ATOM 2508 N N . GLY B 1 126 ? -0.807 -23.656 9.789 1 86.19 126 GLY B N 1
ATOM 2509 C CA . GLY B 1 126 ? 0.345 -23.391 10.633 1 86.19 126 GLY B CA 1
ATOM 2510 C C . GLY B 1 126 ? 1.391 -22.531 9.945 1 86.19 126 GLY B C 1
ATOM 2511 O O . GLY B 1 126 ? 2.545 -22.484 10.375 1 86.19 126 GLY B O 1
ATOM 2512 N N . LEU B 1 127 ? 1.049 -21.891 8.828 1 88.56 127 LEU B N 1
ATOM 2513 C CA . LEU B 1 127 ? 1.973 -21.047 8.07 1 88.56 127 LEU B CA 1
ATOM 2514 C C . LEU B 1 127 ? 1.641 -19.578 8.266 1 88.56 127 LEU B C 1
ATOM 2516 O O . LEU B 1 127 ? 0.474 -19.219 8.43 1 88.56 127 LEU B O 1
ATOM 2520 N N . PRO B 1 128 ? 2.635 -18.688 8.328 1 90.31 128 PRO B N 1
ATOM 2521 C CA . PRO B 1 128 ? 2.385 -17.25 8.484 1 90.31 128 PRO B CA 1
ATOM 2522 C C . PRO B 1 128 ? 1.807 -16.609 7.227 1 90.31 128 PRO B C 1
ATOM 2524 O O . PRO B 1 128 ? 2.32 -16.828 6.129 1 90.31 128 PRO B O 1
ATOM 2527 N N . ALA B 1 129 ? 0.756 -15.852 7.371 1 91.94 129 ALA B N 1
ATOM 2528 C CA . ALA B 1 129 ? 0.124 -15.164 6.246 1 91.94 129 ALA B CA 1
ATOM 2529 C C . ALA B 1 129 ? -0.623 -13.922 6.711 1 91.94 129 ALA B C 1
ATOM 2531 O O . ALA B 1 129 ? -1.094 -13.859 7.852 1 91.94 129 ALA B O 1
ATOM 2532 N N . SER B 1 130 ? -0.679 -12.914 5.934 1 93.75 130 SER B N 1
ATOM 2533 C CA . SER B 1 130 ? -1.464 -11.711 6.176 1 93.75 130 SER B CA 1
ATOM 2534 C C . SER B 1 130 ? -1.876 -11.047 4.867 1 93.75 130 SER B C 1
ATOM 2536 O O . SER B 1 130 ? -1.248 -11.266 3.828 1 93.75 130 SER B O 1
ATOM 2538 N N . VAL B 1 131 ? -2.971 -10.305 4.895 1 94.69 131 VAL B N 1
ATOM 2539 C CA . VAL B 1 131 ? -3.395 -9.531 3.729 1 94.69 131 VAL B CA 1
ATOM 2540 C C . VAL B 1 131 ? -2.482 -8.32 3.549 1 94.69 131 VAL B C 1
ATOM 2542 O O . VAL B 1 131 ? -2.158 -7.633 4.52 1 94.69 131 VAL B O 1
ATOM 2545 N N . SER B 1 132 ? -1.99 -8.148 2.363 1 95.38 132 SER B N 1
ATOM 2546 C CA . SER B 1 132 ? -1.155 -6.988 2.062 1 95.38 132 SER B CA 1
ATOM 2547 C C . SER B 1 132 ? -1.918 -5.957 1.238 1 95.38 132 SER B C 1
ATOM 2549 O O . SER B 1 132 ? -2.682 -6.312 0.339 1 95.38 132 SER B O 1
ATOM 2551 N N . HIS B 1 133 ? -1.691 -4.68 1.499 1 94.31 133 HIS B N 1
ATOM 2552 C CA . HIS B 1 133 ? -2.389 -3.607 0.8 1 94.31 133 HIS B CA 1
ATOM 2553 C C . HIS B 1 133 ? -1.422 -2.781 -0.042 1 94.31 133 HIS B C 1
ATOM 2555 O O . HIS B 1 133 ? -1.719 -1.636 -0.39 1 94.31 133 HIS B O 1
ATOM 2561 N N . THR B 1 134 ? -0.218 -3.361 -0.303 1 94.88 134 THR B N 1
ATOM 2562 C CA . THR B 1 134 ? 0.71 -2.725 -1.23 1 94.88 134 THR B CA 1
ATOM 2563 C C . THR B 1 134 ? 1.623 -3.76 -1.88 1 94.88 134 THR B C 1
ATOM 2565 O O . THR B 1 134 ? 2.291 -4.531 -1.186 1 94.88 134 THR B O 1
ATOM 2568 N N . ALA B 1 135 ? 1.672 -3.734 -3.166 1 95.56 135 ALA B N 1
ATOM 2569 C CA . ALA B 1 135 ? 2.555 -4.613 -3.93 1 95.56 135 ALA B CA 1
ATOM 2570 C C . ALA B 1 135 ? 3.822 -3.879 -4.359 1 95.56 135 ALA B C 1
ATOM 2572 O O . ALA B 1 135 ? 4.566 -4.363 -5.215 1 95.56 135 ALA B O 1
ATOM 2573 N N . GLY B 1 136 ? 4.02 -2.648 -3.771 1 95.44 136 GLY B N 1
ATOM 2574 C CA . GLY B 1 136 ? 5.145 -1.827 -4.184 1 95.44 136 GLY B CA 1
ATOM 2575 C C . GLY B 1 136 ? 4.91 -1.104 -5.496 1 95.44 136 GLY B C 1
ATOM 2576 O O . GLY B 1 136 ? 3.783 -0.708 -5.797 1 95.44 136 GLY B O 1
ATOM 2577 N N . THR B 1 137 ? 6.008 -0.786 -6.188 1 97.06 137 THR B N 1
ATOM 2578 C CA . THR B 1 137 ? 5.902 -0.034 -7.434 1 97.06 137 THR B CA 1
ATOM 2579 C C . THR B 1 137 ? 6.887 -0.563 -8.469 1 97.06 137 THR B C 1
ATOM 2581 O O . THR B 1 137 ? 7.281 0.161 -9.391 1 97.06 137 THR B O 1
ATOM 2584 N N . TYR B 1 138 ? 7.395 -1.781 -8.258 1 97.31 138 TYR B N 1
ATOM 2585 C CA . TYR B 1 138 ? 8.344 -2.436 -9.156 1 97.31 138 TYR B CA 1
ATOM 2586 C C . TYR B 1 138 ? 7.625 -3.402 -10.094 1 97.31 138 TYR B C 1
ATOM 2588 O O . TYR B 1 138 ? 6.469 -3.18 -10.461 1 97.31 138 TYR B O 1
ATOM 2596 N N . VAL B 1 139 ? 8.297 -4.406 -10.57 1 98.19 139 VAL B N 1
ATOM 2597 C CA . VAL B 1 139 ? 7.746 -5.293 -11.586 1 98.19 139 VAL B CA 1
ATOM 2598 C C . VAL B 1 139 ? 6.578 -6.09 -11.008 1 98.19 139 VAL B C 1
ATOM 2600 O O . VAL B 1 139 ? 5.602 -6.371 -11.711 1 98.19 139 VAL B O 1
ATOM 2603 N N . CYS B 1 140 ? 6.609 -6.434 -9.727 1 98.44 140 CYS B N 1
ATOM 2604 C CA . CYS B 1 140 ? 5.516 -7.176 -9.117 1 98.44 140 CYS B CA 1
ATOM 2605 C C . CYS B 1 140 ? 4.211 -6.387 -9.188 1 98.44 140 CYS B C 1
ATOM 2607 O O . CYS B 1 140 ? 3.178 -6.926 -9.586 1 98.44 140 CYS B O 1
ATOM 2609 N N . ASN B 1 141 ? 4.281 -5.102 -8.836 1 98.56 141 ASN B N 1
ATOM 2610 C CA . ASN B 1 141 ? 3.098 -4.258 -8.953 1 98.56 141 ASN B CA 1
ATOM 2611 C C . ASN B 1 141 ? 2.629 -4.145 -10.398 1 98.56 141 ASN B C 1
ATOM 2613 O O . ASN B 1 141 ? 1.43 -4.199 -10.672 1 98.56 141 ASN B O 1
ATOM 2617 N N . GLN B 1 142 ? 3.594 -3.984 -11.305 1 98.5 142 GLN B N 1
ATOM 2618 C CA . GLN B 1 142 ? 3.223 -3.887 -12.711 1 98.5 142 GLN B CA 1
ATOM 2619 C C . GLN B 1 142 ? 2.475 -5.133 -13.172 1 98.5 142 GLN B C 1
ATOM 2621 O O . GLN B 1 142 ? 1.465 -5.035 -13.875 1 98.5 142 GLN B O 1
ATOM 2626 N N . VAL B 1 143 ? 2.982 -6.234 -12.797 1 98.81 143 VAL B N 1
ATOM 2627 C CA . VAL B 1 143 ? 2.379 -7.492 -13.234 1 98.81 143 VAL B CA 1
ATOM 2628 C C . VAL B 1 143 ? 1.003 -7.652 -12.594 1 98.81 143 VAL B C 1
ATOM 2630 O O . VAL B 1 143 ? 0.045 -8.055 -13.258 1 98.81 143 VAL B O 1
ATOM 2633 N N . PHE B 1 144 ? 0.886 -7.34 -11.297 1 98.88 144 PHE B N 1
ATOM 2634 C CA . PHE B 1 144 ? -0.4 -7.414 -10.609 1 98.88 144 PHE B CA 1
ATOM 2635 C C . PHE B 1 144 ? -1.416 -6.484 -11.266 1 98.88 144 PHE B C 1
ATOM 2637 O O . PHE B 1 144 ? -2.504 -6.918 -11.648 1 98.88 144 PHE B O 1
ATOM 2644 N N . TYR B 1 145 ? -1.026 -5.227 -11.484 1 98.88 145 TYR B N 1
ATOM 2645 C CA . TYR B 1 145 ? -1.897 -4.246 -12.125 1 98.88 145 TYR B CA 1
ATOM 2646 C C . TYR B 1 145 ? -2.266 -4.688 -13.539 1 98.88 145 TYR B C 1
ATOM 2648 O O . TYR B 1 145 ? -3.438 -4.652 -13.922 1 98.88 145 TYR B O 1
ATOM 2656 N N . GLY B 1 146 ? -1.282 -5.066 -14.297 1 98.81 146 GLY B N 1
ATOM 2657 C CA . GLY B 1 146 ? -1.508 -5.527 -15.656 1 98.81 146 GLY B CA 1
ATOM 2658 C C . GLY B 1 146 ? -2.434 -6.727 -15.742 1 98.81 146 GLY B C 1
ATOM 2659 O O . GLY B 1 146 ? -3.283 -6.805 -16.625 1 98.81 146 GLY B O 1
ATOM 2660 N N . LEU B 1 147 ? -2.227 -7.688 -14.789 1 98.88 147 LEU B N 1
ATOM 2661 C CA . LEU B 1 147 ? -3.119 -8.836 -14.734 1 98.88 147 LEU B CA 1
ATOM 2662 C C . LEU B 1 147 ? -4.57 -8.391 -14.57 1 98.88 147 LEU B C 1
ATOM 2664 O O . LEU B 1 147 ? -5.441 -8.805 -15.336 1 98.88 147 LEU B O 1
ATOM 2668 N N . MET B 1 148 ? -4.805 -7.527 -13.562 1 98.75 148 MET B N 1
ATOM 2669 C CA . MET B 1 148 ? -6.172 -7.09 -13.297 1 98.75 148 MET B CA 1
ATOM 2670 C C . MET B 1 148 ? -6.75 -6.344 -14.492 1 98.75 148 MET B C 1
ATOM 2672 O O . MET B 1 148 ? -7.934 -6.492 -14.812 1 98.75 148 MET B O 1
ATOM 2676 N N . HIS B 1 149 ? -5.902 -5.543 -15.117 1 98.62 149 HIS B N 1
ATOM 2677 C CA . HIS B 1 149 ? -6.348 -4.828 -16.312 1 98.62 149 HIS B CA 1
ATOM 2678 C C . HIS B 1 149 ? -6.758 -5.797 -17.422 1 98.62 149 HIS B C 1
ATOM 2680 O O . HIS B 1 149 ? -7.82 -5.637 -18.031 1 98.62 149 HIS B O 1
ATOM 2686 N N . LEU B 1 150 ? -5.898 -6.809 -17.672 1 98.44 150 LEU B N 1
ATOM 2687 C CA . LEU B 1 150 ? -6.18 -7.816 -18.688 1 98.44 150 LEU B CA 1
ATOM 2688 C C . LEU B 1 150 ? -7.48 -8.547 -18.375 1 98.44 150 LEU B C 1
ATOM 2690 O O . LEU B 1 150 ? -8.312 -8.742 -19.266 1 98.44 150 LEU B O 1
ATOM 2694 N N . LEU B 1 151 ? -7.668 -8.922 -17.094 1 97.94 151 LEU B N 1
ATOM 2695 C CA . LEU B 1 151 ? -8.836 -9.703 -16.719 1 97.94 151 LEU B CA 1
ATOM 2696 C C . LEU B 1 151 ? -10.109 -8.875 -16.828 1 97.94 151 LEU B C 1
ATOM 2698 O O . LEU B 1 151 ? -11.164 -9.391 -17.203 1 97.94 151 LEU B O 1
ATOM 2702 N N . ASP B 1 152 ? -10 -7.625 -16.516 1 97 152 ASP B N 1
ATOM 2703 C CA . ASP B 1 152 ? -11.148 -6.727 -16.531 1 97 152 ASP B CA 1
ATOM 2704 C C . ASP B 1 152 ? -11.555 -6.395 -17.969 1 97 152 ASP B C 1
ATOM 2706 O O . ASP B 1 152 ? -12.742 -6.227 -18.266 1 97 152 ASP B O 1
ATOM 2710 N N . ASN B 1 153 ? -10.594 -6.379 -18.922 1 97.06 153 ASN B N 1
ATOM 2711 C CA . ASN B 1 153 ? -10.883 -5.828 -20.234 1 97.06 153 ASN B CA 1
ATOM 2712 C C . ASN B 1 153 ? -10.852 -6.91 -21.312 1 97.06 153 ASN B C 1
ATOM 2714 O O . ASN B 1 153 ? -11.68 -6.902 -22.234 1 97.06 153 ASN B O 1
ATOM 2718 N N . ASP B 1 154 ? -9.922 -7.832 -21.188 1 96.88 154 ASP B N 1
ATOM 2719 C CA . ASP B 1 154 ? -9.664 -8.727 -22.312 1 96.88 154 ASP B CA 1
ATOM 2720 C C . ASP B 1 154 ? -10.148 -10.141 -22 1 96.88 154 ASP B C 1
ATOM 2722 O O . ASP B 1 154 ? -10.484 -10.891 -22.922 1 96.88 154 ASP B O 1
ATOM 2726 N N . PHE B 1 155 ? -10.172 -10.477 -20.734 1 96.38 155 PHE B N 1
ATOM 2727 C CA . PHE B 1 155 ? -10.5 -11.852 -20.375 1 96.38 155 PHE B CA 1
ATOM 2728 C C . PHE B 1 155 ? -11.586 -11.883 -19.312 1 96.38 155 PHE B C 1
ATOM 2730 O O . PHE B 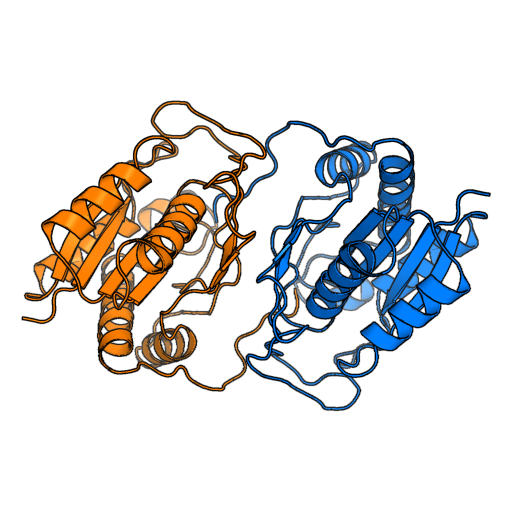1 155 ? -11.391 -12.453 -18.234 1 96.38 155 PHE B O 1
ATOM 2737 N N . PRO B 1 156 ? -12.758 -11.344 -19.672 1 92.69 156 PRO B N 1
ATOM 2738 C CA . PRO B 1 156 ? -13.836 -11.312 -18.672 1 92.69 156 PRO B CA 1
ATOM 2739 C C . PRO B 1 156 ? -14.18 -12.703 -18.141 1 92.69 156 PRO B C 1
ATOM 2741 O O . PRO B 1 156 ? -14.188 -13.672 -18.891 1 92.69 156 PRO B O 1
ATOM 2744 N N . GLY B 1 157 ? -14.375 -12.812 -16.891 1 93.12 157 GLY B N 1
ATOM 2745 C CA . GLY B 1 157 ? -14.734 -14.086 -16.266 1 93.12 157 GLY B CA 1
ATOM 2746 C C . GLY B 1 157 ? -13.57 -14.773 -15.594 1 93.12 157 GLY B C 1
ATOM 2747 O O . GLY B 1 157 ? -13.766 -15.578 -14.68 1 93.12 157 GLY B O 1
ATOM 2748 N N . VAL B 1 158 ? -12.367 -14.547 -16.094 1 96.06 158 VAL B N 1
ATOM 2749 C CA . VAL B 1 158 ? -11.18 -15.086 -15.461 1 96.06 158 VAL B CA 1
ATOM 2750 C C . VAL B 1 158 ? -10.883 -14.32 -14.172 1 96.06 158 VAL B C 1
ATOM 2752 O O . VAL B 1 158 ? -10.969 -13.086 -14.148 1 96.06 158 VAL B O 1
ATOM 2755 N N . ARG B 1 159 ? -10.602 -15.039 -13.062 1 97.44 159 ARG B N 1
ATOM 2756 C CA . ARG B 1 159 ? -10.25 -14.414 -11.797 1 97.44 159 ARG B CA 1
ATOM 2757 C C . ARG B 1 159 ? -8.75 -14.469 -11.555 1 97.44 159 ARG B C 1
ATOM 2759 O O . ARG B 1 159 ? -8.039 -15.234 -12.211 1 97.44 159 ARG B O 1
ATOM 2766 N N . GLY B 1 160 ? -8.25 -13.641 -10.734 1 97.81 160 GLY B N 1
ATOM 2767 C CA . GLY B 1 160 ? -6.82 -13.688 -10.477 1 97.81 160 GLY B CA 1
ATOM 2768 C C . GLY B 1 160 ? -6.371 -12.695 -9.43 1 97.81 160 GLY B C 1
ATOM 2769 O O . GLY B 1 160 ? -7.195 -11.984 -8.844 1 97.81 160 GLY B O 1
ATOM 2770 N N . GLY B 1 161 ? -5.113 -12.797 -9.156 1 98.5 161 GLY B N 1
ATOM 2771 C CA . GLY B 1 161 ? -4.465 -11.906 -8.203 1 98.5 161 GLY B CA 1
ATOM 2772 C C . GLY B 1 161 ? -2.979 -12.164 -8.062 1 98.5 161 GLY B C 1
ATOM 2773 O O . GLY B 1 161 ? -2.365 -12.789 -8.93 1 98.5 161 GLY B O 1
ATOM 2774 N N . PHE B 1 162 ? -2.4 -11.539 -7.07 1 98.81 162 PHE B N 1
ATOM 2775 C CA . PHE B 1 162 ? -0.959 -11.555 -6.848 1 98.81 162 PHE B CA 1
ATOM 2776 C C . PHE B 1 162 ? -0.638 -11.93 -5.406 1 98.81 162 PHE B C 1
ATOM 2778 O O . PHE B 1 162 ? -1.338 -11.508 -4.48 1 98.81 162 PHE B O 1
ATOM 2785 N N . VAL B 1 163 ? 0.396 -12.719 -5.238 1 98.5 163 VAL B N 1
ATOM 2786 C CA . VAL B 1 163 ? 0.834 -13.172 -3.92 1 98.5 163 VAL B CA 1
ATOM 2787 C C . VAL B 1 163 ? 2.338 -12.945 -3.771 1 98.5 163 VAL B C 1
ATOM 2789 O O . VAL B 1 163 ? 3.111 -13.266 -4.676 1 98.5 163 VAL B O 1
ATOM 2792 N N . HIS B 1 164 ? 2.758 -12.367 -2.668 1 98.25 164 HIS B N 1
ATOM 2793 C CA . HIS B 1 164 ? 4.18 -12.281 -2.352 1 98.25 164 HIS B CA 1
ATOM 2794 C C . HIS B 1 164 ? 4.59 -13.375 -1.368 1 98.25 164 HIS B C 1
ATOM 2796 O O . HIS B 1 164 ? 3.869 -13.656 -0.409 1 98.25 164 HIS B O 1
ATOM 2802 N N . VAL B 1 165 ? 5.738 -13.961 -1.589 1 94.06 165 VAL B N 1
ATOM 2803 C CA . VAL B 1 165 ? 6.34 -14.922 -0.676 1 94.06 165 VAL B CA 1
ATOM 2804 C C . VAL B 1 165 ? 7.637 -14.359 -0.103 1 94.06 165 VAL B C 1
ATOM 2806 O O . VAL B 1 165 ? 8.297 -13.539 -0.745 1 94.06 165 VAL B O 1
ATOM 2809 N N . PRO B 1 166 ? 8.016 -14.797 1.127 1 90.56 166 PRO B N 1
ATOM 2810 C CA . PRO B 1 166 ? 9.242 -14.32 1.769 1 90.56 166 PRO B CA 1
ATOM 2811 C C . PRO B 1 166 ? 10.508 -14.836 1.087 1 90.56 166 PRO B C 1
ATOM 2813 O O . PRO B 1 166 ? 10.422 -15.656 0.173 1 90.56 166 PRO B O 1
ATOM 2816 N N . TYR B 1 167 ? 11.633 -14.312 1.543 1 86.44 167 TYR B N 1
ATOM 2817 C CA . TYR B 1 167 ? 12.93 -14.875 1.208 1 86.44 167 TYR B CA 1
ATOM 2818 C C . TYR B 1 167 ? 13.008 -16.344 1.612 1 86.44 167 TYR B C 1
ATOM 2820 O O . TYR B 1 167 ? 12.336 -16.766 2.555 1 86.44 167 TYR B O 1
ATOM 2828 N N . THR B 1 168 ? 13.844 -17 0.857 1 87.25 168 THR B N 1
ATOM 2829 C CA . THR B 1 168 ? 14.227 -18.328 1.347 1 87.25 168 THR B CA 1
ATOM 2830 C C . THR B 1 168 ? 15.203 -18.203 2.512 1 87.25 168 THR B C 1
ATOM 2832 O O . THR B 1 168 ? 15.82 -17.156 2.711 1 87.25 168 THR B O 1
ATOM 2835 N N . PRO B 1 169 ? 15.328 -19.344 3.268 1 75.25 169 PRO B N 1
ATOM 2836 C CA . PRO B 1 169 ? 16.359 -19.328 4.312 1 75.25 169 PRO B CA 1
ATOM 2837 C C . PRO B 1 169 ? 17.75 -19.031 3.77 1 75.25 169 PRO B C 1
ATOM 2839 O O . PRO B 1 169 ? 18.531 -18.344 4.426 1 75.25 169 PRO B O 1
ATOM 2842 N N . GLU B 1 170 ? 18.016 -19.484 2.557 1 80.69 170 GLU B N 1
ATOM 2843 C CA . GLU B 1 170 ? 19.312 -19.234 1.94 1 80.69 170 GLU B CA 1
ATOM 2844 C C . GLU B 1 170 ? 19.531 -17.75 1.668 1 80.69 170 GLU B C 1
ATOM 2846 O O . GLU B 1 170 ? 20.625 -17.234 1.886 1 80.69 170 GLU B O 1
ATOM 2851 N N . GLN B 1 171 ? 18.547 -17.094 1.238 1 78.5 171 GLN B N 1
ATOM 2852 C CA . GLN B 1 171 ? 18.625 -15.664 0.977 1 78.5 171 GLN B CA 1
ATOM 2853 C C . GLN B 1 171 ? 18.75 -14.875 2.277 1 78.5 171 GLN B C 1
ATOM 2855 O O . GLN B 1 171 ? 19.5 -13.898 2.344 1 78.5 171 GLN B O 1
ATOM 2860 N N . ALA B 1 172 ? 17.984 -15.344 3.199 1 73.12 172 ALA B N 1
ATOM 2861 C CA . ALA B 1 172 ? 17.938 -14.633 4.473 1 73.12 172 ALA B CA 1
ATOM 2862 C C . ALA B 1 172 ? 19.25 -14.781 5.238 1 73.12 172 ALA B C 1
ATOM 2864 O O . ALA B 1 172 ? 19.562 -13.961 6.102 1 73.12 172 ALA B O 1
ATOM 2865 N N . ALA B 1 173 ? 19.938 -15.859 4.973 1 68.88 173 ALA B N 1
ATOM 2866 C CA . ALA B 1 173 ? 21.203 -16.094 5.668 1 68.88 173 ALA B CA 1
ATOM 2867 C C . ALA B 1 173 ? 22.156 -14.914 5.469 1 68.88 173 ALA B C 1
ATOM 2869 O O . ALA B 1 173 ? 23.047 -14.688 6.289 1 68.88 173 ALA B O 1
ATOM 2870 N N . ARG B 1 174 ? 21.953 -14.055 4.566 1 70.38 174 ARG B N 1
ATOM 2871 C CA . ARG B 1 174 ? 22.844 -12.938 4.258 1 70.38 174 ARG B CA 1
ATOM 2872 C C . ARG B 1 174 ? 22.266 -11.625 4.781 1 70.38 174 ARG B C 1
ATOM 2874 O O . ARG B 1 174 ? 22.812 -10.555 4.516 1 70.38 174 ARG B O 1
ATOM 2881 N N . THR B 1 175 ? 21.109 -11.758 5.406 1 69.5 175 THR B N 1
ATOM 2882 C CA . THR B 1 175 ? 20.406 -10.57 5.891 1 69.5 175 THR B CA 1
ATOM 2883 C C . THR B 1 175 ? 19.797 -10.828 7.258 1 69.5 175 THR B C 1
ATOM 2885 O O . THR B 1 175 ? 20.047 -11.867 7.879 1 69.5 175 THR B O 1
ATOM 2888 N N . THR B 1 176 ? 19.219 -9.875 7.863 1 71.12 176 THR B N 1
ATOM 2889 C CA . THR B 1 176 ? 18.438 -10.016 9.086 1 71.12 176 THR B CA 1
ATOM 2890 C C . THR B 1 176 ? 16.953 -10.094 8.773 1 71.12 176 THR B C 1
ATOM 2892 O O . THR B 1 176 ? 16.109 -9.906 9.656 1 71.12 176 THR B O 1
ATOM 2895 N N . ALA B 1 177 ? 16.719 -10.516 7.504 1 73.5 177 ALA B N 1
ATOM 2896 C CA . ALA B 1 177 ? 15.32 -10.539 7.07 1 73.5 177 ALA B CA 1
ATOM 2897 C C . ALA B 1 177 ? 14.656 -11.867 7.418 1 73.5 177 ALA B C 1
ATOM 2899 O O . ALA B 1 177 ? 15.336 -12.891 7.539 1 73.5 177 ALA B O 1
ATOM 2900 N N . PRO B 1 178 ? 13.367 -11.906 7.637 1 75.5 178 PRO B N 1
ATOM 2901 C CA . PRO B 1 178 ? 12.648 -13.164 7.82 1 75.5 178 PRO B CA 1
ATOM 2902 C C . PRO B 1 178 ? 12.641 -14.031 6.559 1 75.5 178 PRO B C 1
ATOM 2904 O O . PRO B 1 178 ? 12.969 -13.547 5.477 1 75.5 178 PRO B O 1
ATOM 2907 N N . SER B 1 179 ? 12.43 -15.328 6.789 1 75.5 179 SER B N 1
ATOM 2908 C CA . SER B 1 179 ? 12.43 -16.266 5.668 1 75.5 179 SER B CA 1
ATOM 2909 C C . SER B 1 179 ? 11.367 -17.344 5.848 1 75.5 179 SER B C 1
ATOM 2911 O O . SER B 1 179 ? 10.797 -17.484 6.93 1 75.5 179 SER B O 1
ATOM 2913 N N . LEU B 1 180 ? 11 -17.969 4.785 1 79.69 180 LEU B N 1
ATOM 2914 C CA . LEU B 1 180 ? 10.109 -19.141 4.699 1 79.69 180 LEU B CA 1
ATOM 2915 C C . LEU B 1 180 ? 10.648 -20.156 3.699 1 79.69 180 LEU B C 1
ATOM 2917 O O . LEU B 1 180 ? 11.031 -19.797 2.584 1 79.69 180 LEU B O 1
ATOM 2921 N N . ALA B 1 181 ? 10.688 -21.422 4.152 1 77.38 181 ALA B N 1
ATOM 2922 C CA . ALA B 1 181 ? 11.172 -22.469 3.264 1 77.38 181 ALA B CA 1
ATOM 2923 C C . ALA B 1 181 ? 10.32 -22.547 1.999 1 77.38 181 ALA B C 1
ATOM 2925 O O . ALA B 1 181 ? 9.102 -22.406 2.051 1 77.38 181 ALA B O 1
ATOM 2926 N N . VAL B 1 182 ? 10.945 -22.938 0.885 1 86.94 182 VAL B N 1
ATOM 2927 C CA . VAL B 1 182 ? 10.305 -22.984 -0.427 1 86.94 182 VAL B CA 1
ATOM 2928 C C . VAL B 1 182 ? 9.125 -23.938 -0.398 1 86.94 182 VAL B C 1
ATOM 2930 O O . VAL B 1 182 ? 8.055 -23.641 -0.935 1 86.94 182 VAL B O 1
ATOM 2933 N N . HIS B 1 183 ? 9.258 -25.094 0.174 1 88.31 183 HIS B N 1
ATOM 2934 C CA . HIS B 1 183 ? 8.188 -26.078 0.18 1 88.31 183 HIS B CA 1
ATOM 2935 C C . HIS B 1 183 ? 6.992 -25.578 0.99 1 88.31 183 HIS B C 1
ATOM 2937 O O . HIS B 1 183 ? 5.844 -25.891 0.666 1 88.31 183 HIS B O 1
ATOM 2943 N N . ARG B 1 184 ? 7.281 -24.75 2.033 1 88.19 184 ARG B N 1
ATOM 2944 C CA . ARG B 1 184 ? 6.203 -24.156 2.816 1 88.19 184 ARG B CA 1
ATOM 2945 C C . ARG B 1 184 ? 5.504 -23.047 2.037 1 88.19 184 ARG B C 1
ATOM 2947 O O . ARG B 1 184 ? 4.281 -22.906 2.107 1 88.19 184 ARG B O 1
ATOM 2954 N N . ALA B 1 185 ? 6.273 -22.281 1.335 1 92.31 185 ALA B N 1
ATOM 2955 C CA . ALA B 1 185 ? 5.68 -21.312 0.427 1 92.31 185 ALA B CA 1
ATOM 2956 C C . ALA B 1 185 ? 4.797 -22 -0.612 1 92.31 185 ALA B C 1
ATOM 2958 O O . ALA B 1 185 ? 3.701 -21.516 -0.916 1 92.31 185 ALA B O 1
ATOM 2959 N N . ALA B 1 186 ? 5.25 -23.078 -1.202 1 93.5 186 ALA B N 1
ATOM 2960 C CA . ALA B 1 186 ? 4.465 -23.844 -2.166 1 93.5 186 ALA B CA 1
ATOM 2961 C C . ALA B 1 186 ? 3.168 -24.344 -1.543 1 93.5 186 ALA B C 1
ATOM 2963 O O . ALA B 1 186 ? 2.117 -24.344 -2.189 1 93.5 186 ALA B O 1
ATOM 2964 N N . GLU B 1 187 ? 3.271 -24.828 -0.303 1 90.44 187 GLU B N 1
ATOM 2965 C CA . GLU B 1 187 ? 2.082 -25.266 0.42 1 90.44 187 GLU B CA 1
ATOM 2966 C C . GLU B 1 187 ? 1.075 -24.125 0.572 1 90.44 187 GLU B C 1
ATOM 2968 O O . GLU B 1 187 ? -0.123 -24.328 0.353 1 90.44 187 GLU B O 1
ATOM 2973 N N . ALA B 1 188 ? 1.547 -23 0.963 1 95.62 188 ALA B N 1
ATOM 2974 C CA . ALA B 1 188 ? 0.681 -21.828 1.091 1 95.62 188 ALA B CA 1
ATOM 2975 C C . ALA B 1 188 ? 0.015 -21.484 -0.24 1 95.62 188 ALA B C 1
ATOM 2977 O O . ALA B 1 188 ? -1.179 -21.188 -0.284 1 95.62 188 ALA B O 1
ATOM 2978 N N . LEU B 1 189 ? 0.755 -21.516 -1.307 1 96.81 189 LEU B N 1
ATOM 2979 C CA . LEU B 1 189 ? 0.217 -21.234 -2.635 1 96.81 189 LEU B CA 1
ATOM 2980 C C . LEU B 1 189 ? -0.85 -22.25 -3.014 1 96.81 189 LEU B C 1
ATOM 2982 O O . LEU B 1 189 ? -1.845 -21.906 -3.656 1 96.81 189 LEU B O 1
ATOM 2986 N N . GLU B 1 190 ? -0.611 -23.469 -2.672 1 95.06 190 GLU B N 1
ATOM 2987 C CA . GLU B 1 190 ? -1.615 -24.5 -2.924 1 95.06 190 GLU B CA 1
ATOM 2988 C C . GLU B 1 190 ? -2.924 -24.188 -2.205 1 95.06 190 GLU B C 1
ATOM 2990 O O . GLU B 1 190 ? -4.004 -24.344 -2.777 1 95.06 190 GLU B O 1
ATOM 2995 N N . ILE B 1 191 ? -2.838 -23.797 -0.983 1 94.06 191 ILE B N 1
ATOM 2996 C CA . ILE B 1 191 ? -4.008 -23.438 -0.194 1 94.06 191 ILE B CA 1
ATOM 2997 C C . ILE B 1 191 ? -4.73 -22.25 -0.854 1 94.06 191 ILE B C 1
ATOM 2999 O O . ILE B 1 191 ? -5.961 -22.234 -0.921 1 94.06 191 ILE B O 1
ATOM 3003 N N . ILE B 1 192 ? -3.961 -21.297 -1.348 1 96.5 192 ILE B N 1
ATOM 3004 C CA . ILE B 1 192 ? -4.543 -20.141 -2.023 1 96.5 192 ILE B CA 1
ATOM 3005 C C . ILE B 1 192 ? -5.316 -20.594 -3.258 1 96.5 192 ILE B C 1
ATOM 3007 O O . ILE B 1 192 ? -6.457 -20.188 -3.473 1 96.5 192 ILE B O 1
ATOM 3011 N N . VAL B 1 193 ? -4.73 -21.438 -4.074 1 95.94 193 VAL B N 1
ATOM 3012 C CA . VAL B 1 193 ? -5.359 -21.938 -5.289 1 95.94 193 VAL B CA 1
ATOM 3013 C C . VAL B 1 193 ? -6.637 -22.703 -4.93 1 95.94 193 VAL B C 1
ATOM 3015 O O . VAL B 1 193 ? -7.699 -22.438 -5.5 1 95.94 193 VAL B O 1
ATOM 3018 N N . ASP B 1 194 ? -6.527 -23.609 -3.951 1 95.19 194 ASP B N 1
ATOM 3019 C CA . ASP B 1 194 ? -7.684 -24.406 -3.545 1 95.19 194 ASP B CA 1
ATOM 3020 C C . ASP B 1 194 ? -8.805 -23.516 -3.014 1 95.19 194 ASP B C 1
ATOM 3022 O O . ASP B 1 194 ? -9.977 -23.703 -3.344 1 95.19 194 ASP B O 1
ATOM 3026 N N . THR B 1 195 ? -8.414 -22.578 -2.193 1 95.12 195 THR B N 1
ATOM 3027 C CA . THR B 1 195 ? -9.383 -21.656 -1.61 1 95.12 195 THR B CA 1
ATOM 3028 C C . THR B 1 195 ? -10.055 -20.828 -2.695 1 95.12 195 THR B C 1
ATOM 3030 O O . THR B 1 195 ? -11.281 -20.688 -2.713 1 95.12 195 THR B O 1
ATOM 3033 N N . ALA B 1 196 ? -9.281 -20.297 -3.635 1 94.5 196 ALA B N 1
ATOM 3034 C CA . ALA B 1 196 ? -9.805 -19.422 -4.688 1 94.5 196 ALA B CA 1
ATOM 3035 C C . ALA B 1 196 ? -10.727 -20.203 -5.625 1 94.5 196 ALA B C 1
ATOM 3037 O O . ALA B 1 196 ? -11.68 -19.641 -6.18 1 94.5 196 ALA B O 1
ATOM 3038 N N . LEU B 1 197 ? -10.492 -21.484 -5.832 1 93.75 197 LEU B N 1
ATOM 3039 C CA . LEU B 1 197 ? -11.336 -22.312 -6.691 1 93.75 197 LEU B CA 1
ATOM 3040 C C . LEU B 1 197 ? -12.648 -22.656 -6 1 93.75 197 LEU B C 1
ATOM 3042 O O . LEU B 1 197 ? -13.656 -22.906 -6.664 1 93.75 197 LEU B O 1
ATOM 3046 N N . SER B 1 198 ? -12.641 -22.547 -4.691 1 91.88 198 SER B N 1
ATOM 3047 C CA . SER B 1 198 ? -13.797 -23.016 -3.939 1 91.88 198 SER B CA 1
ATOM 3048 C C . SER B 1 198 ? -14.625 -21.844 -3.418 1 91.88 198 SER B C 1
ATOM 3050 O O . SER B 1 198 ? -15.82 -21.984 -3.16 1 91.88 198 SER B O 1
ATOM 3052 N N . VAL B 1 199 ? -13.953 -20.734 -3.199 1 86.38 199 VAL B N 1
ATOM 3053 C CA . VAL B 1 199 ? -14.57 -19.578 -2.547 1 86.38 199 VAL B CA 1
ATOM 3054 C C . VAL B 1 199 ? -14.539 -18.375 -3.488 1 86.38 199 VAL B C 1
ATOM 3056 O O . VAL B 1 199 ? -13.469 -17.922 -3.883 1 86.38 199 VAL B O 1
ATOM 3059 N N . THR B 1 200 ? -15.773 -17.938 -3.842 1 83.31 200 THR B N 1
ATOM 3060 C CA . THR B 1 200 ? -15.805 -16.781 -4.738 1 83.31 200 THR B CA 1
ATOM 3061 C C . THR B 1 200 ? -16.172 -15.516 -3.975 1 83.31 200 THR B C 1
ATOM 3063 O O . THR B 1 200 ? -15.914 -14.406 -4.445 1 83.31 200 THR B O 1
ATOM 3066 N N . GLU B 1 201 ? -16.781 -15.742 -2.807 1 84.19 201 GLU B N 1
ATOM 3067 C CA . GLU B 1 201 ? -17.062 -14.625 -1.918 1 84.19 201 GLU B CA 1
ATOM 3068 C C . GLU B 1 201 ? -16.141 -14.633 -0.704 1 84.19 201 GLU B C 1
ATOM 3070 O O . GLU B 1 201 ? -16.109 -15.602 0.056 1 84.19 201 GLU B O 1
ATOM 3075 N N . ASP B 1 202 ? -15.414 -13.609 -0.478 1 90.25 202 ASP B N 1
ATOM 3076 C CA . ASP B 1 202 ? -14.391 -13.57 0.562 1 90.25 202 ASP B CA 1
ATOM 3077 C C . ASP B 1 202 ? -15.023 -13.5 1.951 1 90.25 202 ASP B C 1
ATOM 3079 O O . ASP B 1 202 ? -16.219 -13.25 2.082 1 90.25 202 ASP B O 1
ATOM 3083 N N . LEU B 1 203 ? -14.203 -13.766 2.986 1 85.06 203 LEU B N 1
ATOM 3084 C CA . LEU B 1 203 ? -14.641 -13.656 4.375 1 85.06 203 LEU B CA 1
ATOM 3085 C C . LEU B 1 203 ? -14.883 -12.195 4.75 1 85.06 203 LEU B C 1
ATOM 3087 O O . LEU B 1 203 ? -14.164 -11.305 4.293 1 85.06 203 LEU B O 1
ATOM 3091 N N . SER B 1 204 ? -15.93 -11.984 5.535 1 81.44 204 SER B N 1
ATOM 3092 C CA . SER B 1 204 ? -16.234 -10.648 6.027 1 81.44 204 SER B CA 1
ATOM 3093 C C . SER B 1 204 ? -15.633 -10.422 7.414 1 81.44 204 SER B C 1
ATOM 3095 O O . SER B 1 204 ? -16.359 -10.18 8.375 1 81.44 204 SER B O 1
ATOM 3097 N N . THR B 1 205 ? -14.289 -10.625 7.543 1 84.38 205 THR B N 1
ATOM 3098 C CA . THR B 1 205 ? -13.562 -10.406 8.789 1 84.38 205 THR B CA 1
ATOM 3099 C C . THR B 1 205 ? -12.531 -9.289 8.617 1 84.38 205 THR B C 1
ATOM 3101 O O . THR B 1 205 ? -12.016 -9.078 7.52 1 84.38 205 THR B O 1
ATOM 3104 N N . PRO B 1 206 ? -12.344 -8.539 9.711 1 82.88 206 PRO B N 1
ATOM 3105 C CA . PRO B 1 206 ? -11.336 -7.484 9.609 1 82.88 206 PRO B CA 1
ATOM 3106 C C . PRO B 1 206 ? -9.953 -8.023 9.242 1 82.88 206 PRO B C 1
ATOM 3108 O O . PRO B 1 206 ? -9.508 -9.031 9.797 1 82.88 206 PRO B O 1
ATOM 3111 N N . ALA B 1 207 ? -9.312 -7.484 8.211 1 75.81 207 ALA B N 1
ATOM 3112 C CA . ALA B 1 207 ? -7.945 -7.82 7.812 1 75.81 207 ALA B CA 1
ATOM 3113 C C . ALA B 1 207 ? -7.184 -6.582 7.359 1 75.81 207 ALA B C 1
ATOM 3115 O O . ALA B 1 207 ? -6.184 -6.688 6.645 1 75.81 207 ALA B O 1
ATOM 3116 N N . GLY B 1 208 ? -7.695 -5.395 7.766 1 81.56 208 GLY B N 1
ATOM 3117 C CA . GLY B 1 208 ? -7.078 -4.141 7.367 1 81.56 208 GLY B CA 1
ATOM 3118 C C . GLY B 1 208 ? -5.895 -3.754 8.234 1 81.56 208 GLY B C 1
ATOM 3119 O O . GLY B 1 208 ? -5.469 -4.531 9.094 1 81.56 208 GLY B O 1
ATOM 3120 N N . THR B 1 209 ? -5.191 -2.746 7.762 1 80.5 209 THR B N 1
ATOM 3121 C CA . THR B 1 209 ? -4.094 -2.162 8.523 1 80.5 209 THR B CA 1
ATOM 3122 C C . THR B 1 209 ? -4.41 -0.721 8.914 1 80.5 209 THR B C 1
ATOM 3124 O O . THR B 1 209 ? -5.172 -0.038 8.219 1 80.5 209 THR B O 1
ATOM 3127 N N . LEU B 1 210 ? -3.85 -0.265 10 1 65.56 210 LEU B N 1
ATOM 3128 C CA . LEU B 1 210 ? -4.07 1.101 10.461 1 65.56 210 LEU B CA 1
ATOM 3129 C C . LEU B 1 210 ? -3.309 2.098 9.594 1 65.56 210 LEU B C 1
ATOM 3131 O O . LEU B 1 210 ? -3.713 3.256 9.469 1 65.56 210 LEU B O 1
ATOM 3135 N N . HIS B 1 211 ? -2.219 1.665 9.102 1 63.38 211 HIS B N 1
ATOM 3136 C CA . HIS B 1 211 ? -1.341 2.486 8.273 1 63.38 211 HIS B CA 1
ATOM 3137 C C . HIS B 1 211 ? -0.426 1.621 7.414 1 63.38 211 HIS B C 1
ATOM 3139 O O . HIS B 1 211 ? -0.28 0.423 7.664 1 63.38 211 HIS B O 1
#

pLDDT: mean 92.68, std 8.11, range [51.28, 98.88]